Protein AF-0000000077512425 (afdb_homodimer)

Radius of gyration: 25.04 Å; Cα contacts (8 Å, |Δi|>4): 1427; chains: 2; bounding box: 55×78×79 Å

Sequence (654 aa):
MAKTAPPKEGKPLTNVTHIEFTSRAEDIKAGLIDTFLNLQRIDTNLYLARHLLKGRRSYNAVYGGQAIGQSLAAAAATVDDTFVPHSLHSYFIKTGSVEKPILYMIDRIRDGRSFCTRLVKAVQDGEAIFSCQISFHKKERDAIVHQQEMPVVPDPETLQPARITAEEYLKDNVGDSITQKVLNHAIKEIPNAFDRVRPVDPAKYLLKEDSEPKASIWIRAKENIGDDNRLHQCVAAYLTDLTMLNTAIRPHMRKGFVPSMSFSLDHCIWIHEDNFRMDDWMLYETVSTKANGSRAFIEGKLWTKDGRLAVSTAQEALVRDNQQSKQMAKTAPPKEGKPLTNVTHIEFTSRAEDIKAGLIDTFLNLQRIDTNLYLARHLLKGRRSYNAVYGGQAIGQSLAAAAATVDDTFVPHSLHSYFIKTGSVEKPILYMIDRIRDGRSFCTRLVKAVQDGEAIFSCQISFHKKERDAIVHQQEMPVVPDPETLQPARITAEEYLKDNVGDSITQKVLNHAIKEIPNAFDRVRPVDPAKYLLKEDSEPKASIWIRAKENIGDDNRLHQCVAAYLTDLTMLNTAIRPHMRKGFVPSMSFSLDHCIWIHEDNFRMDDWMLYETVSTKANGSRAFIEGKLWTKDGRLAVSTAQEALVRDNQQSKQ

InterPro domains:
  IPR003703 Acyl-CoA thioesterase [PTHR11066] (22-324)
  IPR003703 Acyl-CoA thioesterase [TIGR00189] (37-320)
  IPR025652 Acyl-CoA thioesterase 2, C-terminal domain [PF02551] (214-316)
  IPR029069 HotDog domain superfamily [SSF54637] (33-141)
  IPR029069 HotDog domain superfamily [SSF54637] (146-320)
  IPR042171 Acyl-CoA thioesterase, double hotdog domain [G3DSA:2.40.160.210] (29-324)
  IPR049449 Acyl-CoA thioesterase-like, N-terminal HotDog domain [PF13622] (61-137)

Structure (mmCIF, N/CA/C/O backbone):
data_AF-0000000077512425-model_v1
#
loop_
_entity.id
_entity.type
_entity.pdbx_description
1 polymer 'Acyl-CoA thioesterase II'
#
loop_
_atom_site.group_PDB
_atom_site.id
_atom_site.type_symbol
_atom_site.label_atom_id
_atom_site.label_alt_id
_atom_site.label_comp_id
_atom_site.label_asym_id
_atom_site.label_entity_id
_atom_site.label_seq_id
_atom_site.pdbx_PDB_ins_code
_atom_site.Cartn_x
_atom_site.Cartn_y
_atom_site.Cartn_z
_atom_site.occupancy
_atom_site.B_iso_or_equiv
_atom_site.auth_seq_id
_atom_site.auth_comp_id
_atom_site.auth_asym_id
_atom_site.auth_atom_id
_atom_site.pdbx_PDB_model_num
ATOM 1 N N . MET A 1 1 ? 24.078 23.25 -14.648 1 24.25 1 MET A N 1
ATOM 2 C CA . MET A 1 1 ? 22.938 22.641 -15.312 1 24.25 1 MET A CA 1
ATOM 3 C C . MET A 1 1 ? 21.844 23.672 -15.578 1 24.25 1 MET A C 1
ATOM 5 O O . MET A 1 1 ? 21.406 24.375 -14.656 1 24.25 1 MET A O 1
ATOM 9 N N . ALA A 1 2 ? 21.828 24.094 -16.891 1 31.62 2 ALA A N 1
ATOM 10 C CA . ALA A 1 2 ? 20.984 25.219 -17.297 1 31.62 2 ALA A CA 1
ATOM 11 C C . ALA A 1 2 ? 19.547 25.047 -16.797 1 31.62 2 ALA A C 1
ATOM 13 O O . ALA A 1 2 ? 18.969 23.953 -16.906 1 31.62 2 ALA A O 1
ATOM 14 N N . LYS A 1 3 ? 19.062 25.688 -15.898 1 31.14 3 LYS A N 1
ATOM 15 C CA . LYS A 1 3 ? 17.688 25.828 -15.422 1 31.14 3 LYS A CA 1
ATOM 16 C C . LYS A 1 3 ? 16.719 25.969 -16.594 1 31.14 3 LYS A C 1
ATOM 18 O O . LYS A 1 3 ? 16.844 26.875 -17.406 1 31.14 3 LYS A O 1
ATOM 23 N N . THR A 1 4 ? 16.312 24.875 -17.188 1 36 4 THR A N 1
ATOM 24 C CA . THR A 1 4 ? 15.367 25.047 -18.297 1 36 4 THR A CA 1
ATOM 25 C C . THR A 1 4 ? 14.258 26.016 -17.906 1 36 4 THR A C 1
ATOM 27 O O . THR A 1 4 ? 13.633 25.875 -16.859 1 36 4 THR A O 1
ATOM 30 N N . ALA A 1 5 ? 14.195 27.188 -18.344 1 39.62 5 ALA A N 1
ATOM 31 C CA . ALA A 1 5 ? 13.234 28.281 -18.188 1 39.62 5 ALA A CA 1
ATOM 32 C C . ALA A 1 5 ? 11.797 27.766 -18.297 1 39.62 5 ALA A C 1
ATOM 34 O O . ALA A 1 5 ? 11.523 26.828 -19.047 1 39.62 5 ALA A O 1
ATOM 35 N N . PRO A 1 6 ? 11.031 27.969 -17.266 1 40.12 6 PRO A N 1
ATOM 36 C CA . PRO A 1 6 ? 9.633 27.562 -17.375 1 40.12 6 PRO A CA 1
ATOM 37 C C . PRO A 1 6 ? 9.047 27.859 -18.766 1 40.12 6 PRO A C 1
ATOM 39 O O . PRO A 1 6 ? 9.523 28.75 -19.453 1 40.12 6 PRO A O 1
ATOM 42 N N . PRO A 1 7 ? 8.461 26.938 -19.453 1 42.25 7 PRO A N 1
ATOM 43 C CA . PRO A 1 7 ? 7.926 27.234 -20.781 1 42.25 7 PRO A CA 1
ATOM 44 C C . PRO A 1 7 ? 7.23 28.594 -20.844 1 42.25 7 PRO A C 1
ATOM 46 O O . PRO A 1 7 ? 6.508 28.969 -19.906 1 42.25 7 PRO A O 1
ATOM 49 N N . LYS A 1 8 ? 7.773 29.531 -21.484 1 46.94 8 LYS A N 1
ATOM 50 C CA . LYS A 1 8 ? 7.137 30.812 -21.75 1 46.94 8 LYS A CA 1
ATOM 51 C C . LYS A 1 8 ? 5.688 30.641 -22.203 1 46.94 8 LYS A C 1
ATOM 53 O O . LYS A 1 8 ? 5.402 29.828 -23.094 1 46.94 8 LYS A O 1
ATOM 58 N N . GLU A 1 9 ? 4.789 30.766 -21.234 1 51.16 9 GLU A N 1
ATOM 59 C CA . GLU A 1 9 ? 3.395 30.734 -21.656 1 51.16 9 GLU A CA 1
ATOM 60 C C . GLU A 1 9 ? 3.205 31.516 -22.969 1 51.16 9 GLU A C 1
ATOM 62 O O . GLU A 1 9 ? 3.77 32.594 -23.141 1 51.16 9 GLU A O 1
ATOM 67 N N . GLY A 1 10 ? 3.102 30.875 -23.984 1 51.44 10 GLY A N 1
ATOM 68 C CA . GLY A 1 10 ? 2.83 31.578 -25.234 1 51.44 10 GLY A CA 1
ATOM 69 C C . GLY A 1 10 ? 1.779 32.656 -25.094 1 51.44 10 GLY A C 1
ATOM 70 O O . GLY A 1 10 ? 1.139 32.781 -24.047 1 51.44 10 GLY A O 1
ATOM 71 N N . LYS A 1 11 ? 1.833 33.688 -25.938 1 56.47 11 LYS A N 1
ATOM 72 C CA . LYS A 1 11 ? 0.777 34.688 -26 1 56.47 11 LYS A CA 1
ATOM 73 C C . LYS A 1 11 ? -0.598 34.031 -26.109 1 56.47 11 LYS A C 1
ATOM 75 O O . LYS A 1 11 ? -0.838 33.219 -27.016 1 56.47 11 LYS A O 1
ATOM 80 N N . PRO A 1 12 ? -1.326 34.125 -25 1 55.12 12 PRO A N 1
ATOM 81 C CA . PRO A 1 12 ? -2.639 33.5 -25.094 1 55.12 12 PRO A CA 1
ATOM 82 C C . PRO A 1 12 ? -3.396 33.875 -26.359 1 55.12 12 PRO A C 1
ATOM 84 O O . PRO A 1 12 ? -3.287 35.031 -26.828 1 55.12 12 PRO A O 1
ATOM 87 N N . LEU A 1 13 ? -3.883 32.906 -26.953 1 55.69 13 LEU A N 1
ATOM 88 C CA . LEU A 1 13 ? -4.781 33.219 -28.062 1 55.69 13 LEU A CA 1
ATOM 89 C C . LEU A 1 13 ? -5.902 34.156 -27.594 1 55.69 13 LEU A C 1
ATOM 91 O O . LEU A 1 13 ? -6.363 34.062 -26.453 1 55.69 13 LEU A O 1
ATOM 95 N N . THR A 1 14 ? -6.207 35.156 -28.281 1 60.97 14 THR A N 1
ATOM 96 C CA . THR A 1 14 ? -7.191 36.156 -27.922 1 60.97 14 THR A CA 1
ATOM 97 C C . THR A 1 14 ? -8.539 35.531 -27.609 1 60.97 14 THR A C 1
ATOM 99 O O . THR A 1 14 ? -9.367 36.125 -26.922 1 60.97 14 THR A O 1
ATOM 102 N N . ASN A 1 15 ? -8.797 34.375 -28.062 1 55.78 15 ASN A N 1
ATOM 103 C CA . ASN A 1 15 ? -10.078 33.719 -27.844 1 55.78 15 ASN A CA 1
ATOM 104 C C . ASN A 1 15 ? -10.047 32.812 -26.609 1 55.78 15 ASN A C 1
ATOM 106 O O . ASN A 1 15 ? -10.961 32.031 -26.391 1 55.78 15 ASN A O 1
ATOM 110 N N . VAL A 1 16 ? -8.992 32.875 -25.891 1 51.97 16 VAL A N 1
ATOM 111 C CA . VAL A 1 16 ? -8.914 32.094 -24.672 1 51.97 16 VAL A CA 1
ATOM 112 C C . VAL A 1 16 ? -9.016 33 -23.453 1 51.97 16 VAL A C 1
ATOM 114 O O . VAL A 1 16 ? -8.164 33.875 -23.266 1 51.97 16 VAL A O 1
ATOM 117 N N . THR A 1 17 ? -10.109 32.938 -22.734 1 58.22 17 THR A N 1
ATOM 118 C CA . THR A 1 17 ? -10.273 33.656 -21.484 1 58.22 17 THR A CA 1
ATOM 119 C C . THR A 1 17 ? -9.68 32.875 -20.312 1 58.22 17 THR A C 1
ATOM 121 O O . THR A 1 17 ? -9.984 31.703 -20.125 1 58.22 17 THR A O 1
ATOM 124 N N . HIS A 1 18 ? -8.711 33.5 -19.734 1 56.97 18 HIS A N 1
ATOM 125 C CA . HIS A 1 18 ? -8.102 32.844 -18.562 1 56.97 18 HIS A CA 1
ATOM 126 C C . HIS A 1 18 ? -8.938 33.094 -17.312 1 56.97 18 HIS A C 1
ATOM 128 O O . HIS A 1 18 ? -9.32 34.219 -17.016 1 56.97 18 HIS A O 1
ATOM 134 N N . ILE A 1 19 ? -9.484 32 -16.828 1 56.84 19 ILE A N 1
ATOM 135 C CA . ILE A 1 19 ? -10.188 32.094 -15.555 1 56.84 19 ILE A CA 1
ATOM 136 C C . ILE A 1 19 ? -9.195 31.984 -14.406 1 56.84 19 ILE A C 1
ATOM 138 O O . ILE A 1 19 ? -8.414 31.047 -14.336 1 56.84 19 ILE A O 1
ATOM 142 N N . GLU A 1 20 ? -9.016 33.125 -13.742 1 55 20 GLU A N 1
ATOM 143 C CA . GLU A 1 20 ? -8.133 33.094 -12.578 1 55 20 GLU A CA 1
ATOM 144 C C . GLU A 1 20 ? -8.727 32.281 -11.445 1 55 20 GLU A C 1
ATOM 146 O O . GLU A 1 20 ? -9.836 32.531 -10.984 1 55 20 GLU A O 1
ATOM 151 N N . PHE A 1 21 ? -8.117 31.156 -11.305 1 57.41 21 PHE A N 1
ATOM 152 C CA . PHE A 1 21 ? -8.5 30.375 -10.133 1 57.41 21 PHE A CA 1
ATOM 153 C C . PHE A 1 21 ? -7.664 30.766 -8.922 1 57.41 21 PHE A C 1
ATOM 155 O O . PHE A 1 21 ? -6.441 30.625 -8.93 1 57.41 21 PHE A O 1
ATOM 162 N N . THR A 1 22 ? -8.219 31.609 -8.023 1 59.34 22 THR A N 1
ATOM 163 C CA . THR A 1 22 ? -7.48 32.031 -6.84 1 59.34 22 THR A CA 1
ATOM 164 C C . THR A 1 22 ? -7.68 31.016 -5.703 1 59.34 22 THR A C 1
ATOM 166 O O . THR A 1 22 ? -8.758 30.438 -5.566 1 59.34 22 THR A O 1
ATOM 169 N N . SER A 1 23 ? -6.617 30.781 -5.066 1 64.62 23 SER A N 1
ATOM 170 C CA . SER A 1 23 ? -6.691 30.031 -3.826 1 64.62 23 SER A CA 1
ATOM 171 C C . SER A 1 23 ? -7.402 30.812 -2.732 1 64.62 23 SER A C 1
ATOM 173 O O . SER A 1 23 ? -7.344 32.031 -2.709 1 64.62 23 SER A O 1
ATOM 175 N N . ARG A 1 24 ? -8.203 30.172 -2.025 1 59.94 24 ARG A N 1
ATOM 176 C CA . ARG A 1 24 ? -8.883 30.797 -0.902 1 59.94 24 ARG A CA 1
ATOM 177 C C . ARG A 1 24 ? -8.305 30.328 0.427 1 59.94 24 ARG A C 1
ATOM 179 O O . ARG A 1 24 ? -9.047 30.094 1.386 1 59.94 24 ARG A O 1
ATOM 186 N N . ALA A 1 25 ? -7.055 30.094 0.434 1 59.03 25 ALA A N 1
ATOM 187 C CA . ALA A 1 25 ? -6.371 29.594 1.631 1 59.03 25 ALA A CA 1
ATOM 188 C C . ALA A 1 25 ? -6.598 30.547 2.811 1 59.03 25 ALA A C 1
ATOM 190 O O . ALA A 1 25 ? -6.609 30.109 3.965 1 59.03 25 ALA A O 1
ATOM 191 N N . GLU A 1 26 ? -6.797 31.859 2.625 1 57.12 26 GLU A N 1
ATOM 192 C CA . GLU A 1 26 ? -6.918 32.844 3.678 1 57.12 26 GLU A CA 1
ATOM 193 C C . GLU A 1 26 ? -8.352 32.938 4.203 1 57.12 26 GLU A C 1
ATOM 195 O O . GLU A 1 26 ? -8.594 33.469 5.285 1 57.12 26 GLU A O 1
ATOM 200 N N . ASP A 1 27 ? -9.227 32.406 3.465 1 53.03 27 ASP A N 1
ATOM 201 C CA . ASP A 1 27 ? -10.633 32.5 3.842 1 53.03 27 ASP A CA 1
ATOM 202 C C . ASP A 1 27 ? -11.023 31.328 4.738 1 53.03 27 ASP A C 1
ATOM 204 O O . ASP A 1 27 ? -12.141 30.812 4.637 1 53.03 27 ASP A O 1
ATOM 208 N N . ILE A 1 28 ? -10.141 30.828 5.516 1 50.84 28 ILE A N 1
ATOM 209 C CA . ILE A 1 28 ? -10.312 29.562 6.227 1 50.84 28 ILE A CA 1
ATOM 210 C C . ILE A 1 28 ? -11.227 29.766 7.43 1 50.84 28 ILE A C 1
ATOM 212 O O . ILE A 1 28 ? -10.789 30.25 8.477 1 50.84 28 ILE A O 1
ATOM 216 N N . LYS A 1 29 ? -12.375 30.328 7.23 1 48.75 29 LYS A N 1
ATOM 217 C CA . LYS A 1 29 ? -13.242 30.391 8.398 1 48.75 29 LYS A CA 1
ATOM 218 C C . LYS A 1 29 ? -13.773 29 8.766 1 48.75 29 LYS A C 1
ATOM 220 O O . LYS A 1 29 ? -14.086 28.734 9.93 1 48.75 29 LYS A O 1
ATOM 225 N N . ALA A 1 30 ? -14 28.141 7.711 1 52.84 30 ALA A N 1
ATOM 226 C CA . ALA A 1 30 ? -14.867 27 7.973 1 52.84 30 ALA A CA 1
ATOM 227 C C . ALA A 1 30 ? -14.047 25.734 8.227 1 52.84 30 ALA A C 1
ATOM 229 O O . ALA A 1 30 ? -12.852 25.688 7.93 1 52.84 30 ALA A O 1
ATOM 230 N N . GLY A 1 31 ? -14.648 24.734 8.945 1 64.25 31 GLY A N 1
ATOM 231 C CA . GLY A 1 31 ? -14.25 23.453 9.5 1 64.25 31 GLY A CA 1
ATOM 232 C C . GLY A 1 31 ? -13.641 22.516 8.461 1 64.25 31 GLY A C 1
ATOM 233 O O . GLY A 1 31 ? -13.531 22.875 7.289 1 64.25 31 GLY A O 1
ATOM 234 N N . LEU A 1 32 ? -12.953 21.5 8.742 1 68.25 32 LEU A N 1
ATOM 235 C CA . LEU A 1 32 ? -12.289 20.469 7.965 1 68.25 32 LEU A CA 1
ATOM 236 C C . LEU A 1 32 ? -13.125 20.062 6.75 1 68.25 32 LEU A C 1
ATOM 238 O O . LEU A 1 32 ? -12.625 20.062 5.625 1 68.25 32 LEU A O 1
ATOM 242 N N . ILE A 1 33 ? -14.391 19.953 6.898 1 69.44 33 ILE A N 1
ATOM 243 C CA . ILE A 1 33 ? -15.25 19.406 5.855 1 69.44 33 ILE A CA 1
ATOM 244 C C . ILE A 1 33 ? -15.641 20.516 4.867 1 69.44 33 ILE A C 1
ATOM 246 O O . ILE A 1 33 ? -15.508 20.328 3.654 1 69.44 33 ILE A O 1
ATOM 250 N N . ASP A 1 34 ? -15.977 21.625 5.395 1 68 34 ASP A N 1
ATOM 251 C CA . ASP A 1 34 ? -16.578 22.672 4.559 1 68 34 ASP A CA 1
ATO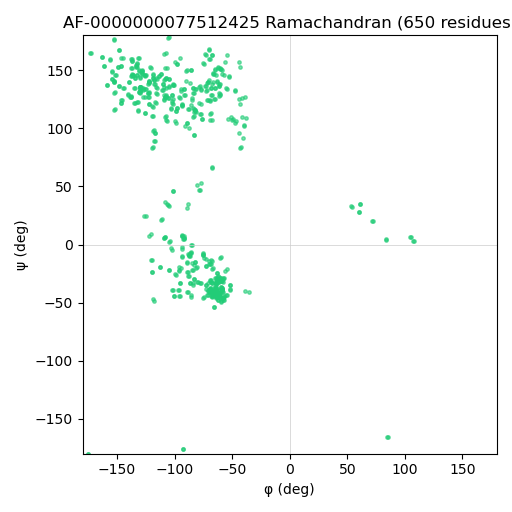M 252 C C . ASP A 1 34 ? -15.5 23.469 3.824 1 68 34 ASP A C 1
ATOM 254 O O . ASP A 1 34 ? -15.773 24.109 2.811 1 68 34 ASP A O 1
ATOM 258 N N . THR A 1 35 ? -14.359 23.234 4.344 1 65.31 35 THR A N 1
ATOM 259 C CA . THR A 1 35 ? -13.32 24.078 3.756 1 65.31 35 THR A CA 1
ATOM 260 C C . THR A 1 35 ? -12.242 23.234 3.086 1 65.31 35 THR A C 1
ATOM 262 O O . THR A 1 35 ? -12.055 23.297 1.869 1 65.31 35 THR A O 1
ATOM 265 N N . PHE A 1 36 ? -11.836 22.25 3.811 1 69.81 36 PHE A N 1
ATOM 266 C CA . PHE A 1 36 ? -10.617 21.641 3.312 1 69.81 36 PHE A CA 1
ATOM 267 C C . PHE A 1 36 ? -10.938 20.406 2.457 1 69.81 36 PHE A C 1
ATOM 269 O O . PHE A 1 36 ? -10.133 20.016 1.604 1 69.81 36 PHE A O 1
ATOM 276 N N . LEU A 1 37 ? -12.117 19.891 2.635 1 75.56 37 LEU A N 1
ATOM 277 C CA . LEU A 1 37 ? -12.469 18.734 1.817 1 75.56 37 LEU A CA 1
ATOM 278 C C . LEU A 1 37 ? -13.516 19.109 0.774 1 75.56 37 LEU A C 1
ATOM 280 O O . LEU A 1 37 ? -13.938 18.25 -0.019 1 75.56 37 LEU A O 1
ATOM 284 N N . ASN A 1 38 ? -13.773 20.422 0.774 1 80.25 38 ASN A N 1
ATOM 285 C CA . ASN A 1 38 ? -14.75 20.891 -0.199 1 80.25 38 ASN A CA 1
ATOM 286 C C . ASN A 1 38 ? -14.141 21 -1.596 1 80.25 38 ASN A C 1
ATOM 288 O O . ASN A 1 38 ? -13.016 21.453 -1.753 1 80.25 38 ASN A O 1
ATOM 292 N N . LEU A 1 39 ? -14.945 20.516 -2.607 1 88.75 39 LEU A N 1
ATOM 293 C CA . LEU A 1 39 ? -14.539 20.547 -4.008 1 88.75 39 LEU A CA 1
ATOM 294 C C . LEU A 1 39 ? -15.602 21.219 -4.867 1 88.75 39 LEU A C 1
ATOM 296 O O . LEU A 1 39 ? -16.797 21.156 -4.547 1 88.75 39 LEU A O 1
ATOM 300 N N . GLN A 1 40 ? -15.125 21.906 -5.871 1 88.06 40 GLN A N 1
ATOM 301 C CA . GLN A 1 40 ? -16.031 22.438 -6.895 1 88.06 40 GLN A CA 1
ATOM 302 C C . GLN A 1 40 ? -15.984 21.578 -8.156 1 88.06 40 GLN A C 1
ATOM 304 O O . GLN A 1 40 ? -14.922 21.406 -8.758 1 88.06 40 GLN A O 1
ATOM 309 N N . ARG A 1 41 ? -17.141 21.109 -8.539 1 88.19 41 ARG A N 1
ATOM 310 C CA . ARG A 1 41 ? -17.219 20.328 -9.766 1 88.19 41 ARG A CA 1
ATOM 311 C C . ARG A 1 41 ? -17.172 21.234 -11 1 88.19 41 ARG A C 1
ATOM 313 O O . ARG A 1 41 ? -18.016 22.109 -11.156 1 88.19 41 ARG A O 1
ATOM 320 N N . ILE A 1 42 ? -16.234 21.062 -11.844 1 87.75 42 ILE A N 1
ATOM 321 C CA . ILE A 1 42 ? -16.094 21.828 -13.07 1 87.75 42 ILE A CA 1
ATOM 322 C C . ILE A 1 42 ? -16.719 21.062 -14.234 1 87.75 42 ILE A C 1
ATOM 324 O O . ILE A 1 42 ? -17.344 21.656 -15.109 1 87.75 42 ILE A O 1
ATOM 328 N N . ASP A 1 43 ? -16.516 19.703 -14.234 1 88.44 43 ASP A N 1
ATOM 329 C CA . ASP A 1 43 ? -17.062 18.75 -15.219 1 88.44 43 ASP A CA 1
ATOM 330 C C . ASP A 1 43 ? -17.234 17.375 -14.602 1 88.44 43 ASP A C 1
ATOM 332 O O . ASP A 1 43 ? -16.891 17.156 -13.438 1 88.44 43 ASP A O 1
ATOM 336 N N . THR A 1 44 ? -17.75 16.484 -15.297 1 87 44 THR A N 1
ATOM 337 C CA . THR A 1 44 ? -18.125 15.148 -14.812 1 87 44 THR A CA 1
ATOM 338 C C . THR A 1 44 ? -16.953 14.492 -14.094 1 87 44 THR A C 1
ATOM 340 O O . THR A 1 44 ? -17.141 13.805 -13.086 1 87 44 THR A O 1
ATOM 343 N N . ASN A 1 45 ? -15.742 14.641 -14.578 1 92 45 ASN A N 1
ATOM 344 C CA . ASN A 1 45 ? -14.562 13.977 -14.039 1 92 45 ASN A CA 1
ATOM 345 C C . ASN A 1 45 ? -13.469 14.984 -13.68 1 92 45 ASN A C 1
ATOM 347 O O . ASN A 1 45 ? -12.281 14.656 -13.719 1 92 45 ASN A O 1
ATOM 351 N N . LEU A 1 46 ? -13.898 16.266 -13.414 1 93.62 46 LEU A N 1
ATOM 352 C CA . LEU A 1 46 ? -12.953 17.344 -13.117 1 93.62 46 LEU A CA 1
ATOM 353 C C . LEU A 1 46 ? -13.43 18.172 -11.922 1 93.62 46 LEU A C 1
ATOM 355 O O . LEU A 1 46 ? -14.508 18.766 -11.961 1 93.62 46 LEU A O 1
ATOM 359 N N . TYR A 1 47 ? -12.57 18.219 -10.906 1 92.56 47 TYR A N 1
ATOM 360 C CA . TYR A 1 47 ? -12.906 18.906 -9.664 1 92.56 47 TYR A CA 1
ATOM 361 C C . TYR A 1 47 ? -11.812 19.891 -9.266 1 92.56 47 TYR A C 1
ATOM 363 O O . TYR A 1 47 ? -10.633 19.641 -9.5 1 92.56 47 TYR A O 1
ATOM 371 N N . LEU A 1 48 ? -12.242 20.984 -8.617 1 91.69 48 LEU A N 1
ATOM 372 C CA . LEU A 1 48 ? -11.328 22.062 -8.25 1 91.69 48 LEU A CA 1
ATOM 373 C C . LEU A 1 48 ? -11.359 22.297 -6.742 1 91.69 48 LEU A C 1
ATOM 375 O O . LEU A 1 48 ? -12.43 22.344 -6.137 1 91.69 48 LEU A O 1
ATOM 379 N N . ALA A 1 49 ? -10.203 22.359 -6.164 1 90.94 49 ALA A N 1
ATOM 380 C CA . ALA A 1 49 ? -10.062 22.734 -4.758 1 90.94 49 ALA A CA 1
ATOM 381 C C . ALA A 1 49 ? -9.391 24.094 -4.613 1 90.94 49 ALA A C 1
ATOM 383 O O . ALA A 1 49 ? -8.281 24.312 -5.113 1 90.94 49 ALA A O 1
ATOM 384 N N . ARG A 1 50 ? -10 24.922 -3.768 1 84.62 50 ARG A N 1
ATOM 385 C CA . ARG A 1 50 ? -9.492 26.281 -3.654 1 84.62 50 ARG A CA 1
ATOM 386 C C . ARG A 1 50 ? -9.031 26.578 -2.232 1 84.62 50 ARG A C 1
ATOM 388 O O . ARG A 1 50 ? -8.289 27.531 -2.002 1 84.62 50 ARG A O 1
ATOM 395 N N . HIS A 1 51 ? -9.57 25.844 -1.334 1 79.12 51 HIS A N 1
ATOM 396 C CA . HIS A 1 51 ? -9.18 26.031 0.059 1 79.12 51 HIS A CA 1
ATOM 397 C C . HIS A 1 51 ? -8.148 25 0.483 1 79.12 51 HIS A C 1
ATOM 399 O O . HIS A 1 51 ? -8.484 23.828 0.694 1 79.12 51 HIS A O 1
ATOM 405 N N . LEU A 1 52 ? -6.957 25.484 0.564 1 83 52 LEU A N 1
ATOM 406 C CA . LEU A 1 52 ? -5.844 24.578 0.828 1 83 52 LEU A CA 1
ATOM 407 C C . LEU A 1 52 ? -5.176 24.922 2.158 1 83 52 LEU A C 1
ATOM 409 O O . LEU A 1 52 ? -5.023 26.094 2.504 1 83 52 LEU A O 1
ATOM 413 N N . LEU A 1 53 ? -4.871 23.891 2.855 1 80.19 53 LEU A N 1
ATOM 414 C CA . LEU A 1 53 ? -4.23 24 4.16 1 80.19 53 LEU A CA 1
ATOM 415 C C . LEU A 1 53 ? -2.736 23.719 4.059 1 80.19 53 LEU A C 1
ATOM 417 O O . LEU A 1 53 ? -2.322 22.781 3.359 1 80.19 53 LEU A O 1
ATOM 421 N N . LYS A 1 54 ? -2.047 24.578 4.789 1 78.94 54 LYS A N 1
ATOM 422 C CA . LYS A 1 54 ? -0.615 24.312 4.898 1 78.94 54 LYS A CA 1
ATOM 423 C C . LYS A 1 54 ? -0.341 23.109 5.809 1 78.94 54 LYS A C 1
ATOM 425 O O . LYS A 1 54 ? -0.966 22.984 6.859 1 78.94 54 LYS A O 1
ATOM 430 N N . GLY A 1 55 ? 0.546 22.266 5.367 1 75.94 55 GLY A N 1
ATOM 431 C CA . GLY A 1 55 ? 0.995 21.203 6.254 1 75.94 55 GLY A CA 1
ATOM 432 C C . GLY A 1 55 ? 1.864 21.703 7.391 1 75.94 55 GLY A C 1
ATOM 433 O O . GLY A 1 55 ? 1.837 21.156 8.492 1 75.94 55 GLY A O 1
ATOM 434 N N . ARG A 1 56 ? 2.66 22.594 7.078 1 77.25 56 ARG A N 1
ATOM 435 C CA . ARG A 1 56 ? 3.492 23.312 8.031 1 77.25 56 ARG A CA 1
ATOM 436 C C . ARG A 1 56 ? 3.293 24.828 7.898 1 77.25 56 ARG A C 1
ATOM 438 O O . ARG A 1 56 ? 3.172 25.344 6.785 1 77.25 56 ARG A O 1
ATOM 445 N N . ARG A 1 57 ? 3.383 25.453 8.977 1 76.94 57 ARG A N 1
ATOM 446 C CA . ARG A 1 57 ? 3.092 26.891 8.969 1 76.94 57 ARG A CA 1
ATOM 447 C C . ARG A 1 57 ? 4.148 27.656 8.188 1 76.94 57 ARG A C 1
ATOM 449 O O . ARG A 1 57 ? 3.83 28.609 7.484 1 76.94 57 ARG A O 1
ATOM 456 N N . SER A 1 58 ? 5.352 27.156 8.258 1 76.25 58 SER A N 1
ATOM 457 C CA . SER A 1 58 ? 6.465 27.906 7.691 1 76.25 58 SER A CA 1
ATOM 458 C C . SER A 1 58 ? 6.633 27.609 6.207 1 76.25 58 SER A C 1
ATOM 460 O O . SER A 1 58 ? 7.449 28.25 5.531 1 76.25 58 SER A O 1
ATOM 462 N N . TYR A 1 59 ? 5.914 26.672 5.672 1 79.62 59 TYR A N 1
ATOM 463 C CA . TYR A 1 59 ? 6.105 26.219 4.301 1 79.62 59 TYR A CA 1
ATOM 464 C C . TYR A 1 59 ? 4.801 26.281 3.516 1 79.62 59 TYR A C 1
ATOM 466 O O . TYR A 1 59 ? 3.768 25.797 3.982 1 79.62 59 TYR A O 1
ATOM 474 N N . ASN A 1 60 ? 4.832 26.922 2.404 1 84.62 60 ASN A N 1
ATOM 475 C CA . ASN A 1 60 ? 3.637 27.078 1.578 1 84.62 60 ASN A CA 1
ATOM 476 C C . ASN A 1 60 ? 3.35 25.797 0.782 1 84.62 60 ASN A C 1
ATOM 478 O O . ASN A 1 60 ? 3.131 25.859 -0.43 1 84.62 60 ASN A O 1
ATOM 482 N N . ALA A 1 61 ? 3.393 24.75 1.41 1 88.81 61 ALA A N 1
ATOM 483 C CA . ALA A 1 61 ? 3.098 23.453 0.802 1 88.81 61 ALA A CA 1
ATOM 484 C C . ALA A 1 61 ? 1.769 22.906 1.31 1 88.81 61 ALA A C 1
ATOM 486 O O . ALA A 1 61 ? 1.449 23.031 2.494 1 88.81 61 ALA A O 1
ATOM 487 N N . VAL A 1 62 ? 1.037 22.422 0.366 1 90 62 VAL A N 1
ATOM 488 C CA . VAL A 1 62 ? -0.238 21.797 0.721 1 90 62 VAL A CA 1
ATOM 489 C C . VAL A 1 62 ? 0.005 20.594 1.622 1 90 62 VAL A C 1
ATOM 491 O O . VAL A 1 62 ? 0.917 19.797 1.376 1 90 62 VAL A O 1
ATOM 494 N N . TYR A 1 63 ? -0.786 20.469 2.646 1 90.31 63 TYR A N 1
ATOM 495 C CA . TYR A 1 63 ? -0.757 19.266 3.469 1 90.31 63 TYR A CA 1
ATOM 496 C C . TYR A 1 63 ? -1.116 18.031 2.648 1 90.31 63 TYR A C 1
ATOM 498 O O . TYR A 1 63 ? -2.178 17.984 2.02 1 90.31 63 TYR A O 1
ATOM 506 N N . GLY A 1 64 ? -0.298 17 2.682 1 92.12 64 GLY A N 1
ATOM 507 C CA . GLY A 1 64 ? -0.498 15.797 1.879 1 92.12 64 GLY A CA 1
ATOM 508 C C . GLY A 1 64 ? -1.835 15.125 2.131 1 92.12 64 GLY A C 1
ATOM 509 O O . GLY A 1 64 ? -2.488 14.664 1.194 1 92.12 64 GLY A O 1
ATOM 510 N N . GLY A 1 65 ? -2.211 15.086 3.404 1 93.38 65 GLY A N 1
ATOM 511 C CA . GLY A 1 65 ? -3.48 14.469 3.758 1 93.38 65 GLY A CA 1
ATOM 512 C C . GLY A 1 65 ? -4.668 15.109 3.066 1 93.38 65 GLY A C 1
ATOM 513 O O . GLY A 1 65 ? -5.676 14.445 2.809 1 93.38 65 GLY A O 1
ATOM 514 N N . GLN A 1 66 ? -4.559 16.344 2.838 1 92.19 66 GLN A N 1
ATOM 515 C CA . GLN A 1 66 ? -5.648 17.016 2.139 1 92.19 66 GLN A CA 1
ATOM 516 C C . GLN A 1 66 ? -5.781 16.516 0.707 1 92.19 66 GLN A C 1
ATOM 518 O O . GLN A 1 66 ? -6.891 16.297 0.217 1 92.19 66 GLN A O 1
ATOM 523 N N . ALA A 1 67 ? -4.645 16.344 0.005 1 94.62 67 ALA A N 1
ATOM 524 C CA . ALA A 1 67 ? -4.684 15.797 -1.345 1 94.62 67 ALA A CA 1
ATOM 525 C C . ALA A 1 67 ? -5.316 14.406 -1.347 1 94.62 67 ALA A C 1
ATOM 527 O O . ALA A 1 67 ? -6.086 14.062 -2.25 1 94.62 67 ALA A O 1
ATOM 528 N N . ILE A 1 68 ? -5.02 13.625 -0.329 1 96.69 68 ILE A N 1
ATOM 529 C CA . ILE A 1 68 ? -5.562 12.273 -0.217 1 96.69 68 ILE A CA 1
ATOM 530 C C . ILE A 1 68 ? -7.078 12.344 -0.029 1 96.69 68 ILE A C 1
ATOM 532 O O . ILE A 1 68 ? -7.832 11.727 -0.787 1 96.69 68 ILE A O 1
ATOM 536 N N . GLY A 1 69 ? -7.484 13.094 0.962 1 95 69 GLY A N 1
ATOM 537 C CA . GLY A 1 69 ? -8.898 13.203 1.27 1 95 69 GLY A CA 1
ATOM 538 C C . GLY A 1 69 ? -9.719 13.781 0.129 1 95 69 GLY A C 1
ATOM 539 O O . GLY A 1 69 ? -10.812 13.289 -0.169 1 95 69 GLY A O 1
ATOM 540 N N . GLN A 1 70 ? -9.211 14.789 -0.517 1 94.5 70 GLN A N 1
ATOM 541 C CA . GLN A 1 70 ? -9.914 15.43 -1.625 1 94.5 70 GLN A CA 1
ATOM 542 C C . GLN A 1 70 ? -9.977 14.508 -2.842 1 94.5 70 GLN A C 1
ATOM 544 O O . GLN A 1 70 ? -10.977 14.484 -3.559 1 94.5 70 GLN A O 1
ATOM 549 N N . SER A 1 71 ? -8.914 13.766 -3.09 1 96.69 71 SER A N 1
ATOM 550 C CA . SER A 1 71 ? -8.93 12.797 -4.18 1 96.69 71 SER A CA 1
ATOM 551 C C . SER A 1 71 ? -10.008 11.742 -3.965 1 96.69 71 SER A C 1
ATOM 553 O O . SER A 1 71 ? -10.719 11.375 -4.898 1 96.69 71 SER A O 1
ATOM 555 N N . LEU A 1 72 ? -10.031 11.273 -2.756 1 96.5 72 LEU A N 1
ATOM 556 C CA . LEU A 1 72 ? -11.047 10.281 -2.432 1 96.5 72 LEU A CA 1
ATOM 557 C C . LEU A 1 72 ? -12.445 10.859 -2.619 1 96.5 72 LEU A C 1
ATOM 559 O O . LEU A 1 72 ? -13.32 10.203 -3.189 1 96.5 72 LEU A O 1
ATOM 563 N N . ALA A 1 73 ? -12.633 12.07 -2.188 1 93.94 73 ALA A N 1
ATOM 564 C CA . ALA A 1 73 ? -13.93 12.734 -2.332 1 93.94 73 ALA A CA 1
ATOM 565 C C . ALA A 1 73 ? -14.297 12.898 -3.803 1 93.94 73 ALA A C 1
ATOM 567 O O . ALA A 1 73 ? -15.43 12.594 -4.203 1 93.94 73 ALA A O 1
ATOM 568 N N . ALA A 1 74 ? -13.375 13.367 -4.57 1 94.12 74 ALA A N 1
ATOM 569 C CA . ALA A 1 74 ? -13.609 13.57 -6 1 94.12 74 ALA A CA 1
ATOM 570 C C . ALA A 1 74 ? -13.969 12.25 -6.684 1 94.12 74 ALA A C 1
ATOM 572 O O . ALA A 1 74 ? -14.938 12.18 -7.445 1 94.12 74 ALA A O 1
ATOM 573 N N . ALA A 1 75 ? -13.188 11.227 -6.441 1 96.25 75 ALA A N 1
ATOM 574 C CA . ALA A 1 75 ? -13.43 9.922 -7.051 1 96.25 75 ALA A CA 1
ATOM 575 C C . ALA A 1 75 ? -14.781 9.359 -6.621 1 96.25 75 ALA A C 1
ATOM 577 O O . ALA A 1 75 ? -15.523 8.812 -7.445 1 96.25 75 ALA A O 1
ATOM 578 N N . ALA A 1 76 ? -15.062 9.477 -5.32 1 93.62 76 ALA A N 1
ATOM 579 C CA . ALA A 1 76 ? -16.312 8.945 -4.781 1 93.62 76 ALA A CA 1
ATOM 580 C C . ALA A 1 76 ? -17.516 9.602 -5.445 1 93.62 76 ALA A C 1
ATOM 582 O O . ALA A 1 76 ? -18.562 8.961 -5.637 1 93.62 76 ALA A O 1
ATOM 583 N N . ALA A 1 77 ? -17.375 10.812 -5.828 1 92 77 ALA A N 1
ATOM 584 C CA . ALA A 1 77 ? -18.469 11.547 -6.473 1 92 77 ALA A CA 1
ATOM 585 C C . ALA A 1 77 ? -18.766 10.977 -7.852 1 92 77 ALA A C 1
ATOM 587 O O . ALA A 1 77 ? -19.812 11.273 -8.438 1 92 77 ALA A O 1
ATOM 588 N N . THR A 1 78 ? -17.922 10.156 -8.398 1 94.12 78 THR A N 1
ATOM 589 C CA . THR A 1 78 ? -18.094 9.633 -9.742 1 94.12 78 THR A CA 1
ATOM 590 C C . THR A 1 78 ? -18.562 8.18 -9.703 1 94.12 78 THR A C 1
ATOM 592 O O . THR A 1 78 ? -18.625 7.516 -10.734 1 94.12 78 THR A O 1
ATOM 595 N N . VAL A 1 79 ? -18.781 7.652 -8.586 1 94.31 79 VAL A N 1
ATOM 596 C CA . VAL A 1 79 ? -19.188 6.258 -8.414 1 94.31 79 VAL A CA 1
ATOM 597 C C . VAL A 1 79 ? -20.562 6.195 -7.75 1 94.31 79 VAL A C 1
ATOM 599 O O . VAL A 1 79 ? -20.891 7.031 -6.898 1 94.31 79 VAL A O 1
ATOM 602 N N . ASP A 1 80 ? -21.312 5.176 -8.133 1 92.38 80 ASP A N 1
ATOM 603 C CA . ASP A 1 80 ? -22.625 4.965 -7.512 1 92.38 80 ASP A CA 1
ATOM 604 C C . ASP A 1 80 ? -22.484 4.766 -6.004 1 92.38 80 ASP A C 1
ATOM 606 O O . ASP A 1 80 ? -21.516 4.156 -5.539 1 92.38 80 ASP A O 1
ATOM 610 N N . ASP A 1 81 ? -23.484 5.141 -5.27 1 88.44 81 ASP A N 1
ATOM 611 C CA . ASP A 1 81 ? -23.438 5.16 -3.811 1 88.44 81 ASP A CA 1
ATOM 612 C C . ASP A 1 81 ? -23.406 3.74 -3.244 1 88.44 81 ASP A C 1
ATOM 614 O O . ASP A 1 81 ? -23.078 3.541 -2.074 1 88.44 81 ASP A O 1
ATOM 618 N N . THR A 1 82 ? -23.75 2.816 -4.051 1 91.38 82 THR A N 1
ATOM 619 C CA . THR A 1 82 ? -23.734 1.434 -3.586 1 91.38 82 THR A CA 1
ATOM 620 C C . THR A 1 82 ? -22.297 0.929 -3.451 1 91.38 82 THR A C 1
ATOM 622 O O . THR A 1 82 ? -22.047 -0.092 -2.807 1 91.38 82 THR A O 1
ATOM 625 N N . PHE A 1 83 ? -21.391 1.659 -4.141 1 94.69 83 PHE A N 1
ATOM 626 C CA . PHE A 1 83 ? -19.969 1.317 -4.051 1 94.69 83 PHE A CA 1
ATOM 627 C C . PHE A 1 83 ? -19.281 2.145 -2.975 1 94.69 83 PHE A C 1
ATOM 629 O O . PHE A 1 83 ? -19.484 3.359 -2.893 1 94.69 83 PHE A O 1
ATOM 636 N N . VAL A 1 84 ? -18.5 1.499 -2.15 1 94.38 84 VAL A N 1
ATOM 637 C CA . VAL A 1 84 ? -17.734 2.174 -1.1 1 94.38 84 VAL A CA 1
ATOM 638 C C . VAL A 1 84 ? -16.25 1.967 -1.324 1 94.38 84 VAL A C 1
ATOM 640 O O . VAL A 1 84 ? -15.82 0.887 -1.739 1 94.38 84 VAL A O 1
ATOM 643 N N . PRO A 1 85 ? -15.477 3.041 -1.044 1 96.62 85 PRO A N 1
ATOM 644 C CA . PRO A 1 85 ? -14.031 2.836 -1.196 1 96.62 85 PRO A CA 1
ATOM 645 C C . PRO A 1 85 ? -13.477 1.812 -0.208 1 96.62 85 PRO A C 1
ATOM 647 O O . PRO A 1 85 ? -13.836 1.832 0.973 1 96.62 85 PRO A O 1
ATOM 650 N N . HIS A 1 86 ? -12.641 0.913 -0.721 1 97.81 86 HIS A N 1
ATOM 651 C CA . HIS A 1 86 ? -12.039 -0.07 0.173 1 97.81 86 HIS A CA 1
ATOM 652 C C . HIS A 1 86 ? -10.516 0.036 0.163 1 97.81 86 HIS A C 1
ATOM 654 O O . HIS A 1 86 ? -9.844 -0.508 1.045 1 97.81 86 HIS A O 1
ATOM 660 N N . SER A 1 87 ? -9.992 0.757 -0.81 1 98.31 87 SER A N 1
ATOM 661 C CA . SER A 1 87 ? -8.555 0.969 -0.803 1 98.31 87 SER A CA 1
ATOM 662 C C . SER A 1 87 ? -8.164 2.162 -1.672 1 98.31 87 SER A C 1
ATOM 664 O O . SER A 1 87 ? -8.906 2.545 -2.576 1 98.31 87 SER A O 1
ATOM 666 N N . LEU A 1 88 ? -7.066 2.783 -1.361 1 98.06 88 LEU A N 1
ATOM 667 C CA . LEU A 1 88 ? -6.477 3.936 -2.035 1 98.06 88 LEU A CA 1
ATOM 668 C C . LEU A 1 88 ? -4.953 3.873 -1.989 1 98.06 88 LEU A C 1
ATOM 670 O O . LEU A 1 88 ? -4.367 3.732 -0.914 1 98.06 88 LEU A O 1
ATOM 674 N N . HIS A 1 89 ? -4.285 3.93 -3.174 1 98.56 89 HIS A N 1
ATOM 675 C CA . HIS A 1 89 ? -2.832 3.893 -3.293 1 98.56 89 HIS A CA 1
ATOM 676 C C . HIS A 1 89 ? -2.309 5.133 -4.008 1 98.56 89 HIS A C 1
ATOM 678 O O . HIS A 1 89 ? -2.623 5.359 -5.18 1 98.56 89 HIS A O 1
ATOM 684 N N . SER A 1 90 ? -1.436 5.883 -3.291 1 98.19 90 SER A N 1
ATOM 685 C CA . SER A 1 90 ? -1.128 7.203 -3.838 1 98.19 90 SER A CA 1
ATOM 686 C C . SER A 1 90 ? 0.364 7.508 -3.74 1 98.19 90 SER A C 1
ATOM 688 O O . SER A 1 90 ? 1.092 6.836 -3.006 1 98.19 90 SER A O 1
ATOM 690 N N . TYR A 1 91 ? 0.815 8.422 -4.578 1 98.38 91 TYR A N 1
ATOM 691 C CA . TYR A 1 91 ? 2.16 8.984 -4.527 1 98.38 91 TYR A CA 1
ATOM 692 C C . TYR A 1 91 ? 2.113 10.508 -4.457 1 98.38 91 TYR A C 1
ATOM 694 O O . TYR A 1 91 ? 1.336 11.141 -5.168 1 98.38 91 TYR A O 1
ATOM 702 N N . PHE A 1 92 ? 2.912 11.008 -3.557 1 97.56 92 PHE A N 1
ATOM 703 C CA . PHE A 1 92 ? 3.242 12.43 -3.574 1 97.56 92 PHE A CA 1
ATOM 704 C C . PHE A 1 92 ? 4.359 12.711 -4.57 1 97.56 92 PHE A C 1
ATOM 706 O O . PHE A 1 92 ? 5.512 12.344 -4.34 1 97.56 92 PHE A O 1
ATOM 713 N N . ILE A 1 93 ? 4.07 13.445 -5.582 1 96.5 93 ILE A N 1
ATOM 714 C CA . ILE A 1 93 ? 4.965 13.547 -6.73 1 96.5 93 ILE A CA 1
ATOM 715 C C . ILE A 1 93 ? 5.777 14.836 -6.645 1 96.5 93 ILE A C 1
ATOM 717 O O . ILE A 1 93 ? 6.98 14.844 -6.914 1 96.5 93 ILE A O 1
ATOM 721 N N . LYS A 1 94 ? 5.113 15.883 -6.32 1 94 94 LYS A N 1
ATOM 722 C CA . LYS A 1 94 ? 5.695 17.219 -6.207 1 94 94 LYS A CA 1
ATOM 723 C C . LYS A 1 94 ? 4.969 18.047 -5.148 1 94 94 LYS A C 1
ATOM 725 O O . LYS A 1 94 ? 3.801 17.797 -4.848 1 94 94 LYS A O 1
ATOM 730 N N . THR A 1 95 ? 5.711 18.984 -4.59 1 92.44 95 THR A N 1
ATOM 731 C CA . THR A 1 95 ? 5.105 19.859 -3.584 1 92.44 95 THR A CA 1
ATOM 732 C C . THR A 1 95 ? 4.02 20.719 -4.203 1 92.44 95 THR A C 1
ATOM 734 O O . THR A 1 95 ? 4.262 21.422 -5.191 1 92.44 95 THR A O 1
ATOM 737 N N . GLY A 1 96 ? 2.883 20.641 -3.646 1 92.75 96 GLY A N 1
ATOM 738 C CA . GLY A 1 96 ? 1.815 21.547 -4.039 1 92.75 96 GLY A CA 1
ATOM 739 C C . GLY A 1 96 ? 1.852 22.875 -3.299 1 92.75 96 GLY A C 1
ATOM 740 O O . GLY A 1 96 ? 2.223 22.922 -2.125 1 92.75 96 GLY A O 1
ATOM 741 N N . SER A 1 97 ? 1.362 23.922 -3.99 1 92.5 97 SER A N 1
ATOM 742 C CA . SER A 1 97 ? 1.316 25.266 -3.396 1 92.5 97 SER A CA 1
ATOM 743 C C . SER A 1 97 ? -0.085 25.594 -2.896 1 92.5 97 SER A C 1
ATOM 745 O O . SER A 1 97 ? -1.075 25.312 -3.572 1 92.5 97 SER A O 1
ATOM 747 N N . VAL A 1 98 ? -0.114 26.188 -1.701 1 89.62 98 VAL A N 1
ATOM 748 C CA . VAL A 1 98 ? -1.406 26.578 -1.154 1 89.62 98 VAL A CA 1
ATOM 749 C C . VAL A 1 98 ? -1.904 27.828 -1.87 1 89.62 98 VAL A C 1
ATOM 751 O O . VAL A 1 98 ? -3.068 28.219 -1.729 1 89.62 98 VAL A O 1
ATOM 754 N N . GLU A 1 99 ? -1.104 28.438 -2.674 1 87.56 99 GLU A N 1
ATOM 755 C CA . GLU A 1 99 ? -1.424 29.703 -3.316 1 87.56 99 GLU A CA 1
ATOM 756 C C . GLU A 1 99 ? -2.186 29.484 -4.621 1 87.56 99 GLU A C 1
ATOM 758 O O . GLU A 1 99 ? -2.686 30.438 -5.223 1 87.56 99 GLU A O 1
ATOM 763 N N . LYS A 1 100 ? -2.246 28.297 -5.035 1 88.56 100 LYS A N 1
ATOM 764 C CA . LYS A 1 100 ? -2.938 27.953 -6.273 1 88.56 100 LYS A CA 1
ATOM 765 C C . LYS A 1 100 ? -3.939 26.812 -6.039 1 88.56 100 LYS A C 1
ATOM 767 O O . LYS A 1 100 ? -3.715 25.938 -5.199 1 88.56 100 LYS A O 1
ATOM 772 N N . PRO A 1 101 ? -4.961 26.891 -6.82 1 90.5 101 PRO A N 1
ATOM 773 C CA . PRO A 1 101 ? -5.906 25.781 -6.684 1 90.5 101 PRO A CA 1
ATOM 774 C C . PRO A 1 101 ? -5.348 24.469 -7.211 1 90.5 101 PRO A C 1
ATOM 776 O O . PRO A 1 101 ? -4.371 24.469 -7.965 1 90.5 101 PRO A O 1
ATOM 779 N N . ILE A 1 102 ? -5.941 23.391 -6.758 1 93.44 102 ILE A N 1
ATOM 780 C CA . ILE A 1 102 ? -5.594 22.062 -7.258 1 93.44 102 ILE A CA 1
ATOM 781 C C . ILE A 1 102 ? -6.723 21.516 -8.133 1 93.44 102 ILE A C 1
ATOM 783 O O . ILE A 1 102 ? -7.895 21.562 -7.746 1 93.44 102 ILE A O 1
ATOM 787 N N . LEU A 1 103 ? -6.371 21.125 -9.305 1 95.25 103 LEU A N 1
ATOM 788 C CA . LEU A 1 103 ? -7.316 20.453 -10.188 1 95.25 103 LEU A CA 1
ATOM 789 C C . LEU A 1 103 ? -7.207 18.938 -10.031 1 95.25 103 LEU A C 1
ATOM 791 O O . LEU A 1 103 ? -6.133 18.359 -10.227 1 95.25 103 LEU A O 1
ATOM 795 N N . TYR A 1 104 ? -8.289 18.297 -9.656 1 95.38 104 TYR A N 1
ATOM 796 C CA . TYR A 1 104 ? -8.367 16.844 -9.57 1 95.38 104 TYR A CA 1
ATOM 797 C C . TYR A 1 104 ? -9.016 16.266 -10.82 1 95.38 104 TYR A C 1
ATOM 799 O O . TYR A 1 104 ? -10.203 16.484 -11.07 1 95.38 104 TYR A O 1
ATOM 807 N N . MET A 1 105 ? -8.266 15.484 -11.531 1 96.94 105 MET A N 1
ATOM 808 C CA . MET A 1 105 ? -8.719 14.859 -12.766 1 96.94 105 MET A CA 1
ATOM 809 C C . MET A 1 105 ? -8.961 13.367 -12.562 1 96.94 105 MET A C 1
ATOM 811 O O . MET A 1 105 ? -8.047 12.641 -12.156 1 96.94 105 MET A O 1
ATOM 815 N N . ILE A 1 106 ? -10.141 12.898 -12.922 1 96.12 106 ILE A N 1
ATOM 816 C CA . ILE A 1 106 ? -10.508 11.508 -12.672 1 96.12 106 ILE A CA 1
ATOM 817 C C . ILE A 1 106 ? -10.547 10.734 -13.984 1 96.12 106 ILE A C 1
ATOM 819 O O . ILE A 1 106 ? -11.227 11.141 -14.93 1 96.12 106 ILE A O 1
ATOM 823 N N . ASP A 1 107 ? -9.812 9.672 -14.062 1 95.56 107 ASP A N 1
ATOM 824 C CA . ASP A 1 107 ? -9.922 8.672 -15.117 1 95.56 107 ASP A CA 1
ATOM 825 C C . ASP A 1 107 ? -10.695 7.445 -14.641 1 95.56 107 ASP A C 1
ATOM 827 O O . ASP A 1 107 ? -10.305 6.801 -13.664 1 95.56 107 ASP A O 1
ATOM 831 N N . ARG A 1 108 ? -11.781 7.176 -15.344 1 95.44 108 ARG A N 1
ATOM 832 C CA . ARG A 1 108 ? -12.586 6.008 -15 1 95.44 108 ARG A CA 1
ATOM 833 C C . ARG A 1 108 ? -12.008 4.742 -15.625 1 95.44 108 ARG A C 1
ATOM 835 O O . ARG A 1 108 ? -12.383 4.363 -16.734 1 95.44 108 ARG A O 1
ATOM 842 N N . ILE A 1 109 ? -11.258 4.078 -14.938 1 94.88 109 ILE A N 1
ATOM 843 C CA . ILE A 1 109 ? -10.531 2.92 -15.445 1 94.88 109 ILE A CA 1
ATOM 844 C C . ILE A 1 109 ? -11.492 1.764 -15.688 1 94.88 109 ILE A C 1
ATOM 846 O O . ILE A 1 109 ? -11.391 1.059 -16.688 1 94.88 109 ILE A O 1
ATOM 850 N N . ARG A 1 110 ? -12.406 1.562 -14.734 1 95 110 ARG A N 1
ATOM 851 C CA . ARG A 1 110 ? -13.352 0.461 -14.867 1 95 110 ARG A CA 1
ATOM 852 C C . ARG A 1 110 ? -14.594 0.694 -14.008 1 95 110 ARG A C 1
ATOM 854 O O . ARG A 1 110 ? -14.484 1.156 -12.867 1 95 110 ARG A O 1
ATOM 861 N N . ASP A 1 111 ? -15.703 0.404 -14.57 1 95.12 111 ASP A N 1
ATOM 862 C CA . ASP A 1 111 ? -16.969 0.28 -13.852 1 95.12 111 ASP A CA 1
ATOM 863 C C . ASP A 1 111 ? -17.531 -1.137 -13.969 1 95.12 111 ASP A C 1
ATOM 865 O O . ASP A 1 111 ? -18.297 -1.437 -14.883 1 95.12 111 ASP A O 1
ATOM 869 N N . GLY A 1 112 ? -17.109 -1.938 -13.023 1 93.06 112 GLY A N 1
ATOM 870 C CA . GLY A 1 112 ? -17.562 -3.32 -13.047 1 93.06 112 GLY A CA 1
ATOM 871 C C . GLY A 1 112 ? -18.812 -3.557 -12.227 1 93.06 112 GLY A C 1
ATOM 872 O O . GLY A 1 112 ? -19.406 -2.607 -11.719 1 93.06 112 GLY A O 1
ATOM 873 N N . ARG A 1 113 ? -19.156 -4.828 -12.188 1 92.19 113 ARG A N 1
ATOM 874 C CA . ARG A 1 113 ? -20.344 -5.219 -11.445 1 92.19 113 ARG A CA 1
ATOM 875 C C . ARG A 1 113 ? -20.141 -5.062 -9.945 1 92.19 113 ARG A C 1
ATOM 877 O O . ARG A 1 113 ? -21.016 -4.555 -9.242 1 92.19 113 ARG A O 1
ATOM 884 N N . SER A 1 114 ? -18.891 -5.465 -9.523 1 95.12 114 SER A N 1
ATOM 885 C CA . SER A 1 114 ? -18.641 -5.5 -8.086 1 95.12 114 SER A CA 1
ATOM 886 C C . SER A 1 114 ? -17.625 -4.441 -7.672 1 95.12 114 SER A C 1
ATOM 888 O O . SER A 1 114 ? -17.547 -4.074 -6.5 1 95.12 114 SER A O 1
ATOM 890 N N . PHE A 1 115 ? -16.891 -4.004 -8.688 1 96.56 115 PHE A N 1
ATOM 891 C CA . PHE A 1 115 ? -15.805 -3.074 -8.367 1 96.56 115 PHE A CA 1
ATOM 892 C C . PHE A 1 115 ? -15.758 -1.928 -9.367 1 96.56 115 PHE A C 1
ATOM 894 O O . PHE A 1 115 ? -16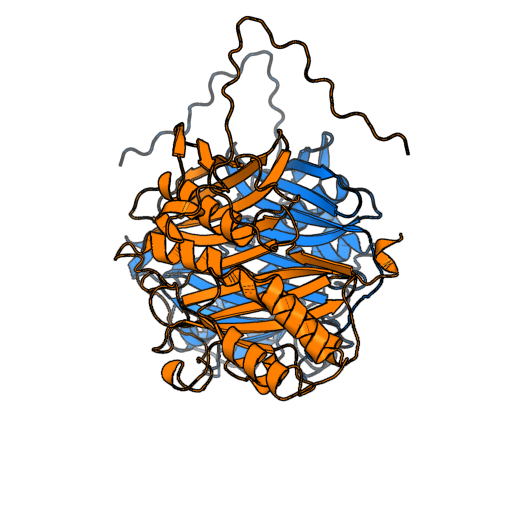.062 -2.117 -10.555 1 96.56 115 PHE A O 1
ATOM 901 N N . CYS A 1 116 ? -15.406 -0.781 -8.906 1 97.12 116 CYS A N 1
ATOM 902 C CA . CYS A 1 116 ? -15.047 0.372 -9.727 1 97.12 116 CYS A CA 1
ATOM 903 C C . CYS A 1 116 ? -13.633 0.855 -9.398 1 97.12 116 CYS A C 1
ATOM 905 O O . CYS A 1 116 ? -13.227 0.85 -8.242 1 97.12 116 CYS A O 1
ATOM 907 N N . THR A 1 117 ? -12.93 1.205 -10.422 1 97.31 117 THR A N 1
ATOM 908 C CA . THR A 1 117 ? -11.57 1.703 -10.234 1 97.31 117 THR A CA 1
ATOM 909 C C . THR A 1 117 ? -11.414 3.094 -10.844 1 97.31 117 THR A C 1
ATOM 911 O O . THR A 1 117 ? -11.836 3.332 -11.977 1 97.31 117 THR A O 1
ATOM 914 N N . ARG A 1 118 ? -10.867 3.99 -10.062 1 97.88 118 ARG A N 1
ATOM 915 C CA . ARG A 1 118 ? -10.602 5.352 -10.508 1 97.88 118 ARG A CA 1
ATOM 916 C C . ARG A 1 118 ? -9.117 5.699 -10.359 1 97.88 118 ARG A C 1
ATOM 918 O O . ARG A 1 118 ? -8.477 5.285 -9.391 1 97.88 118 ARG A O 1
ATOM 925 N N . LEU A 1 119 ? -8.633 6.348 -11.336 1 97.75 119 LEU A N 1
ATOM 926 C CA . LEU A 1 119 ? -7.34 7.012 -11.242 1 97.75 119 LEU A CA 1
ATOM 927 C C . LEU A 1 119 ? -7.512 8.523 -11.109 1 97.75 119 LEU A C 1
ATOM 929 O O . LEU A 1 119 ? -8.234 9.141 -11.891 1 97.75 119 LEU A O 1
ATOM 933 N N . VAL A 1 120 ? -6.902 9.117 -10.078 1 97.38 120 VAL A N 1
ATOM 934 C CA . VAL A 1 120 ? -6.996 10.555 -9.836 1 97.38 120 VAL A CA 1
ATOM 935 C C . VAL A 1 120 ? -5.617 11.195 -9.977 1 97.38 120 VAL A C 1
ATOM 937 O O . VAL A 1 120 ? -4.645 10.727 -9.383 1 97.38 120 VAL A O 1
ATOM 940 N N . LYS A 1 121 ? -5.535 12.203 -10.703 1 97.19 121 LYS A N 1
ATOM 941 C CA . LYS A 1 121 ? -4.348 13.047 -10.789 1 97.19 121 LYS A CA 1
ATOM 942 C C . LYS A 1 121 ? -4.645 14.461 -10.289 1 97.19 121 LYS A C 1
ATOM 944 O O . LYS A 1 121 ? -5.602 15.102 -10.734 1 97.19 121 LYS A O 1
ATOM 949 N N . ALA A 1 122 ? -3.939 14.883 -9.312 1 96.94 122 ALA A N 1
ATOM 950 C CA . ALA A 1 122 ? -4 16.281 -8.859 1 96.94 122 ALA A CA 1
ATOM 951 C C . ALA A 1 122 ? -2.951 17.125 -9.57 1 96.94 122 ALA A C 1
ATOM 953 O O . ALA A 1 122 ? -1.766 16.781 -9.57 1 96.94 122 ALA A O 1
ATOM 954 N N . VAL A 1 123 ? -3.41 18.234 -10.125 1 96.12 123 VAL A N 1
ATOM 955 C CA . VAL A 1 123 ? -2.539 19 -11.008 1 96.12 123 VAL A CA 1
ATOM 956 C C . VAL A 1 123 ? -2.492 20.453 -10.562 1 96.12 123 VAL A C 1
ATOM 958 O O . VAL A 1 123 ? -3.52 21.031 -10.195 1 96.12 123 VAL A O 1
ATOM 961 N N . GLN A 1 124 ? -1.377 20.984 -10.477 1 93.44 124 GLN A N 1
ATOM 962 C CA . GLN A 1 124 ? -1.104 22.406 -10.344 1 93.44 124 GLN A CA 1
ATOM 963 C C . GLN A 1 124 ? -0.104 22.875 -11.398 1 93.44 124 GLN A C 1
ATOM 965 O O . GLN A 1 124 ? 0.858 22.172 -11.711 1 93.44 124 GLN A O 1
ATOM 970 N N . ASP A 1 125 ? -0.33 24 -12.062 1 89.94 125 ASP A N 1
ATOM 971 C CA . ASP A 1 125 ? 0.549 24.609 -13.062 1 89.94 125 ASP A CA 1
ATOM 972 C C . ASP A 1 125 ? 0.895 23.594 -14.156 1 89.94 125 ASP A C 1
ATOM 974 O O . ASP A 1 125 ? 2.053 23.484 -14.57 1 89.94 125 ASP A O 1
ATOM 978 N N . GLY A 1 126 ? -0.032 22.766 -14.414 1 89.88 126 GLY A N 1
ATOM 979 C CA . GLY A 1 126 ? 0.124 21.844 -15.523 1 89.88 126 GLY A CA 1
ATOM 980 C C . GLY A 1 126 ? 0.92 20.609 -15.164 1 89.88 126 GLY A C 1
ATOM 981 O O . GLY A 1 126 ? 1.182 19.766 -16.016 1 89.88 126 GLY A O 1
ATOM 982 N N . GLU A 1 127 ? 1.277 20.5 -13.883 1 92.94 127 GLU A N 1
ATOM 983 C CA . GLU A 1 127 ? 2.076 19.359 -13.445 1 92.94 127 GLU A CA 1
ATOM 984 C C . GLU A 1 127 ? 1.332 18.531 -12.398 1 92.94 127 GLU A C 1
ATOM 986 O O . GLU A 1 127 ? 0.639 19.078 -11.539 1 92.94 127 GLU A O 1
ATOM 991 N N . ALA A 1 128 ? 1.554 17.266 -12.539 1 95.31 128 ALA A N 1
ATOM 992 C CA . ALA A 1 128 ? 0.989 16.391 -11.516 1 95.31 128 ALA A CA 1
ATOM 993 C C . ALA A 1 128 ? 1.737 16.547 -10.188 1 95.31 128 ALA A C 1
ATOM 995 O O . ALA A 1 128 ? 2.961 16.391 -10.141 1 95.31 128 ALA A O 1
ATOM 996 N N . ILE A 1 129 ? 1.03 16.844 -9.172 1 96.62 129 ILE A N 1
ATOM 997 C CA . ILE A 1 129 ? 1.664 16.969 -7.867 1 96.62 129 ILE A CA 1
ATOM 998 C C . ILE A 1 129 ? 1.331 15.75 -7.012 1 96.62 129 ILE A C 1
ATOM 1000 O O . ILE A 1 129 ? 1.9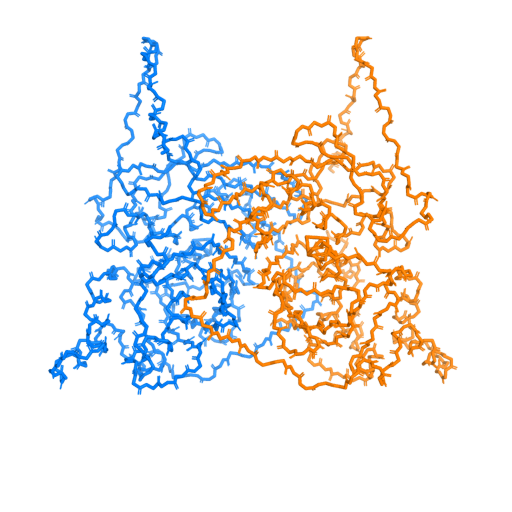97 15.484 -6.012 1 96.62 129 ILE A O 1
ATOM 1004 N N . PHE A 1 130 ? 0.299 15.086 -7.332 1 97.12 130 PHE A N 1
ATOM 1005 C CA . PHE A 1 130 ? -0.223 13.945 -6.594 1 97.12 130 PHE A CA 1
ATOM 1006 C C . PHE A 1 130 ? -0.98 13 -7.52 1 97.12 130 PHE A C 1
ATOM 1008 O O . PHE A 1 130 ? -1.643 13.438 -8.461 1 97.12 130 PHE A O 1
ATOM 1015 N N . SER A 1 131 ? -0.827 11.664 -7.316 1 97.56 131 SER A N 1
ATOM 1016 C CA . SER A 1 131 ? -1.574 10.656 -8.062 1 97.56 131 SER A CA 1
ATOM 1017 C C . SER A 1 131 ? -2.088 9.555 -7.148 1 97.56 131 SER A C 1
ATOM 1019 O O . SER A 1 131 ? -1.405 9.156 -6.199 1 97.56 131 SER A O 1
ATOM 1021 N N . CYS A 1 132 ? -3.25 9.047 -7.492 1 97 132 CYS A N 1
ATOM 1022 C CA . CYS A 1 132 ? -3.785 7.98 -6.652 1 97 132 CYS A CA 1
ATOM 1023 C C . CYS A 1 132 ? -4.727 7.082 -7.449 1 97 132 CYS A C 1
ATOM 1025 O O . CYS A 1 132 ? -5.406 7.543 -8.367 1 97 132 CYS A O 1
ATOM 1027 N N . GLN A 1 133 ? -4.66 5.844 -7.152 1 98.19 133 GLN A N 1
ATOM 1028 C CA . GLN A 1 133 ? -5.637 4.859 -7.605 1 98.19 133 GLN A CA 1
ATOM 1029 C C . GLN A 1 133 ? -6.578 4.457 -6.473 1 98.19 133 GLN A C 1
ATOM 1031 O O . GLN A 1 133 ? -6.141 4.277 -5.332 1 98.19 133 GLN A O 1
ATOM 1036 N N . ILE A 1 134 ? -7.812 4.406 -6.828 1 98.44 134 ILE A N 1
ATOM 1037 C CA . ILE A 1 134 ? -8.812 4.094 -5.812 1 98.44 134 ILE A CA 1
ATOM 1038 C C . ILE A 1 134 ? -9.727 2.977 -6.312 1 98.44 134 ILE A C 1
ATOM 1040 O O . ILE A 1 134 ? -10.156 2.99 -7.465 1 98.44 134 ILE A O 1
ATOM 1044 N N . SER A 1 135 ? -9.984 2.049 -5.473 1 98.62 135 SER A N 1
ATOM 1045 C CA . SER A 1 135 ? -10.914 0.968 -5.781 1 98.62 135 SER A CA 1
ATOM 1046 C C . SER A 1 135 ? -12.133 1.01 -4.859 1 98.62 135 SER A C 1
ATOM 1048 O O . SER A 1 135 ? -12 1.271 -3.662 1 98.62 135 SER A O 1
ATOM 1050 N N . PHE A 1 136 ? -13.297 0.845 -5.43 1 97.75 136 PHE A N 1
ATOM 1051 C CA . PHE A 1 136 ? -14.578 0.811 -4.738 1 97.75 136 PHE A CA 1
ATOM 1052 C C . PHE A 1 136 ? -15.211 -0.573 -4.836 1 97.75 136 PHE A C 1
ATOM 1054 O O . PHE A 1 136 ? -15.055 -1.262 -5.848 1 97.75 136 PHE A O 1
ATOM 1061 N N . HIS A 1 137 ? -15.883 -0.966 -3.809 1 97.56 137 HIS A N 1
ATOM 1062 C CA . HIS A 1 137 ? -16.484 -2.289 -3.732 1 97.56 137 HIS A CA 1
ATOM 1063 C C . HIS A 1 137 ? -17.953 -2.203 -3.299 1 97.56 137 HIS A C 1
ATOM 1065 O O . HIS A 1 137 ? -18.281 -1.49 -2.348 1 97.56 137 HIS A O 1
ATOM 1071 N N . LYS A 1 138 ? -18.75 -2.889 -4.047 1 95.25 138 LYS A N 1
ATOM 1072 C CA . LYS A 1 138 ? -20.125 -3.033 -3.588 1 95.25 138 LYS A CA 1
ATOM 1073 C C . LYS A 1 138 ? -20.188 -3.787 -2.262 1 95.25 138 LYS A C 1
ATOM 1075 O O . LYS A 1 138 ? -19.469 -4.77 -2.066 1 95.25 138 LYS A O 1
ATOM 1080 N N . LYS A 1 139 ? -21.047 -3.338 -1.427 1 91.5 139 LYS A N 1
ATOM 1081 C CA . LYS A 1 139 ? -21.141 -3.992 -0.126 1 91.5 139 LYS A CA 1
ATOM 1082 C C . LYS A 1 139 ? -21.531 -5.461 -0.279 1 91.5 139 LYS A C 1
ATOM 1084 O O . LYS A 1 139 ? -22.438 -5.793 -1.053 1 91.5 139 LYS A O 1
ATOM 1089 N N . GLU A 1 140 ? -20.797 -6.285 0.354 1 92.81 140 GLU A N 1
ATOM 1090 C CA . GLU A 1 140 ? -21.047 -7.723 0.355 1 92.81 140 GLU A CA 1
ATOM 1091 C C . GLU A 1 140 ? -20.984 -8.297 1.769 1 92.81 140 GLU A C 1
ATOM 1093 O O . GLU A 1 140 ? -20.344 -7.719 2.648 1 92.81 140 GLU A O 1
ATOM 1098 N N . ARG A 1 141 ? -21.641 -9.344 1.896 1 91.94 141 ARG A N 1
ATOM 1099 C CA . ARG A 1 141 ? -21.625 -10.016 3.191 1 91.94 141 ARG A CA 1
ATOM 1100 C C . ARG A 1 141 ? -20.25 -10.641 3.455 1 91.94 141 ARG A C 1
ATOM 1102 O O . ARG A 1 141 ? -19.438 -10.789 2.535 1 91.94 141 ARG A O 1
ATOM 1109 N N . ASP A 1 142 ? -20.047 -11.055 4.691 1 93.81 142 ASP A N 1
ATOM 1110 C CA . ASP A 1 142 ? -18.797 -11.703 5.086 1 93.81 142 ASP A CA 1
ATOM 1111 C C . ASP A 1 142 ? -18.766 -13.148 4.598 1 93.81 142 ASP A C 1
ATOM 1113 O O . ASP A 1 142 ? -19.75 -13.883 4.723 1 93.81 142 ASP A O 1
ATOM 1117 N N . ALA A 1 143 ? -17.656 -13.469 4.035 1 94.31 143 ALA A N 1
ATOM 1118 C CA . ALA A 1 143 ? -17.391 -14.883 3.795 1 94.31 143 ALA A CA 1
ATOM 1119 C C . ALA A 1 143 ? -16.531 -15.477 4.91 1 94.31 143 ALA A C 1
ATOM 1121 O O . ALA A 1 143 ? -16.828 -16.562 5.418 1 94.31 143 ALA A O 1
ATOM 1122 N N . ILE A 1 144 ? -15.539 -14.789 5.285 1 94.88 144 ILE A N 1
ATOM 1123 C CA . ILE A 1 144 ? -14.695 -15.086 6.434 1 94.88 144 ILE A CA 1
ATOM 1124 C C . ILE A 1 144 ? -14.492 -13.828 7.27 1 94.88 144 ILE A C 1
ATOM 1126 O O . ILE A 1 144 ? -14.562 -12.711 6.75 1 94.88 144 ILE A O 1
ATOM 1130 N N . VAL A 1 145 ? -14.25 -14.07 8.617 1 96.19 145 VAL A N 1
ATOM 1131 C CA . VAL A 1 145 ? -14.078 -12.922 9.508 1 96.19 145 VAL A CA 1
ATOM 1132 C C . VAL A 1 145 ? -12.93 -13.188 10.477 1 96.19 145 VAL A C 1
ATOM 1134 O O . VAL A 1 145 ? -12.859 -14.266 11.078 1 96.19 145 VAL A O 1
ATOM 1137 N N . HIS A 1 146 ? -12.008 -12.289 10.547 1 97.06 146 HIS A N 1
ATOM 1138 C CA . HIS A 1 146 ? -11.016 -12.234 11.609 1 97.06 146 HIS A CA 1
ATOM 1139 C C . HIS A 1 146 ? -10.336 -10.867 11.656 1 97.06 146 HIS A C 1
ATOM 1141 O O . HIS A 1 146 ? -10.453 -10.078 10.719 1 97.06 146 HIS A O 1
ATOM 1147 N N . GLN A 1 147 ? -9.703 -10.523 12.75 1 97.25 147 GLN A N 1
ATOM 1148 C CA . GLN A 1 147 ? -8.859 -9.336 12.859 1 97.25 147 GLN A CA 1
ATOM 1149 C C . GLN A 1 147 ? -7.828 -9.5 13.969 1 97.25 147 GLN A C 1
ATOM 1151 O O . GLN A 1 147 ? -8.008 -10.312 14.883 1 97.25 147 GLN A O 1
ATOM 1156 N N . GLN A 1 148 ? -6.797 -8.734 13.891 1 96.69 148 GLN A N 1
ATOM 1157 C CA . GLN A 1 148 ? -5.883 -8.57 15.008 1 96.69 148 GLN A CA 1
ATOM 1158 C C . GLN A 1 148 ? -6.559 -7.844 16.172 1 96.69 148 GLN A C 1
ATOM 1160 O O . GLN A 1 148 ? -7.598 -7.203 15.984 1 96.69 148 GLN A O 1
ATOM 1165 N N . GLU A 1 149 ? -5.918 -7.984 17.297 1 96.94 149 GLU A N 1
ATOM 1166 C CA . GLU A 1 149 ? -6.488 -7.363 18.484 1 96.94 149 GLU A CA 1
ATOM 1167 C C . GLU A 1 149 ? -5.934 -5.957 18.688 1 96.94 149 GLU A C 1
ATOM 1169 O O . GLU A 1 149 ? -4.746 -5.715 18.484 1 96.94 149 GLU A O 1
ATOM 1174 N N . MET A 1 150 ? -6.855 -5.062 18.969 1 98 150 MET A N 1
ATOM 1175 C CA . MET A 1 150 ? -6.453 -3.703 19.297 1 98 150 MET A CA 1
ATOM 1176 C C . MET A 1 150 ? -5.582 -3.691 20.562 1 98 150 MET A C 1
ATOM 1178 O O . MET A 1 150 ? -5.871 -4.395 21.531 1 98 150 MET A O 1
ATOM 1182 N N . PRO A 1 151 ? -4.535 -2.924 20.609 1 97.31 151 PRO A N 1
ATOM 1183 C CA . PRO A 1 151 ? -3.729 -2.846 21.828 1 97.31 151 PRO A CA 1
ATOM 1184 C C . PRO A 1 151 ? -4.5 -2.25 23 1 97.31 151 PRO A C 1
ATOM 1186 O O . PRO A 1 151 ? -5.395 -1.427 22.797 1 97.31 151 PRO A O 1
ATOM 1189 N N . VAL A 1 152 ? -4.09 -2.709 24.141 1 97.38 152 VAL A N 1
ATOM 1190 C CA . VAL A 1 152 ? -4.672 -2.148 25.359 1 97.38 152 VAL A CA 1
ATOM 1191 C C . VAL A 1 152 ? -3.957 -0.847 25.719 1 97.38 152 VAL A C 1
ATOM 1193 O O . VAL A 1 152 ? -2.758 -0.847 26 1 97.38 152 VAL A O 1
ATOM 1196 N N . VAL A 1 153 ? -4.703 0.205 25.672 1 97.56 153 VAL A N 1
ATOM 1197 C CA . VAL A 1 153 ? -4.148 1.525 25.953 1 97.56 153 VAL A CA 1
ATOM 1198 C C . VAL A 1 153 ? -5.109 2.32 26.828 1 97.56 153 VAL A C 1
ATOM 1200 O O . VAL A 1 153 ? -6.293 1.995 26.922 1 97.56 153 VAL A O 1
ATOM 1203 N N . PRO A 1 154 ? -4.609 3.373 27.531 1 97 154 PRO A N 1
ATOM 1204 C CA . PRO A 1 154 ? -5.527 4.211 28.297 1 97 154 PRO A CA 1
ATOM 1205 C C . PRO A 1 154 ? -6.586 4.883 27.438 1 97 154 PRO A C 1
ATOM 1207 O O . PRO A 1 154 ? -6.332 5.195 26.266 1 97 154 PRO A O 1
ATOM 1210 N N . ASP A 1 155 ? -7.715 5.129 28.031 1 96.88 155 ASP A N 1
ATOM 1211 C CA . ASP A 1 155 ? -8.797 5.836 27.359 1 96.88 155 ASP A CA 1
ATOM 1212 C C . ASP A 1 155 ? -8.383 7.27 27.016 1 96.88 155 ASP A C 1
ATOM 1214 O O . ASP A 1 155 ? -7.668 7.914 27.781 1 96.88 155 ASP A O 1
ATOM 1218 N N . PRO A 1 156 ? -8.914 7.699 25.891 1 96.12 156 PRO A N 1
ATOM 1219 C CA . PRO A 1 156 ? -8.531 9.055 25.484 1 96.12 156 PRO A CA 1
ATOM 1220 C C . PRO A 1 156 ? -8.938 10.109 26.516 1 96.12 156 PRO A C 1
ATOM 1222 O O . PRO A 1 156 ? -8.25 11.125 26.672 1 96.12 156 PRO A O 1
ATOM 1225 N N . GLU A 1 157 ? -9.961 9.867 27.234 1 94.88 157 GLU A N 1
ATOM 1226 C CA . GLU A 1 157 ? -10.461 10.82 28.219 1 94.88 157 GLU A CA 1
ATOM 1227 C C . GLU A 1 157 ? -9.477 10.984 29.375 1 94.88 157 GLU A C 1
ATOM 1229 O O . GLU A 1 157 ? -9.508 11.992 30.078 1 94.88 157 GLU A O 1
ATOM 1234 N N . THR A 1 158 ? -8.633 10.062 29.562 1 96.06 158 THR A N 1
ATOM 1235 C CA . THR A 1 158 ? -7.68 10.109 30.672 1 96.06 158 THR A CA 1
ATOM 1236 C C . THR A 1 158 ? -6.359 10.727 30.219 1 96.06 158 THR A C 1
ATOM 1238 O O . THR A 1 158 ? -5.438 10.891 31.016 1 96.06 158 THR A O 1
ATOM 1241 N N . LEU A 1 159 ? -6.234 11.07 28.969 1 95.5 159 LEU A N 1
ATOM 1242 C CA . LEU A 1 159 ? -4.992 11.57 28.406 1 95.5 159 LEU A CA 1
ATOM 1243 C C . LEU A 1 159 ? -5.094 13.062 28.109 1 95.5 159 LEU A C 1
ATOM 1245 O O . LEU A 1 159 ? -6.188 13.578 27.859 1 95.5 159 LEU A O 1
ATOM 1249 N N . GLN A 1 160 ? -3.961 13.719 28.156 1 92.44 160 GLN A N 1
ATOM 1250 C CA . GLN A 1 160 ? -3.9 15.141 27.844 1 92.44 160 GLN A CA 1
ATOM 1251 C C . GLN A 1 160 ? -3.639 15.359 26.344 1 92.44 160 GLN A C 1
ATOM 1253 O O . GLN A 1 160 ? -2.963 14.555 25.703 1 92.44 160 GLN A O 1
ATOM 1258 N N . PRO A 1 161 ? -4.168 16.484 25.797 1 91.44 161 PRO A N 1
ATOM 1259 C CA . PRO A 1 161 ? -3.822 16.844 24.422 1 91.44 161 PRO A CA 1
ATOM 1260 C C . PRO A 1 161 ? -2.318 16.984 24.219 1 91.44 161 PRO A C 1
ATOM 1262 O O . PRO A 1 161 ? -1.61 17.469 25.109 1 91.44 161 PRO A O 1
ATOM 1265 N N . ALA A 1 162 ? -1.919 16.609 23.047 1 89.81 162 ALA A N 1
ATOM 1266 C CA . ALA A 1 162 ? -0.5 16.656 22.703 1 89.81 162 ALA A CA 1
ATOM 1267 C C . ALA A 1 162 ? 0.07 18.062 22.922 1 89.81 162 ALA A C 1
ATOM 1269 O O . ALA A 1 162 ? 1.159 18.219 23.469 1 89.81 162 ALA A O 1
ATOM 1270 N N . ARG A 1 163 ? -0.633 19.031 22.531 1 87.5 163 ARG A N 1
ATOM 1271 C CA . ARG A 1 163 ? -0.167 20.406 22.641 1 87.5 163 ARG A CA 1
ATOM 1272 C C . ARG A 1 163 ? 0.02 20.797 24.109 1 87.5 163 ARG A C 1
ATOM 1274 O O . ARG A 1 163 ? 1.036 21.391 24.469 1 87.5 163 ARG A O 1
ATOM 1281 N N . ILE A 1 164 ? -0.91 20.469 24.906 1 88.38 164 ILE A N 1
ATOM 1282 C CA . ILE A 1 164 ? -0.849 20.812 26.328 1 88.38 164 ILE A CA 1
ATOM 1283 C C . ILE A 1 164 ? 0.312 20.062 26.969 1 88.38 164 ILE A C 1
ATOM 1285 O O . ILE A 1 164 ? 1.046 20.625 27.781 1 88.38 164 ILE A O 1
ATOM 1289 N N . THR A 1 165 ? 0.448 18.828 26.594 1 88.62 165 THR A N 1
ATOM 1290 C CA . THR A 1 165 ? 1.549 18.016 27.109 1 88.62 165 THR A CA 1
ATOM 1291 C C . THR A 1 165 ? 2.891 18.672 26.797 1 88.62 165 THR A C 1
ATOM 1293 O O . THR A 1 165 ? 3.766 18.75 27.656 1 88.62 165 THR A O 1
ATOM 1296 N N . ALA A 1 166 ? 3.039 19.141 25.625 1 88.19 166 ALA A N 1
ATOM 1297 C CA . ALA A 1 166 ? 4.273 19.781 25.188 1 88.19 166 ALA A CA 1
ATOM 1298 C C . ALA A 1 166 ? 4.473 21.109 25.906 1 88.19 166 ALA A C 1
ATOM 1300 O O . ALA A 1 166 ? 5.57 21.406 26.375 1 88.19 166 ALA A O 1
ATOM 1301 N N . GLU A 1 167 ? 3.455 21.875 26.016 1 88.5 167 GLU A N 1
ATOM 1302 C CA . GLU A 1 167 ? 3.529 23.203 26.641 1 88.5 167 GLU A CA 1
ATOM 1303 C C . GLU A 1 167 ? 3.893 23.078 28.125 1 88.5 167 GLU A C 1
ATOM 1305 O O . GLU A 1 167 ? 4.703 23.859 28.625 1 88.5 167 GLU A O 1
ATOM 1310 N N . GLU A 1 168 ? 3.305 22.156 28.766 1 89.38 168 GLU A N 1
ATOM 1311 C CA . GLU A 1 168 ? 3.602 21.938 30.188 1 89.38 168 GLU A CA 1
ATOM 1312 C C . GLU A 1 168 ? 5.051 21.5 30.375 1 89.38 168 GLU A C 1
ATOM 1314 O O . GLU A 1 168 ? 5.719 21.969 31.312 1 89.38 168 GLU A O 1
ATOM 1319 N N . TYR A 1 169 ? 5.461 20.625 29.516 1 88.12 169 TYR A N 1
ATOM 1320 C CA . TYR A 1 169 ? 6.852 20.188 29.594 1 88.12 169 TYR A CA 1
ATOM 1321 C C . TYR A 1 169 ? 7.805 21.359 29.406 1 88.12 169 TYR A C 1
ATOM 1323 O O . TYR A 1 169 ? 8.805 21.484 30.109 1 88.12 169 TYR A O 1
ATOM 1331 N N . LEU A 1 170 ? 7.508 22.172 28.453 1 88.12 170 LEU A N 1
ATOM 1332 C CA . LEU A 1 170 ? 8.375 23.297 28.109 1 88.12 170 LEU A CA 1
ATOM 1333 C C . LEU A 1 170 ? 8.383 24.344 29.219 1 88.12 170 LEU A C 1
ATOM 1335 O O . LEU A 1 170 ? 9.383 25.031 29.422 1 88.12 170 LEU A O 1
ATOM 1339 N N . LYS A 1 171 ? 7.324 24.453 29.906 1 86.94 171 LYS A N 1
ATOM 1340 C CA . LYS A 1 171 ? 7.246 25.375 31.031 1 86.94 171 LYS A CA 1
ATOM 1341 C C . LYS A 1 171 ? 8.117 24.906 32.188 1 86.94 171 LYS A C 1
ATOM 1343 O O . LYS A 1 171 ? 8.766 25.719 32.844 1 86.94 171 LYS A O 1
ATOM 1348 N N . ASP A 1 172 ? 8.086 23.625 32.344 1 84.5 172 ASP A N 1
ATOM 1349 C CA . ASP A 1 172 ? 8.758 23.047 33.5 1 84.5 172 ASP A CA 1
ATOM 1350 C C . ASP A 1 172 ? 10.242 22.812 33.219 1 84.5 172 ASP A C 1
ATOM 1352 O O . ASP A 1 172 ? 11.023 22.547 34.125 1 84.5 172 ASP A O 1
ATOM 1356 N N . ASN A 1 173 ? 10.531 22.734 32 1 77.5 173 ASN A N 1
ATOM 1357 C CA . ASN A 1 173 ? 11.906 22.453 31.625 1 77.5 173 ASN A CA 1
ATOM 1358 C C . ASN A 1 173 ? 12.523 23.594 30.828 1 77.5 173 ASN A C 1
ATOM 1360 O O . ASN A 1 173 ? 12.016 23.969 29.766 1 77.5 173 ASN A O 1
ATOM 1364 N N . VAL A 1 174 ? 13.242 24.359 31.578 1 66.81 174 VAL A N 1
ATOM 1365 C CA . VAL A 1 174 ? 13.953 25.469 30.938 1 66.81 174 VAL A CA 1
ATOM 1366 C C . VAL A 1 174 ? 15.328 25.016 30.469 1 66.81 174 VAL A C 1
ATOM 1368 O O . VAL A 1 174 ? 16.047 24.328 31.203 1 66.81 174 VAL A O 1
ATOM 1371 N N . GLY A 1 175 ? 15.539 24.797 29.125 1 67.56 175 GLY A N 1
ATOM 1372 C CA . GLY A 1 175 ? 16.859 24.469 28.594 1 67.56 175 GLY A CA 1
ATOM 1373 C C . GLY A 1 175 ? 16.875 24.375 27.078 1 67.56 175 GLY A C 1
ATOM 1374 O O . GLY A 1 175 ? 15.984 24.906 26.406 1 67.56 175 GLY A O 1
ATOM 1375 N N . ASP A 1 176 ? 18.047 24.078 26.547 1 65.25 176 ASP A N 1
ATOM 1376 C CA . ASP A 1 176 ? 18.312 24.062 25.109 1 65.25 176 ASP A CA 1
ATOM 1377 C C . ASP A 1 176 ? 18.484 22.625 24.609 1 65.25 176 ASP A C 1
ATOM 1379 O O . ASP A 1 176 ? 19.297 22.375 23.719 1 65.25 176 ASP A O 1
ATOM 1383 N N . SER A 1 177 ? 17.641 21.828 25.281 1 77.12 177 SER A N 1
ATOM 1384 C CA . SER A 1 177 ? 17.781 20.438 24.891 1 77.12 177 SER A CA 1
ATOM 1385 C C . SER A 1 177 ? 17.156 20.172 23.516 1 77.12 177 SER A C 1
ATOM 1387 O O . SER A 1 177 ? 16.375 21 23.031 1 77.12 177 SER A O 1
ATOM 1389 N N . ILE A 1 178 ? 17.562 19.234 22.875 1 77 178 ILE A N 1
ATOM 1390 C CA . ILE A 1 178 ? 17.016 18.797 21.594 1 77 178 ILE A CA 1
ATOM 1391 C C . ILE A 1 178 ? 15.5 18.609 21.703 1 77 178 ILE A C 1
ATOM 1393 O O . ILE A 1 178 ? 14.75 19 20.812 1 77 178 ILE A O 1
ATOM 1397 N N . THR A 1 179 ? 15.125 18.172 22.859 1 80 179 THR A N 1
ATOM 1398 C CA . THR A 1 179 ? 13.703 17.938 23.109 1 80 179 THR A CA 1
ATOM 1399 C C . THR A 1 179 ? 12.922 19.25 23.078 1 80 179 THR A C 1
ATOM 1401 O O . THR A 1 179 ? 11.875 19.344 22.438 1 80 179 THR A O 1
ATOM 1404 N N . GLN A 1 180 ? 13.453 20.203 23.672 1 83.56 180 GLN A N 1
ATOM 1405 C CA . GLN A 1 180 ? 12.781 21.5 23.703 1 83.56 180 GLN A CA 1
ATOM 1406 C C . GLN A 1 180 ? 12.688 22.109 22.312 1 83.56 180 GLN A C 1
ATOM 1408 O O . GLN A 1 180 ? 11.6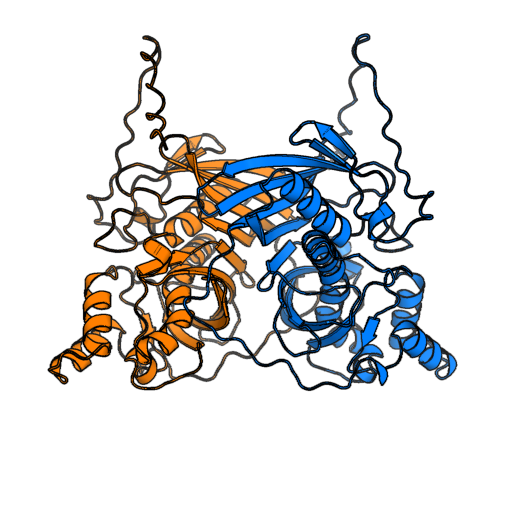56 22.672 21.938 1 83.56 180 GLN A O 1
ATOM 1413 N N . LYS A 1 181 ? 13.75 21.953 21.641 1 79.69 181 LYS A N 1
ATOM 1414 C CA . LYS A 1 181 ? 13.766 22.5 20.281 1 79.69 181 LYS A CA 1
ATOM 1415 C C . LYS A 1 181 ? 12.734 21.797 19.391 1 79.69 181 LYS A C 1
ATOM 1417 O O . LYS A 1 181 ? 12 22.453 18.656 1 79.69 181 LYS A O 1
ATOM 1422 N N . VAL A 1 182 ? 12.672 20.562 19.562 1 79.31 182 VAL A N 1
ATOM 1423 C CA . VAL A 1 182 ? 11.766 19.75 18.75 1 79.31 182 VAL A CA 1
ATOM 1424 C C . VAL A 1 182 ? 10.32 20.094 19.109 1 79.31 182 VAL A C 1
ATOM 1426 O O . VAL A 1 182 ? 9.484 20.297 18.219 1 79.31 182 VAL A O 1
ATOM 1429 N N . LEU A 1 183 ? 10.047 20.188 20.344 1 83.19 183 LEU A N 1
ATOM 1430 C CA . LEU A 1 183 ? 8.695 20.453 20.812 1 83.19 183 LEU A CA 1
ATOM 1431 C C . LEU A 1 183 ? 8.273 21.875 20.453 1 83.19 183 LEU A C 1
ATOM 1433 O O . LEU A 1 183 ? 7.125 22.109 20.047 1 83.19 183 LEU A O 1
ATOM 1437 N N . ASN A 1 184 ? 9.227 22.812 20.594 1 81.94 184 ASN A N 1
ATOM 1438 C CA . ASN A 1 184 ? 8.945 24.188 20.188 1 81.94 184 ASN A CA 1
ATOM 1439 C C . ASN A 1 184 ? 8.617 24.281 18.703 1 81.94 184 ASN A C 1
ATOM 1441 O O . ASN A 1 184 ? 7.68 24.969 18.297 1 81.94 184 ASN A O 1
ATOM 1445 N N . HIS A 1 185 ? 9.352 23.547 18 1 76.81 185 HIS A N 1
ATOM 1446 C CA . HIS A 1 185 ? 9.133 23.516 16.562 1 76.81 185 HIS A CA 1
ATOM 1447 C C . HIS A 1 185 ? 7.781 22.906 16.219 1 76.81 185 HIS A C 1
ATOM 1449 O O . HIS A 1 185 ? 7.055 23.422 15.367 1 76.81 185 HIS A O 1
ATOM 1455 N N . ALA A 1 186 ? 7.465 21.906 16.875 1 77.19 186 ALA A N 1
ATOM 1456 C CA . ALA A 1 186 ? 6.203 21.203 16.641 1 77.19 186 ALA A CA 1
ATOM 1457 C C . ALA A 1 186 ? 5.012 22.109 16.953 1 77.19 186 ALA A C 1
ATOM 1459 O O . ALA A 1 186 ? 4.07 22.203 16.156 1 77.19 186 ALA A O 1
ATOM 1460 N N . ILE A 1 187 ? 5.066 22.797 18.062 1 78.12 187 ILE A N 1
ATOM 1461 C CA . ILE A 1 187 ? 3.984 23.672 18.5 1 78.12 187 ILE A CA 1
ATOM 1462 C C . ILE A 1 187 ? 3.811 24.812 17.5 1 78.12 187 ILE A C 1
ATOM 1464 O O . ILE A 1 187 ? 2.686 25.219 17.188 1 78.12 187 ILE A O 1
ATOM 1468 N N . LYS A 1 188 ? 4.871 25.156 16.984 1 75.56 188 LYS A N 1
ATOM 1469 C CA . LYS A 1 188 ? 4.852 26.281 16.062 1 75.56 188 LYS A CA 1
ATOM 1470 C C . LYS A 1 188 ? 4.367 25.859 14.68 1 75.56 188 LYS A C 1
ATOM 1472 O O . LYS A 1 188 ? 3.66 26.594 14 1 75.56 188 LYS A O 1
ATOM 1477 N N . GLU A 1 189 ? 4.676 24.641 14.344 1 74.75 189 GLU A N 1
ATOM 1478 C CA . GLU A 1 189 ? 4.527 24.25 12.945 1 74.75 189 GLU A CA 1
ATOM 1479 C C . GLU A 1 189 ? 3.229 23.484 12.719 1 74.75 189 GLU A C 1
ATOM 1481 O O . GLU A 1 189 ? 2.664 23.531 11.625 1 74.75 189 GLU A O 1
ATOM 1486 N N . ILE A 1 190 ? 2.744 22.859 13.742 1 71.25 190 ILE A N 1
ATOM 1487 C CA . ILE A 1 190 ? 1.593 21.984 13.539 1 71.25 190 ILE A CA 1
ATOM 1488 C C . ILE A 1 190 ? 0.306 22.812 13.602 1 71.25 190 ILE A C 1
ATOM 1490 O O . ILE A 1 190 ? 0.028 23.469 14.609 1 71.25 190 ILE A O 1
ATOM 1494 N N . PRO A 1 191 ? -0.493 22.672 12.539 1 70.44 191 PRO A N 1
ATOM 1495 C CA . PRO A 1 191 ? -1.74 23.438 12.477 1 70.44 191 PRO A CA 1
ATOM 1496 C C . PRO A 1 191 ? -2.709 23.078 13.602 1 70.44 191 PRO A C 1
ATOM 1498 O O . PRO A 1 191 ? -2.748 21.922 14.039 1 70.44 191 PRO A O 1
ATOM 1501 N N . ASN A 1 192 ? -3.525 24.062 13.961 1 66.5 192 ASN A N 1
ATOM 1502 C CA . ASN A 1 192 ? -4.496 23.891 15.031 1 66.5 192 ASN A CA 1
ATOM 1503 C C . ASN A 1 192 ? -5.527 22.812 14.695 1 66.5 192 ASN A C 1
ATOM 1505 O O . ASN A 1 192 ? -6.102 22.203 15.594 1 66.5 192 ASN A O 1
ATOM 1509 N N . ALA A 1 193 ? -5.668 22.641 13.453 1 63.97 193 ALA A N 1
ATOM 1510 C CA . ALA A 1 193 ? -6.621 21.641 12.992 1 63.97 193 ALA A CA 1
ATOM 1511 C C . ALA A 1 193 ? -6.258 20.25 13.516 1 63.97 193 ALA A C 1
ATOM 1513 O O . ALA A 1 193 ? -7.105 19.359 13.555 1 63.97 193 ALA A O 1
ATOM 1514 N N . PHE A 1 194 ? -5.133 20.125 14.062 1 64.62 194 PHE A N 1
ATOM 1515 C CA . PHE A 1 194 ? -4.656 18.828 14.523 1 64.62 194 PHE A CA 1
ATOM 1516 C C . PHE A 1 194 ? -4.586 18.797 16.047 1 64.62 194 PHE A C 1
ATOM 1518 O O . PHE A 1 194 ? -3.893 17.953 16.625 1 64.62 194 PHE A O 1
ATOM 1525 N N . ASP A 1 195 ? -5.293 19.641 16.656 1 70.69 195 ASP A N 1
ATOM 1526 C CA . ASP A 1 195 ? -5.164 19.859 18.094 1 70.69 195 ASP A CA 1
ATOM 1527 C C . ASP A 1 195 ? -5.82 18.719 18.875 1 70.69 195 ASP A C 1
ATOM 1529 O O . ASP A 1 195 ? -5.594 18.578 20.078 1 70.69 195 ASP A O 1
ATOM 1533 N N . ARG A 1 196 ? -6.488 17.906 18.219 1 78.56 196 ARG A N 1
ATOM 1534 C CA . ARG A 1 196 ? -7.207 16.875 18.969 1 78.56 196 ARG A CA 1
ATOM 1535 C C . ARG A 1 196 ? -6.457 15.547 18.922 1 78.56 196 ARG A C 1
ATOM 1537 O O . ARG A 1 196 ? -7.059 14.5 18.688 1 78.56 196 ARG A O 1
ATOM 1544 N N . VAL A 1 197 ? -5.266 15.617 19.141 1 90.06 197 VAL A N 1
ATOM 1545 C CA . VAL A 1 197 ? -4.434 14.422 19.219 1 90.06 197 VAL A CA 1
ATOM 1546 C C . VAL A 1 197 ? -4.004 14.18 20.656 1 90.06 197 VAL A C 1
ATOM 1548 O O . VAL A 1 197 ? -3.582 15.102 21.344 1 90.06 197 VAL A O 1
ATOM 1551 N N . ARG A 1 198 ? -4.215 13 21.141 1 94.81 198 ARG A N 1
ATOM 1552 C CA . ARG A 1 198 ? -3.789 12.602 22.469 1 94.81 198 ARG A CA 1
ATOM 1553 C C . ARG A 1 198 ? -2.803 11.445 22.406 1 94.81 198 ARG A C 1
ATOM 1555 O O . ARG A 1 198 ? -3.186 10.312 22.109 1 94.81 198 ARG A O 1
ATOM 1562 N N . PRO A 1 199 ? -1.553 11.688 22.734 1 94.25 199 PRO A N 1
ATOM 1563 C CA . PRO A 1 199 ? -0.593 10.586 22.734 1 94.25 199 PRO A CA 1
ATOM 1564 C C . PRO A 1 199 ? -0.866 9.57 23.844 1 94.25 199 PRO A C 1
ATOM 1566 O O . PRO A 1 199 ? -1.064 9.953 25 1 94.25 199 PRO A O 1
ATOM 1569 N N . VAL A 1 200 ? -0.806 8.336 23.484 1 95.62 200 VAL A N 1
ATOM 1570 C CA . VAL A 1 200 ? -1.035 7.258 24.438 1 95.62 200 VAL A CA 1
ATOM 1571 C C . VAL A 1 200 ? 0.122 7.191 25.438 1 95.62 200 VAL A C 1
ATOM 1573 O O . VAL A 1 200 ? -0.079 6.879 26.609 1 95.62 200 VAL A O 1
ATOM 1576 N N . ASP A 1 201 ? 1.317 7.441 24.922 1 92.5 201 ASP A N 1
ATOM 1577 C CA . ASP A 1 201 ? 2.529 7.473 25.734 1 92.5 201 ASP A CA 1
ATOM 1578 C C . ASP A 1 201 ? 3.168 8.859 25.719 1 92.5 201 ASP A C 1
ATOM 1580 O O . ASP A 1 201 ? 4.082 9.117 24.922 1 92.5 201 ASP A O 1
ATOM 1584 N N . PRO A 1 202 ? 2.861 9.641 26.719 1 89.19 202 PRO A N 1
ATOM 1585 C CA . PRO A 1 202 ? 3.391 11 26.734 1 89.19 202 PRO A CA 1
ATOM 1586 C C . PRO A 1 202 ? 4.914 11.047 26.859 1 89.19 202 PRO A C 1
ATOM 1588 O O . PRO A 1 202 ? 5.555 11.938 26.312 1 89.19 202 PRO A O 1
ATOM 1591 N N . ALA A 1 203 ? 5.457 10.125 27.531 1 86.62 203 ALA A N 1
ATOM 1592 C CA . ALA A 1 203 ? 6.91 10.109 27.688 1 86.62 203 ALA A CA 1
ATOM 1593 C C . ALA A 1 203 ? 7.598 9.922 26.344 1 86.62 203 ALA A C 1
ATOM 1595 O O . ALA A 1 203 ? 8.633 10.531 26.078 1 86.62 203 ALA A O 1
ATOM 1596 N N . LYS A 1 204 ? 7.023 9.133 25.547 1 84.75 204 LYS A N 1
ATOM 1597 C CA . LYS A 1 204 ? 7.551 8.922 24.203 1 84.75 204 LYS A CA 1
ATOM 1598 C C . LYS A 1 204 ? 7.367 10.172 23.328 1 84.75 204 LYS A C 1
ATOM 1600 O O . LYS A 1 204 ? 8.273 10.562 22.594 1 84.75 204 LYS A O 1
ATOM 1605 N N . TYR A 1 205 ? 6.242 10.734 23.547 1 85.62 205 TYR A N 1
ATOM 1606 C CA . TYR A 1 205 ? 5.93 11.953 22.812 1 85.62 205 TYR A CA 1
ATOM 1607 C C . TYR A 1 205 ? 6.906 13.07 23.156 1 85.62 205 TYR A C 1
ATOM 1609 O O . TYR A 1 205 ? 7.297 13.852 22.297 1 85.62 205 TYR A O 1
ATOM 1617 N N . LEU A 1 206 ? 7.375 13.031 24.391 1 85.81 206 LEU A N 1
ATOM 1618 C CA . LEU A 1 206 ? 8.266 14.07 24.891 1 85.81 206 LEU A CA 1
ATOM 1619 C C . LEU A 1 206 ? 9.727 13.672 24.703 1 85.81 206 LEU A C 1
ATOM 1621 O O . LEU A 1 206 ? 10.625 14.344 25.219 1 85.81 206 LEU A O 1
ATOM 1625 N N . LEU A 1 207 ? 9.969 12.586 24.016 1 85 207 LEU A N 1
ATOM 1626 C CA . LEU A 1 207 ? 11.312 12.094 23.703 1 85 207 LEU A CA 1
ATOM 1627 C C . LEU A 1 207 ? 12.094 11.781 24.969 1 85 207 LEU A C 1
ATOM 1629 O O . LEU A 1 207 ? 13.297 12.039 25.031 1 85 207 LEU A O 1
ATOM 1633 N N . LYS A 1 208 ? 11.461 11.312 25.969 1 81 208 LYS A N 1
ATOM 1634 C CA . LYS A 1 208 ? 12.125 11.039 27.25 1 81 208 LYS A CA 1
ATOM 1635 C C . LYS A 1 208 ? 12.688 9.625 27.281 1 81 208 LYS A C 1
ATOM 1637 O O . LYS A 1 208 ? 13.523 9.305 28.141 1 81 208 LYS A O 1
ATOM 1642 N N . GLU A 1 209 ? 12.234 8.828 26.375 1 74.12 209 GLU A N 1
ATOM 1643 C CA . GLU A 1 209 ? 12.688 7.441 26.344 1 74.12 209 GLU A CA 1
ATOM 1644 C C . GLU A 1 209 ? 13.047 7.008 24.922 1 74.12 209 GLU A C 1
ATOM 1646 O O . GLU A 1 209 ? 12.453 7.492 23.953 1 74.12 209 GLU A O 1
ATOM 1651 N N . ASP A 1 210 ? 14.258 6.316 24.922 1 68.44 210 ASP A N 1
ATOM 1652 C CA . ASP A 1 210 ? 14.562 5.641 23.656 1 68.44 210 ASP A CA 1
ATOM 1653 C C . ASP A 1 210 ? 13.609 4.469 23.422 1 68.44 210 ASP A C 1
ATOM 1655 O O . ASP A 1 210 ? 13.5 3.572 24.266 1 68.44 210 ASP A O 1
ATOM 1659 N N . SER A 1 211 ? 12.867 4.68 22.484 1 80.12 211 SER A N 1
ATOM 1660 C CA . SER A 1 211 ? 11.867 3.635 22.297 1 80.12 211 SER A CA 1
ATOM 1661 C C . SER A 1 211 ? 11.812 3.162 20.844 1 80.12 211 SER A C 1
ATOM 1663 O O . SER A 1 211 ? 12.391 3.795 19.969 1 80.12 211 SER A O 1
ATOM 1665 N N . GLU A 1 212 ? 11.258 2.014 20.672 1 90 212 GLU A N 1
ATOM 1666 C CA . GLU A 1 212 ? 10.977 1.464 19.359 1 90 212 GLU A CA 1
ATOM 1667 C C . GLU A 1 212 ? 10.188 2.451 18.5 1 90 212 GLU A C 1
ATOM 1669 O O . GLU A 1 212 ? 9.461 3.295 19.031 1 90 212 GLU A O 1
ATOM 1674 N N . PRO A 1 213 ? 10.477 2.449 17.25 1 94.31 213 PRO A N 1
ATOM 1675 C CA . PRO A 1 213 ? 9.734 3.352 16.375 1 94.31 213 PRO A CA 1
ATOM 1676 C C . PRO A 1 213 ? 8.266 2.967 16.234 1 94.31 213 PRO A C 1
ATOM 1678 O O . PRO A 1 213 ? 7.82 2.564 15.156 1 94.31 213 PRO A O 1
ATOM 1681 N N . LYS A 1 214 ? 7.613 3.096 17.328 1 94.88 214 LYS A N 1
ATOM 1682 C CA . LYS A 1 214 ? 6.184 2.826 17.453 1 94.88 214 LYS A CA 1
ATOM 1683 C C . LYS A 1 214 ? 5.473 3.957 18.203 1 94.88 214 LYS A C 1
ATOM 1685 O O . LYS A 1 214 ? 6.051 4.586 19.094 1 94.88 214 LYS A O 1
ATOM 1690 N N . ALA A 1 215 ? 4.234 4.223 17.797 1 93.5 215 ALA A N 1
ATOM 1691 C CA . ALA A 1 215 ? 3.447 5.266 18.438 1 93.5 215 ALA A CA 1
ATOM 1692 C C . ALA A 1 215 ? 1.953 4.961 18.359 1 93.5 215 ALA A C 1
ATOM 1694 O O . ALA A 1 215 ? 1.501 4.301 17.422 1 93.5 215 ALA A O 1
ATOM 1695 N N . SER A 1 216 ? 1.257 5.34 19.375 1 96.19 216 SER A N 1
ATOM 1696 C CA . SER A 1 216 ? -0.202 5.305 19.391 1 96.19 216 SER A CA 1
ATOM 1697 C C . SER A 1 216 ? -0.781 6.641 19.844 1 96.19 216 SER A C 1
ATOM 1699 O O . SER A 1 216 ? -0.316 7.219 20.828 1 96.19 216 SER A O 1
ATOM 1701 N N . ILE A 1 217 ? -1.731 7.086 19.078 1 95.88 217 ILE A N 1
ATOM 1702 C CA . ILE A 1 217 ? -2.408 8.328 19.438 1 95.88 217 ILE A CA 1
ATOM 1703 C C . ILE A 1 217 ? -3.918 8.156 19.297 1 95.88 217 ILE A C 1
ATOM 1705 O O . ILE A 1 217 ? -4.383 7.422 18.422 1 95.88 217 ILE A O 1
ATOM 1709 N N . TRP A 1 218 ? -4.625 8.75 20.172 1 97 218 TRP A N 1
ATOM 1710 C CA . TRP A 1 218 ? -6.047 8.961 19.938 1 97 218 TRP A CA 1
ATOM 1711 C C . TRP A 1 218 ? -6.281 10.219 19.094 1 97 218 TRP A C 1
ATOM 1713 O O . TRP A 1 218 ? -5.676 11.258 19.359 1 97 218 TRP A O 1
ATOM 1723 N N . ILE A 1 219 ? -7.141 10.07 18.125 1 94.75 219 ILE A N 1
ATOM 1724 C CA . ILE A 1 219 ? -7.387 11.203 17.234 1 94.75 219 ILE A CA 1
ATOM 1725 C C . ILE A 1 219 ? -8.883 11.328 16.953 1 94.75 219 ILE A C 1
ATOM 1727 O O . ILE A 1 219 ? -9.602 10.328 16.922 1 94.75 219 ILE A O 1
ATOM 1731 N N . ARG A 1 220 ? -9.352 12.461 16.828 1 92 220 ARG A N 1
ATOM 1732 C CA . ARG A 1 220 ? -10.727 12.734 16.406 1 92 220 ARG A CA 1
ATOM 1733 C C . ARG A 1 220 ? -10.836 14.109 15.75 1 92 220 ARG A C 1
ATOM 1735 O O . ARG A 1 220 ? -10.07 15.016 16.078 1 92 220 ARG A O 1
ATOM 1742 N N . ALA A 1 221 ? -11.727 14.234 14.828 1 86.62 221 ALA A N 1
ATOM 1743 C CA . ALA A 1 221 ? -12 15.539 14.227 1 86.62 221 ALA A CA 1
ATOM 1744 C C . ALA A 1 221 ? -12.625 16.5 15.234 1 86.62 221 ALA A C 1
ATOM 1746 O O . ALA A 1 221 ? -13.367 16.062 16.125 1 86.62 221 ALA A O 1
ATOM 1747 N N . LYS A 1 222 ? -12.336 17.719 15.109 1 82.12 222 LYS A N 1
ATOM 1748 C CA . LYS A 1 222 ? -12.867 18.734 16.016 1 82.12 222 LYS A CA 1
ATOM 1749 C C . LYS A 1 222 ? -14.352 18.984 15.742 1 82.12 222 LYS A C 1
ATOM 1751 O O . LYS A 1 222 ? -15.141 19.125 16.672 1 82.12 222 LYS A O 1
ATOM 1756 N N . GLU A 1 223 ? -14.688 18.891 14.516 1 82.5 223 GLU A N 1
ATOM 1757 C CA . GLU A 1 223 ? -16.047 19.234 14.117 1 82.5 223 GLU A CA 1
ATOM 1758 C C . GLU A 1 223 ? -16.922 17.984 13.984 1 82.5 223 GLU A C 1
ATOM 1760 O O . GLU A 1 223 ? -16.391 16.875 13.844 1 82.5 223 GLU A O 1
ATOM 1765 N N . ASN A 1 224 ? -18.219 18.25 14.148 1 86.06 224 ASN A N 1
ATOM 1766 C CA . ASN A 1 224 ? -19.172 17.203 13.781 1 86.06 224 ASN A CA 1
ATOM 1767 C C . ASN A 1 224 ? -19.219 16.984 12.273 1 86.06 224 ASN A C 1
ATOM 1769 O O . ASN A 1 224 ? -19.422 17.922 11.508 1 86.06 224 ASN A O 1
ATOM 1773 N N . ILE A 1 225 ? -18.984 15.766 11.859 1 86.06 225 ILE A N 1
ATOM 1774 C CA . ILE A 1 225 ? -18.828 15.453 10.438 1 86.06 225 ILE A CA 1
ATOM 1775 C C . ILE A 1 225 ? -20.172 15.023 9.859 1 86.06 225 ILE A C 1
ATOM 1777 O O . ILE A 1 225 ? -20.359 15.031 8.641 1 86.06 225 ILE A O 1
ATOM 1781 N N . GLY A 1 226 ? -21.156 14.781 10.672 1 86.94 226 GLY A N 1
ATOM 1782 C CA . GLY A 1 226 ? -22.438 14.289 10.211 1 86.94 226 GLY A CA 1
ATOM 1783 C C . GLY A 1 226 ? -22.484 12.781 10.055 1 86.94 226 GLY A C 1
ATOM 1784 O O . GLY A 1 226 ? -21.578 12.078 10.523 1 86.94 226 GLY A O 1
ATOM 1785 N N . ASP A 1 227 ? -23.516 12.227 9.352 1 88.25 227 ASP A N 1
ATOM 1786 C CA . ASP A 1 227 ? -23.75 10.789 9.367 1 88.25 227 ASP A CA 1
ATOM 1787 C C . ASP A 1 227 ? -23.375 10.156 8.031 1 88.25 227 ASP A C 1
ATOM 1789 O O . ASP A 1 227 ? -23.578 8.953 7.828 1 88.25 227 ASP A O 1
ATOM 1793 N N . ASP A 1 228 ? -22.797 10.969 7.18 1 86.69 228 ASP A N 1
ATOM 1794 C CA . ASP A 1 228 ? -22.359 10.414 5.906 1 86.69 228 ASP A CA 1
ATOM 1795 C C . ASP A 1 228 ? -21.047 9.633 6.066 1 86.69 228 ASP A C 1
ATOM 1797 O O . ASP A 1 228 ? -19.984 10.227 6.277 1 86.69 228 ASP A O 1
ATOM 1801 N N . ASN A 1 229 ? -21.141 8.32 5.879 1 89.44 229 ASN A N 1
ATOM 1802 C CA . ASN A 1 229 ? -19.984 7.445 6.07 1 89.44 229 ASN A CA 1
ATOM 1803 C C . ASN A 1 229 ? -18.859 7.789 5.098 1 89.44 229 ASN A C 1
ATOM 1805 O O . ASN A 1 229 ? -17.688 7.645 5.43 1 89.44 229 ASN A O 1
ATOM 1809 N N . ARG A 1 230 ? -19.219 8.219 3.967 1 86.75 230 ARG A N 1
ATOM 1810 C CA . ARG A 1 230 ? -18.219 8.547 2.963 1 86.75 230 ARG A CA 1
ATOM 1811 C C . ARG A 1 230 ? -17.359 9.727 3.41 1 86.75 230 ARG A C 1
ATOM 1813 O O . ARG A 1 230 ? -16.156 9.766 3.143 1 86.75 230 ARG A O 1
ATOM 1820 N N . LEU A 1 231 ? -17.953 10.641 4.066 1 89.12 231 LEU A N 1
ATOM 1821 C CA . LEU A 1 231 ? -17.219 11.789 4.574 1 89.12 231 LEU A CA 1
ATOM 1822 C C . LEU A 1 231 ? -16.25 11.375 5.68 1 89.12 231 LEU A C 1
ATOM 1824 O O . LEU A 1 231 ? -15.141 11.891 5.77 1 89.12 231 LEU A O 1
ATOM 1828 N N . HIS A 1 232 ? -16.703 10.516 6.547 1 92.38 232 HIS A N 1
ATOM 1829 C CA . HIS A 1 232 ? -15.82 9.984 7.582 1 92.38 232 HIS A CA 1
ATOM 1830 C C . HIS A 1 232 ? -14.617 9.266 6.969 1 92.38 232 HIS A C 1
ATOM 1832 O O . HIS A 1 232 ? -13.5 9.375 7.473 1 92.38 232 HIS A O 1
ATOM 1838 N N . GLN A 1 233 ? -14.867 8.547 5.883 1 94.25 233 GLN A N 1
ATOM 1839 C CA . GLN A 1 233 ? -13.773 7.887 5.188 1 94.25 233 GLN A CA 1
ATOM 1840 C C . GLN A 1 233 ? -12.797 8.906 4.605 1 94.25 233 GLN A C 1
ATOM 1842 O O . GLN A 1 233 ? -11.578 8.711 4.672 1 94.25 233 GLN A O 1
ATOM 1847 N N . CYS A 1 234 ? -13.273 10.016 4.082 1 93 234 CYS A N 1
ATOM 1848 C CA . CYS A 1 234 ? -12.422 11.07 3.557 1 93 234 CYS A CA 1
ATOM 1849 C C . CYS A 1 234 ? -11.609 11.719 4.672 1 93 234 CYS A C 1
ATOM 1851 O O . CYS A 1 234 ? -10.422 12 4.496 1 93 234 CYS A O 1
ATOM 1853 N N . VAL A 1 235 ? -12.25 11.93 5.77 1 91.38 235 VAL A N 1
ATOM 1854 C CA . VAL A 1 235 ? -11.57 12.539 6.91 1 91.38 235 VAL A CA 1
ATOM 1855 C C . VAL A 1 235 ? -10.508 11.586 7.453 1 91.38 235 VAL A C 1
ATOM 1857 O O . VAL A 1 235 ? -9.414 12.016 7.832 1 91.38 235 VAL A O 1
ATOM 1860 N N . ALA A 1 236 ? -10.852 10.305 7.5 1 94.62 236 ALA A N 1
ATOM 1861 C CA . ALA A 1 236 ? -9.852 9.32 7.906 1 94.62 236 ALA A CA 1
ATOM 1862 C C . ALA A 1 236 ? -8.633 9.367 6.992 1 94.62 236 ALA A C 1
ATOM 1864 O O . ALA A 1 236 ? -7.492 9.367 7.469 1 94.62 236 ALA A O 1
ATOM 1865 N N . ALA A 1 237 ? -8.922 9.414 5.703 1 95.06 237 ALA A N 1
ATOM 1866 C CA . ALA A 1 237 ? -7.836 9.508 4.73 1 95.06 237 ALA A CA 1
ATOM 1867 C C . ALA A 1 237 ? -6.988 10.758 4.969 1 95.06 237 ALA A C 1
ATOM 1869 O O . ALA A 1 237 ? -5.762 10.711 4.871 1 95.06 237 ALA A O 1
ATOM 1870 N N . TYR A 1 238 ? -7.594 11.867 5.344 1 91.31 238 TY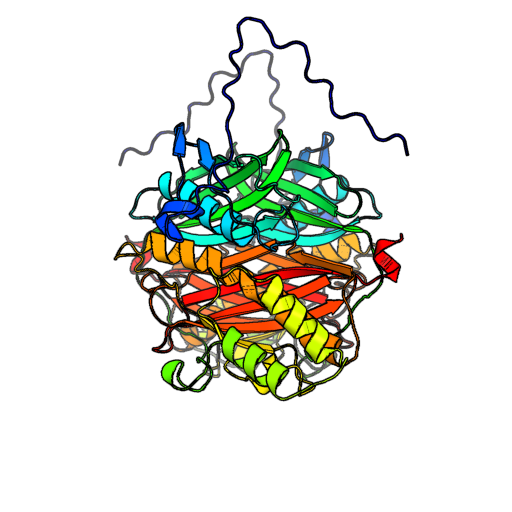R A N 1
ATOM 1871 C CA . TYR A 1 238 ? -6.957 13.141 5.652 1 91.31 238 TYR A CA 1
ATOM 1872 C C . TYR A 1 238 ? -6.082 13.023 6.895 1 91.31 238 TYR A C 1
ATOM 1874 O O . TYR A 1 238 ? -4.926 13.461 6.887 1 91.31 238 TYR A O 1
ATOM 1882 N N . LEU A 1 239 ? -6.562 12.375 7.887 1 91.38 239 LEU A N 1
ATOM 1883 C CA . LEU A 1 239 ? -5.941 12.43 9.211 1 91.38 239 LEU A CA 1
ATOM 1884 C C . LEU A 1 239 ? -4.859 11.359 9.344 1 91.38 239 LEU A C 1
ATOM 1886 O O . LEU A 1 239 ? -3.93 11.516 10.141 1 91.38 239 LEU A O 1
ATOM 1890 N N . THR A 1 240 ? -4.914 10.273 8.555 1 94.25 240 THR A N 1
ATOM 1891 C CA . THR A 1 240 ? -3.969 9.172 8.734 1 94.25 240 THR A CA 1
ATOM 1892 C C . THR A 1 240 ? -2.588 9.562 8.211 1 94.25 240 THR A C 1
ATOM 1894 O O . THR A 1 240 ? -1.597 8.891 8.516 1 94.25 240 THR A O 1
ATOM 1897 N N . ASP A 1 241 ? -2.479 10.648 7.496 1 92.56 241 ASP A N 1
ATOM 1898 C CA . ASP A 1 241 ? -1.192 11.141 7.012 1 92.56 241 ASP A CA 1
ATOM 1899 C C . ASP A 1 241 ? -0.453 11.914 8.102 1 92.56 241 ASP A C 1
ATOM 1901 O O . ASP A 1 241 ? 0.743 12.18 7.977 1 92.56 241 ASP A O 1
ATOM 1905 N N . LEU A 1 242 ? -0.912 12.453 9.164 1 82 242 LEU A N 1
ATOM 1906 C CA . LEU A 1 242 ? -0.393 13.391 10.156 1 82 242 LEU A CA 1
ATOM 1907 C C . LEU A 1 242 ? 0.797 12.789 10.898 1 82 242 LEU A C 1
ATOM 1909 O O . LEU A 1 242 ? 1.801 13.477 11.125 1 82 242 LEU A O 1
ATOM 1913 N N . THR A 1 243 ? 0.862 11.586 11.359 1 80.44 243 THR A N 1
ATOM 1914 C CA . THR A 1 243 ? 1.816 11.211 12.398 1 80.44 243 THR A CA 1
ATOM 1915 C C . THR A 1 243 ? 2.725 10.086 11.922 1 80.44 243 THR A C 1
ATOM 1917 O O . THR A 1 243 ? 3.627 9.656 12.648 1 80.44 243 THR A O 1
ATOM 1920 N N . MET A 1 244 ? 2.719 9.695 10.797 1 89.94 244 MET A N 1
ATOM 1921 C CA . MET A 1 244 ? 3.461 8.5 10.398 1 89.94 244 MET A CA 1
ATOM 1922 C C . MET A 1 244 ? 4.957 8.789 10.328 1 89.94 244 MET A C 1
ATOM 1924 O O . MET A 1 244 ? 5.758 8.094 10.953 1 89.94 244 MET A O 1
ATOM 1928 N N . LEU A 1 245 ? 5.301 9.891 9.734 1 89.75 245 LEU A N 1
ATOM 1929 C CA . LEU A 1 245 ? 6.707 10.25 9.594 1 89.75 245 LEU A CA 1
ATOM 1930 C C . LEU A 1 245 ? 7.367 10.422 10.953 1 89.75 245 LEU A C 1
ATOM 1932 O O . LEU A 1 245 ? 8.5 9.977 11.164 1 89.75 245 LEU A O 1
ATOM 1936 N N . ASN A 1 246 ? 6.695 10.977 11.867 1 89.25 246 ASN A N 1
ATOM 1937 C CA . ASN A 1 246 ? 7.23 11.203 13.203 1 89.25 246 ASN A CA 1
ATOM 1938 C C . ASN A 1 246 ? 7.527 9.891 13.922 1 89.25 246 ASN A C 1
ATOM 1940 O O . ASN A 1 246 ? 8.477 9.805 14.703 1 89.25 246 ASN A O 1
ATOM 1944 N N . THR A 1 247 ? 6.723 8.922 13.648 1 93 247 THR A N 1
ATOM 1945 C CA . THR A 1 247 ? 6.93 7.609 14.258 1 93 247 THR A CA 1
ATOM 1946 C C . THR A 1 247 ? 8.297 7.047 13.883 1 93 247 THR A C 1
ATOM 1948 O O . THR A 1 247 ? 8.984 6.453 14.711 1 93 247 THR A O 1
ATOM 1951 N N . ALA A 1 248 ? 8.719 7.285 12.719 1 94.94 248 ALA A N 1
ATOM 1952 C CA . ALA A 1 248 ? 9.977 6.727 12.219 1 94.94 248 ALA A CA 1
ATOM 1953 C C . ALA A 1 248 ? 11.172 7.5 12.758 1 94.94 248 ALA A C 1
ATOM 1955 O O . ALA A 1 248 ? 12.219 6.91 13.055 1 94.94 248 ALA A O 1
ATOM 1956 N N . ILE A 1 249 ? 11.023 8.789 12.961 1 92.62 249 ILE A N 1
ATOM 1957 C CA . ILE A 1 249 ? 12.195 9.633 13.188 1 92.62 249 ILE A CA 1
ATOM 1958 C C . ILE A 1 249 ? 12.406 9.828 14.688 1 92.62 249 ILE A C 1
ATOM 1960 O O . ILE A 1 249 ? 13.523 10.078 15.141 1 92.62 249 ILE A O 1
ATOM 1964 N N . ARG A 1 250 ? 11.43 9.664 15.469 1 89.69 250 ARG A N 1
ATOM 1965 C CA . ARG A 1 250 ? 11.414 10.055 16.875 1 89.69 250 ARG A CA 1
ATOM 1966 C C . ARG A 1 250 ? 12.547 9.375 17.641 1 89.69 250 ARG A C 1
ATOM 1968 O O . ARG A 1 250 ? 13.289 10.031 18.375 1 89.69 250 ARG A O 1
ATOM 1975 N N . PRO A 1 251 ? 12.703 8.062 17.453 1 90.06 251 PRO A N 1
ATOM 1976 C CA . PRO A 1 251 ? 13.789 7.426 18.219 1 90.06 251 PRO A CA 1
ATOM 1977 C C . PRO A 1 251 ? 15.164 7.98 17.859 1 90.06 251 PRO A C 1
ATOM 1979 O O . PRO A 1 251 ? 16.078 7.961 18.688 1 90.06 251 PRO A O 1
ATOM 1982 N N . HIS A 1 252 ? 15.336 8.453 16.703 1 91.69 252 HIS A N 1
ATOM 1983 C CA . HIS A 1 252 ? 16.625 8.969 16.234 1 91.69 252 HIS A CA 1
ATOM 1984 C C . HIS A 1 252 ? 16.828 10.406 16.688 1 91.69 252 HIS A C 1
ATOM 1986 O O . HIS A 1 252 ? 17.969 10.844 16.891 1 91.69 252 HIS A O 1
ATOM 1992 N N . MET A 1 253 ? 15.766 11.109 16.828 1 86.88 253 MET A N 1
ATOM 1993 C CA . MET A 1 253 ? 15.852 12.484 17.312 1 86.88 253 MET A CA 1
ATOM 1994 C C . MET A 1 253 ? 16.375 12.523 18.75 1 86.88 253 MET A C 1
ATOM 1996 O O . MET A 1 253 ? 17.125 13.422 19.109 1 86.88 253 MET A O 1
ATOM 2000 N N . ARG A 1 254 ? 15.953 11.594 19.469 1 82.81 254 ARG A N 1
ATOM 2001 C CA . ARG A 1 254 ? 16.422 11.492 20.844 1 82.81 254 ARG A CA 1
ATOM 2002 C C . ARG A 1 254 ? 17.938 11.32 20.891 1 82.81 254 ARG A C 1
ATOM 2004 O O . ARG A 1 254 ? 18.594 11.789 21.812 1 82.81 254 ARG A O 1
ATOM 2011 N N . LYS A 1 255 ? 18.406 10.727 19.828 1 85.62 255 LYS A N 1
ATOM 2012 C CA . LYS A 1 255 ? 19.844 10.469 19.766 1 85.62 255 LYS A CA 1
ATOM 2013 C C . LYS A 1 255 ? 20.562 11.602 19.062 1 85.62 255 LYS A C 1
ATOM 2015 O O . LYS A 1 255 ? 21.734 11.469 18.703 1 85.62 255 LYS A O 1
ATOM 2020 N N . GLY A 1 256 ? 19.812 12.633 18.734 1 83.25 256 GLY A N 1
ATOM 2021 C CA . GLY A 1 256 ? 20.453 13.828 18.219 1 83.25 256 GLY A CA 1
ATOM 2022 C C . GLY A 1 256 ? 20.219 14.031 16.734 1 83.25 256 GLY A C 1
ATOM 2023 O O . GLY A 1 256 ? 20.75 14.977 16.141 1 83.25 256 GLY A O 1
ATOM 2024 N N . PHE A 1 257 ? 19.438 13.156 16.156 1 89.38 257 PHE A N 1
ATOM 2025 C CA . PHE A 1 257 ? 19.203 13.281 14.727 1 89.38 257 PHE A CA 1
ATOM 2026 C C . PHE A 1 257 ? 18.281 14.461 14.438 1 89.38 257 PHE A C 1
ATOM 2028 O O . PHE A 1 257 ? 17.234 14.609 15.062 1 89.38 257 PHE A O 1
ATOM 2035 N N . VAL A 1 258 ? 18.688 15.289 13.469 1 85.31 258 VAL A N 1
ATOM 2036 C CA . VAL A 1 258 ? 17.859 16.391 12.984 1 85.31 258 VAL A CA 1
ATOM 2037 C C . VAL A 1 258 ? 17.703 16.297 11.469 1 85.31 258 VAL A C 1
ATOM 2039 O O . VAL A 1 258 ? 18.656 16.453 10.719 1 85.31 258 VAL A O 1
ATOM 2042 N N . PRO A 1 259 ? 16.516 16.047 11.125 1 89.38 259 PRO A N 1
ATOM 2043 C CA . PRO A 1 259 ? 16.328 15.938 9.68 1 89.38 259 PRO A CA 1
ATOM 2044 C C . PRO A 1 259 ? 16.438 17.297 8.969 1 89.38 259 PRO A C 1
ATOM 2046 O O . PRO A 1 259 ? 15.984 18.312 9.5 1 89.38 259 PRO A O 1
ATOM 2049 N N . SER A 1 260 ? 17.078 17.297 7.805 1 89.75 260 SER A N 1
ATOM 2050 C CA . SER A 1 260 ? 17.109 18.484 6.957 1 89.75 260 SER A CA 1
ATOM 2051 C C . SER A 1 260 ? 15.906 18.516 6.016 1 89.75 260 SER A C 1
ATOM 2053 O O . SER A 1 260 ? 15.484 19.594 5.59 1 89.75 260 SER A O 1
ATOM 2055 N N . MET A 1 261 ? 15.438 17.344 5.727 1 89.19 261 MET A N 1
ATOM 2056 C CA . MET A 1 261 ? 14.281 17.203 4.844 1 89.19 261 MET A CA 1
ATOM 2057 C C . MET A 1 261 ? 13.5 15.93 5.176 1 89.19 261 MET A C 1
ATOM 2059 O O . MET A 1 261 ? 14.094 14.875 5.395 1 89.19 261 MET A O 1
ATOM 2063 N N . SER A 1 262 ? 12.266 16.094 5.309 1 91 262 SER A N 1
ATOM 2064 C CA . SER A 1 262 ? 11.398 14.945 5.535 1 91 262 SER A CA 1
ATOM 2065 C C . SER A 1 262 ? 10.031 15.148 4.891 1 91 262 SER A C 1
ATOM 2067 O O . SER A 1 262 ? 9.344 16.125 5.18 1 91 262 SER A O 1
ATOM 2069 N N . PHE A 1 263 ? 9.656 14.203 3.963 1 91.38 263 PHE A N 1
ATOM 2070 C CA . PHE A 1 263 ? 8.344 14.273 3.334 1 91.38 263 PHE A CA 1
ATOM 2071 C C . PHE A 1 263 ? 7.805 12.875 3.049 1 91.38 263 PHE A C 1
ATOM 2073 O O . PHE A 1 263 ? 8.578 11.93 2.906 1 91.38 263 PHE A O 1
ATOM 2080 N N . SER A 1 264 ? 6.523 12.828 3.014 1 95.38 264 SER A N 1
ATOM 2081 C CA . SER A 1 264 ? 5.875 11.586 2.617 1 95.38 264 SER A CA 1
ATOM 2082 C C . SER A 1 264 ? 6.07 11.312 1.13 1 95.38 264 SER A C 1
ATOM 2084 O O . SER A 1 264 ? 6.016 12.227 0.311 1 95.38 264 SER A O 1
ATOM 2086 N N . LEU A 1 265 ? 6.305 10.078 0.749 1 97.44 265 LEU A N 1
ATOM 2087 C CA . LEU A 1 265 ? 6.488 9.688 -0.645 1 97.44 265 LEU A CA 1
ATOM 2088 C C . LEU A 1 265 ? 5.223 9.047 -1.205 1 97.44 265 LEU A C 1
ATOM 2090 O O . LEU A 1 265 ? 4.883 9.258 -2.371 1 97.44 265 LEU A O 1
ATOM 2094 N N . ASP A 1 266 ? 4.602 8.273 -0.417 1 98.38 266 ASP A N 1
ATOM 2095 C CA . ASP A 1 266 ? 3.367 7.594 -0.796 1 98.38 266 ASP A CA 1
ATOM 2096 C C . ASP A 1 266 ? 2.455 7.398 0.413 1 98.38 266 ASP A C 1
ATOM 2098 O O . ASP A 1 266 ? 2.834 7.719 1.541 1 98.38 266 ASP A O 1
ATOM 2102 N N . HIS A 1 267 ? 1.269 7.055 0.192 1 98.44 267 HIS A N 1
ATOM 2103 C CA . HIS A 1 267 ? 0.302 6.727 1.234 1 98.44 267 HIS A CA 1
ATOM 2104 C C . HIS A 1 267 ? -0.739 5.734 0.726 1 98.44 267 HIS A C 1
ATOM 2106 O O . HIS A 1 267 ? -1.468 6.023 -0.225 1 98.44 267 HIS A O 1
ATOM 2112 N N . CYS A 1 268 ? -0.753 4.566 1.315 1 98.69 268 CYS A N 1
ATOM 2113 C CA . CYS A 1 268 ? -1.726 3.529 0.984 1 98.69 268 CYS A CA 1
ATOM 2114 C C . CYS A 1 268 ? -2.713 3.324 2.127 1 98.69 268 CYS A C 1
ATOM 2116 O O . CYS A 1 268 ? -2.326 3.33 3.297 1 98.69 268 CYS A O 1
ATOM 2118 N N . ILE A 1 269 ? -3.941 3.17 1.724 1 98.5 269 ILE A N 1
ATOM 2119 C CA . ILE A 1 269 ? -5.02 3.006 2.695 1 98.5 269 ILE A CA 1
ATOM 2120 C C . ILE A 1 269 ? -5.871 1.796 2.318 1 98.5 269 ILE A C 1
ATOM 2122 O O . ILE A 1 269 ? -6.195 1.598 1.146 1 98.5 269 ILE A O 1
ATOM 2126 N N . TRP A 1 270 ? -6.184 0.989 3.264 1 98.81 270 TRP A N 1
ATOM 2127 C CA . TRP A 1 270 ? -7.199 -0.056 3.152 1 98.81 270 TRP A CA 1
ATOM 2128 C C . TRP A 1 270 ? -8.312 0.158 4.168 1 98.81 270 TRP A C 1
ATOM 2130 O O . TRP A 1 270 ? -8.07 0.13 5.379 1 98.81 270 TRP A O 1
ATOM 2140 N N . ILE A 1 271 ? -9.484 0.344 3.668 1 98.44 271 ILE A N 1
ATOM 2141 C CA . ILE A 1 271 ? -10.648 0.613 4.508 1 98.44 271 ILE A CA 1
ATOM 2142 C C . ILE A 1 271 ? -11.445 -0.673 4.711 1 98.44 271 ILE A C 1
ATOM 2144 O O . ILE A 1 271 ? -12.062 -1.185 3.77 1 98.44 271 ILE A O 1
ATOM 2148 N N . HIS A 1 272 ? -11.477 -1.09 5.934 1 97.88 272 HIS A N 1
ATOM 2149 C CA . HIS A 1 272 ? -12.055 -2.396 6.23 1 97.88 272 HIS A CA 1
ATOM 2150 C C . HIS A 1 272 ? -13.516 -2.27 6.648 1 97.88 272 HIS A C 1
ATOM 2152 O O . HIS A 1 272 ? -14.305 -3.191 6.438 1 97.88 272 HIS A O 1
ATOM 2158 N N . GLU A 1 273 ? -13.742 -1.116 7.32 1 94.25 273 GLU A N 1
ATOM 2159 C CA . GLU A 1 273 ? -15.086 -0.873 7.84 1 94.25 273 GLU A CA 1
ATOM 2160 C C . GLU A 1 273 ? -15.727 0.34 7.168 1 94.25 273 GLU A C 1
ATOM 2162 O O . GLU A 1 273 ? -15.047 1.332 6.891 1 94.25 273 GLU A O 1
ATOM 2167 N N . ASP A 1 274 ? -16.984 0.218 6.957 1 85.81 274 ASP A N 1
ATOM 2168 C CA . ASP A 1 274 ? -17.656 1.38 6.383 1 85.81 274 ASP A CA 1
ATOM 2169 C C . ASP A 1 274 ? -18.453 2.141 7.449 1 85.81 274 ASP A C 1
ATOM 2171 O O . ASP A 1 274 ? -19 3.207 7.176 1 85.81 274 ASP A O 1
ATOM 2175 N N . ASN A 1 275 ? -18.438 1.597 8.594 1 91.38 275 ASN A N 1
ATOM 2176 C CA . ASN A 1 275 ? -19.188 2.24 9.664 1 91.38 275 ASN A CA 1
ATOM 2177 C C . ASN A 1 275 ? -18.281 2.652 10.82 1 91.38 275 ASN A C 1
ATOM 2179 O O . ASN A 1 275 ? -18.203 1.952 11.828 1 91.38 275 ASN A O 1
ATOM 2183 N N . PHE A 1 276 ? -17.656 3.762 10.719 1 96.69 276 PHE A N 1
ATOM 2184 C CA . PHE A 1 276 ? -16.891 4.398 11.781 1 96.69 276 PHE A CA 1
ATOM 2185 C C . PHE A 1 276 ? -17.016 5.918 11.695 1 96.69 276 PHE A C 1
ATOM 2187 O O . PHE A 1 276 ? -17.422 6.457 10.664 1 96.69 276 PHE A O 1
ATOM 2194 N N . ARG A 1 277 ? -16.703 6.512 12.828 1 95.19 277 ARG A N 1
ATOM 2195 C CA . ARG A 1 277 ? -16.859 7.957 12.906 1 95.19 277 ARG A CA 1
ATOM 2196 C C . ARG A 1 277 ? -15.539 8.633 13.289 1 95.19 277 ARG A C 1
ATOM 2198 O O . ARG A 1 277 ? -14.961 8.328 14.328 1 95.19 277 ARG A O 1
ATOM 2205 N N . MET A 1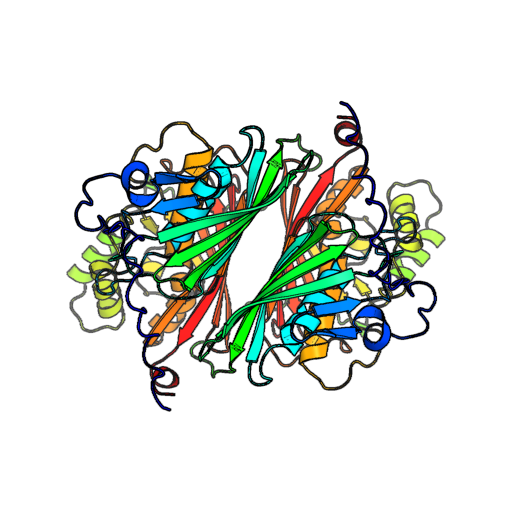 278 ? -15.156 9.617 12.461 1 93.56 278 MET A N 1
ATOM 2206 C CA . MET A 1 278 ? -13.906 10.32 12.711 1 93.56 278 MET A CA 1
ATOM 2207 C C . MET A 1 278 ? -14.125 11.492 13.656 1 93.56 278 MET A C 1
ATOM 2209 O O . MET A 1 278 ? -13.164 12.125 14.109 1 93.56 278 MET A O 1
ATOM 2213 N N . ASP A 1 279 ? -15.383 11.805 13.945 1 91.88 279 ASP A N 1
ATOM 2214 C CA . ASP A 1 279 ? -15.648 12.805 14.977 1 91.88 279 ASP A CA 1
ATOM 2215 C C . ASP A 1 279 ? -15.82 12.156 16.344 1 91.88 279 ASP A C 1
ATOM 2217 O O . ASP A 1 279 ? -16.203 12.812 17.312 1 91.88 279 ASP A O 1
ATOM 2221 N N . ASP A 1 280 ? -15.57 10.859 16.422 1 94.38 280 ASP A N 1
ATOM 2222 C CA . ASP A 1 280 ? -15.359 10.102 17.656 1 94.38 280 ASP A CA 1
ATOM 2223 C C . ASP A 1 280 ? -13.898 9.68 17.781 1 94.38 280 ASP A C 1
ATOM 2225 O O . ASP A 1 280 ? -13.133 9.734 16.812 1 94.38 280 ASP A O 1
ATOM 2229 N N . TRP A 1 281 ? -13.555 9.297 18.984 1 96.56 281 TRP A N 1
ATOM 2230 C CA . TRP A 1 281 ? -12.164 8.93 19.219 1 96.56 281 TRP A CA 1
ATOM 2231 C C . TRP A 1 281 ? -11.805 7.656 18.469 1 96.56 281 TRP A C 1
ATOM 2233 O O . TRP A 1 281 ? -12.516 6.652 18.547 1 96.56 281 TRP A O 1
ATOM 2243 N N . MET A 1 282 ? -10.742 7.758 17.75 1 97.31 282 MET A N 1
ATOM 2244 C CA . MET A 1 282 ? -10.125 6.621 17.078 1 97.31 282 MET A CA 1
ATOM 2245 C C . MET A 1 282 ? -8.672 6.453 17.516 1 97.31 282 MET A C 1
ATOM 2247 O O . MET A 1 282 ? -7.953 7.438 17.688 1 97.31 282 MET A O 1
ATOM 2251 N N . LEU A 1 283 ? -8.234 5.25 17.688 1 98.25 283 LEU A N 1
ATOM 2252 C CA . LEU A 1 283 ? -6.852 4.969 18.031 1 98.25 283 LEU A CA 1
ATOM 2253 C C . LEU A 1 283 ? -6.02 4.695 16.781 1 98.25 283 LEU A C 1
ATOM 2255 O O . LEU A 1 283 ? -6.328 3.783 16.016 1 98.25 283 LEU A O 1
ATOM 2259 N N . TYR A 1 284 ? -5.043 5.488 16.609 1 97.5 284 TYR A N 1
ATOM 2260 C CA . TYR A 1 284 ? -4.137 5.305 15.477 1 97.5 284 TYR A CA 1
ATOM 2261 C C . TYR A 1 284 ? -2.783 4.781 15.938 1 97.5 284 TYR A C 1
ATOM 2263 O O . TYR A 1 284 ? -1.994 5.523 16.531 1 97.5 284 TYR A O 1
ATOM 2271 N N . GLU A 1 285 ? -2.555 3.525 15.648 1 97.62 285 GLU A N 1
ATOM 2272 C CA . GLU A 1 285 ? -1.305 2.832 15.953 1 97.62 285 GLU A CA 1
ATOM 2273 C C . GLU A 1 285 ? -0.373 2.826 14.742 1 97.62 285 GLU A C 1
ATOM 2275 O O . GLU A 1 285 ? -0.763 2.402 13.648 1 97.62 285 GLU A O 1
ATOM 2280 N N . THR A 1 286 ? 0.874 3.295 14.938 1 96.94 286 THR A N 1
ATOM 2281 C CA . THR A 1 286 ? 1.83 3.305 13.836 1 96.94 286 THR A CA 1
ATOM 2282 C C . THR A 1 286 ? 3.152 2.672 14.258 1 96.94 286 THR A C 1
ATOM 2284 O O . THR A 1 286 ? 3.564 2.801 15.414 1 96.94 286 THR A O 1
ATOM 2287 N N . VAL A 1 287 ? 3.766 1.959 13.328 1 97.31 287 VAL A N 1
ATOM 2288 C CA . VAL A 1 287 ? 5.059 1.316 13.555 1 97.31 287 VAL A CA 1
ATOM 2289 C C . VAL A 1 287 ? 5.949 1.507 12.328 1 97.31 287 VAL A C 1
ATOM 2291 O O . VAL A 1 287 ? 5.52 1.268 11.195 1 97.31 287 VAL A O 1
ATOM 2294 N N . SER A 1 288 ? 7.125 2.014 12.562 1 97.88 288 SER A N 1
ATOM 2295 C CA . SER A 1 288 ? 8.102 2.033 11.484 1 97.88 288 SER A CA 1
ATOM 2296 C C . SER A 1 288 ? 8.906 0.735 11.438 1 97.88 288 SER A C 1
ATOM 2298 O O . SER A 1 288 ? 9.727 0.479 12.32 1 97.88 288 SER A O 1
ATOM 2300 N N . THR A 1 289 ? 8.766 0.029 10.375 1 97.19 289 THR A N 1
ATOM 2301 C CA . THR A 1 289 ? 9.312 -1.318 10.242 1 97.19 289 THR A CA 1
ATOM 2302 C C . THR A 1 289 ? 10.758 -1.271 9.758 1 97.19 289 THR A C 1
ATOM 2304 O O . THR A 1 289 ? 11.562 -2.137 10.109 1 97.19 289 THR A O 1
ATOM 2307 N N . LYS A 1 290 ? 11.008 -0.273 8.938 1 98.06 290 LYS A N 1
ATOM 2308 C CA . LYS A 1 290 ? 12.32 -0.193 8.289 1 98.06 290 LYS A CA 1
ATOM 2309 C C . LYS A 1 290 ? 12.672 1.25 7.949 1 98.06 290 LYS A C 1
ATOM 2311 O O . LYS A 1 290 ? 11.805 2.037 7.57 1 98.06 290 LYS A O 1
ATOM 2316 N N . ALA A 1 291 ? 13.969 1.567 8.172 1 97.75 291 ALA A N 1
ATOM 2317 C CA . ALA A 1 291 ? 14.508 2.812 7.633 1 97.75 291 ALA A CA 1
ATOM 2318 C C . ALA A 1 291 ? 15.93 2.611 7.109 1 97.75 291 ALA A C 1
ATOM 2320 O O . ALA A 1 291 ? 16.75 1.982 7.773 1 97.75 291 ALA A O 1
ATOM 2321 N N . ASN A 1 292 ? 16.188 2.994 6.004 1 97.12 292 ASN A N 1
ATOM 2322 C CA . ASN A 1 292 ? 17.5 3.023 5.359 1 97.12 292 ASN A CA 1
ATOM 2323 C C . ASN A 1 292 ? 17.438 3.727 4.008 1 97.12 292 ASN A C 1
ATOM 2325 O O . ASN A 1 292 ? 16.359 4.039 3.508 1 97.12 292 ASN A O 1
ATOM 2329 N N . GLY A 1 293 ? 18.562 4.078 3.494 1 94.75 293 GLY A N 1
ATOM 2330 C CA . GLY A 1 293 ? 18.609 4.676 2.168 1 94.75 293 GLY A CA 1
ATOM 2331 C C . GLY A 1 293 ? 17.828 5.973 2.068 1 94.75 293 GLY A C 1
ATOM 2332 O O . GLY A 1 293 ? 17.172 6.234 1.057 1 94.75 293 GLY A O 1
ATOM 2333 N N . SER A 1 294 ? 17.703 6.688 3.162 1 96.06 294 SER A N 1
ATOM 2334 C CA . SER A 1 294 ? 17.016 7.973 3.246 1 96.06 294 SER A CA 1
ATOM 2335 C C . SER A 1 294 ? 15.5 7.793 3.137 1 96.06 294 SER A C 1
ATOM 2337 O O . SER A 1 294 ? 14.789 8.711 2.705 1 96.06 294 SER A O 1
ATOM 2339 N N . ARG A 1 295 ? 15.102 6.594 3.416 1 97.75 295 ARG A N 1
ATOM 2340 C CA . ARG A 1 295 ? 13.672 6.332 3.432 1 97.75 295 ARG A CA 1
ATOM 2341 C C . ARG A 1 295 ? 13.258 5.598 4.703 1 97.75 295 ARG A C 1
ATOM 2343 O O . ARG A 1 295 ? 14.062 4.879 5.297 1 97.75 295 ARG A O 1
ATOM 2350 N N . ALA A 1 296 ? 12.07 5.852 5.113 1 98.12 296 ALA A N 1
ATOM 2351 C CA . ALA A 1 296 ? 11.477 5.156 6.254 1 98.12 296 ALA A CA 1
ATOM 2352 C C . ALA A 1 296 ? 10.094 4.613 5.902 1 98.12 296 ALA A C 1
ATOM 2354 O O . ALA A 1 296 ? 9.297 5.297 5.258 1 98.12 296 ALA A O 1
ATOM 2355 N N . PHE A 1 297 ? 9.961 3.373 6.227 1 98.75 297 PHE A N 1
ATOM 2356 C CA . PHE A 1 297 ? 8.695 2.701 5.969 1 98.75 297 PHE A CA 1
ATOM 2357 C C . PHE A 1 297 ? 7.879 2.574 7.25 1 98.75 297 PHE A C 1
ATOM 2359 O O . PHE A 1 297 ? 8.391 2.133 8.281 1 98.75 297 PHE A O 1
ATOM 2366 N N . ILE A 1 298 ? 6.578 3.016 7.199 1 98.56 298 ILE A N 1
ATOM 2367 C CA . ILE A 1 298 ? 5.711 3.049 8.367 1 98.56 298 ILE A CA 1
ATOM 2368 C C . ILE A 1 298 ? 4.383 2.373 8.047 1 98.56 298 ILE A C 1
ATOM 2370 O O . ILE A 1 298 ? 3.818 2.578 6.973 1 98.56 298 ILE A O 1
ATOM 2374 N N . GLU A 1 299 ? 3.916 1.562 8.914 1 98.31 299 GLU A N 1
ATOM 2375 C CA . GLU A 1 299 ? 2.598 0.938 8.844 1 98.31 299 GLU A CA 1
ATOM 2376 C C . GLU A 1 299 ? 1.679 1.464 9.945 1 98.31 299 GLU A C 1
ATOM 2378 O O . GLU A 1 299 ? 2.143 1.823 11.031 1 98.31 299 GLU A O 1
ATOM 2383 N N . GLY A 1 300 ? 0.366 1.557 9.633 1 98.12 300 GLY A N 1
ATOM 2384 C CA . GLY A 1 300 ? -0.582 2.096 10.602 1 98.12 300 GLY A CA 1
ATOM 2385 C C . GLY A 1 300 ? -1.873 1.304 10.672 1 98.12 300 GLY A C 1
ATOM 2386 O O . GLY A 1 300 ? -2.252 0.632 9.711 1 98.12 300 GLY A O 1
ATOM 2387 N N . LYS A 1 301 ? -2.484 1.336 11.797 1 98.62 301 LYS A N 1
ATOM 2388 C CA . LYS A 1 301 ? -3.797 0.757 12.062 1 98.62 301 LYS A CA 1
ATOM 2389 C C . LYS A 1 301 ? -4.691 1.744 12.805 1 98.62 301 LYS A C 1
ATOM 2391 O O . LYS A 1 301 ? -4.312 2.27 13.852 1 98.62 301 LYS A O 1
ATOM 2396 N N . LEU A 1 302 ? -5.805 2.027 12.227 1 98.44 302 LEU A N 1
ATOM 2397 C CA . LEU A 1 302 ? -6.797 2.902 12.844 1 98.44 302 LEU A CA 1
ATOM 2398 C C . LEU A 1 302 ? -7.949 2.092 13.43 1 98.44 302 LEU A C 1
ATOM 2400 O O . LEU A 1 302 ? -8.688 1.434 12.695 1 98.44 302 LEU A O 1
ATOM 2404 N N . TRP A 1 303 ? -8.102 2.188 14.719 1 98.62 303 TRP A N 1
ATOM 2405 C CA . TRP A 1 303 ? -9.078 1.394 15.469 1 98.62 303 TRP A CA 1
ATOM 2406 C C . TRP A 1 303 ? -10.227 2.266 15.969 1 98.62 303 TRP A C 1
ATOM 2408 O O . TRP A 1 303 ? -10 3.389 16.422 1 98.62 303 TRP A O 1
ATOM 2418 N N . THR A 1 304 ? -11.367 1.707 15.922 1 98.19 304 THR A N 1
ATOM 2419 C CA . THR A 1 304 ? -12.461 2.32 16.672 1 98.19 304 THR A CA 1
ATOM 2420 C C . THR A 1 304 ? -12.281 2.09 18.172 1 98.19 304 THR A C 1
ATOM 2422 O O . THR A 1 304 ? -11.531 1.206 18.578 1 98.19 304 THR A O 1
ATOM 2425 N N . LYS A 1 305 ? -12.977 2.85 18.906 1 96.44 305 LYS A N 1
ATOM 2426 C CA . LYS A 1 305 ? -12.852 2.754 20.359 1 96.44 305 LYS A CA 1
ATOM 2427 C C . LYS A 1 305 ? -13.289 1.382 20.859 1 96.44 305 LYS A C 1
ATOM 2429 O O . LYS A 1 305 ? -12.758 0.877 21.844 1 96.44 305 LYS A O 1
ATOM 2434 N N . ASP A 1 306 ? -14.195 0.822 20.141 1 96 306 ASP A N 1
ATOM 2435 C CA . ASP A 1 306 ? -14.719 -0.477 20.547 1 96 306 ASP A CA 1
ATOM 2436 C C . ASP A 1 306 ? -13.844 -1.613 20.031 1 96 306 ASP A C 1
ATOM 2438 O O . ASP A 1 306 ? -14.18 -2.789 20.188 1 96 306 ASP A O 1
ATOM 2442 N N . GLY A 1 307 ? -12.789 -1.343 19.328 1 97.31 307 GLY A N 1
ATOM 2443 C CA . GLY A 1 307 ? -11.773 -2.346 19.062 1 97.31 307 GLY A CA 1
ATOM 2444 C C . GLY A 1 307 ? -11.828 -2.885 17.641 1 97.31 307 GLY A C 1
ATOM 2445 O O . GLY A 1 307 ? -11.109 -3.834 17.312 1 97.31 307 GLY A O 1
ATOM 2446 N N . ARG A 1 308 ? -12.594 -2.383 16.797 1 97.69 308 ARG A N 1
ATOM 2447 C CA . ARG A 1 308 ? -12.625 -2.809 15.398 1 97.69 308 ARG A CA 1
ATOM 2448 C C . ARG A 1 308 ? -11.523 -2.127 14.594 1 97.69 308 ARG A C 1
ATOM 2450 O O . ARG A 1 308 ? -11.312 -0.918 14.719 1 97.69 308 ARG A O 1
ATOM 2457 N N . LEU A 1 309 ? -10.844 -2.904 13.82 1 98.62 309 LEU A N 1
ATOM 2458 C CA . LEU A 1 309 ? -9.883 -2.324 12.898 1 98.62 309 LEU A CA 1
ATOM 2459 C C . LEU A 1 309 ? -10.586 -1.702 11.695 1 98.62 309 LEU A C 1
ATOM 2461 O O . LEU A 1 309 ? -11.094 -2.418 10.828 1 98.62 309 LEU A O 1
ATOM 2465 N N . ALA A 1 310 ? -10.586 -0.388 11.664 1 98.44 310 ALA A N 1
ATOM 2466 C CA . ALA A 1 310 ? -11.344 0.312 10.633 1 98.44 310 ALA A CA 1
ATOM 2467 C C . ALA A 1 310 ? -10.492 0.528 9.375 1 98.44 310 ALA A C 1
ATOM 2469 O O . ALA A 1 310 ? -10.984 0.38 8.258 1 98.44 310 ALA A O 1
ATOM 2470 N N . VAL A 1 311 ? -9.234 0.886 9.57 1 98.5 311 VAL A N 1
ATOM 2471 C CA . VAL A 1 311 ? -8.375 1.289 8.453 1 98.5 311 VAL A CA 1
ATOM 2472 C C . VAL A 1 311 ? -6.949 0.811 8.703 1 98.5 311 VAL A C 1
ATOM 2474 O O . VAL A 1 311 ? -6.445 0.893 9.828 1 98.5 311 VAL A O 1
ATOM 2477 N N . SER A 1 312 ? -6.324 0.233 7.68 1 98.75 312 SER A N 1
ATOM 2478 C CA . SER A 1 312 ? -4.887 -0.005 7.66 1 98.75 312 SER A CA 1
ATOM 2479 C C . SER A 1 312 ? -4.184 0.943 6.695 1 98.75 312 SER A C 1
ATOM 2481 O O . SER A 1 312 ? -4.734 1.297 5.648 1 98.75 312 SER A O 1
ATOM 2483 N N . THR A 1 313 ? -2.982 1.378 7.09 1 98.5 313 THR A N 1
ATOM 2484 C CA . THR A 1 313 ? -2.238 2.293 6.23 1 98.5 313 THR A CA 1
ATOM 2485 C C . THR A 1 313 ? -0.784 1.852 6.102 1 98.5 313 THR A C 1
ATOM 2487 O O . THR A 1 313 ? -0.289 1.08 6.926 1 98.5 313 THR A O 1
ATOM 2490 N N . ALA A 1 314 ? -0.15 2.203 5.039 1 98.62 314 ALA A N 1
ATOM 2491 C CA . ALA A 1 314 ? 1.289 2.084 4.82 1 98.62 314 ALA A CA 1
ATOM 2492 C C . ALA A 1 314 ? 1.838 3.311 4.098 1 98.62 314 ALA A C 1
ATOM 2494 O O . ALA A 1 314 ? 1.179 3.867 3.217 1 98.62 314 ALA A O 1
ATOM 2495 N N . GLN A 1 315 ? 3.016 3.725 4.543 1 98.31 315 GLN A N 1
ATOM 2496 C CA . GLN A 1 315 ? 3.617 4.93 3.982 1 98.31 315 GLN A CA 1
ATOM 2497 C C . GLN A 1 315 ? 5.141 4.836 3.988 1 98.31 315 GLN A C 1
ATOM 2499 O O . GLN A 1 315 ? 5.734 4.336 4.945 1 98.31 315 GLN A O 1
ATOM 2504 N N . GLU A 1 316 ? 5.703 5.234 2.922 1 98.31 316 GLU A N 1
ATOM 2505 C CA . GLU A 1 316 ? 7.141 5.504 2.914 1 98.31 316 GLU A CA 1
ATOM 2506 C C . GLU A 1 316 ? 7.418 7.004 2.912 1 98.31 316 GLU A C 1
ATOM 2508 O O . GLU A 1 316 ? 6.66 7.781 2.322 1 98.31 316 GLU A O 1
ATOM 2513 N N . ALA A 1 317 ? 8.461 7.422 3.623 1 97.19 317 ALA A N 1
ATOM 2514 C CA . ALA A 1 317 ? 8.852 8.828 3.707 1 97.19 317 ALA A CA 1
ATOM 2515 C C . ALA A 1 317 ? 10.328 9 3.383 1 97.19 317 ALA A C 1
ATOM 2517 O O . ALA A 1 317 ? 11.133 8.094 3.609 1 97.19 317 ALA A O 1
ATOM 2518 N N . LEU A 1 318 ? 10.648 10.117 2.857 1 96.69 318 LEU A N 1
ATOM 2519 C CA . LEU A 1 318 ? 12.031 10.547 2.684 1 96.69 318 LEU A CA 1
ATOM 2520 C C . LEU A 1 318 ? 12.57 11.18 3.959 1 96.69 318 LEU A C 1
ATOM 2522 O O . LEU A 1 318 ? 11.891 12.008 4.578 1 96.69 318 LEU A O 1
ATOM 2526 N N . VAL A 1 319 ? 13.664 10.766 4.363 1 96.19 319 VAL A N 1
ATOM 2527 C CA . VAL A 1 319 ? 14.344 11.352 5.516 1 96.19 319 VAL A CA 1
ATOM 2528 C C . VAL A 1 319 ? 15.805 11.633 5.16 1 96.19 319 VAL A C 1
ATOM 2530 O O . VAL A 1 319 ? 16.594 10.703 4.941 1 96.19 319 VAL A O 1
ATOM 2533 N N . ARG A 1 320 ? 16.156 12.891 5.164 1 94.94 320 ARG A N 1
ATOM 2534 C CA . ARG A 1 320 ? 17.531 13.289 4.867 1 94.94 320 ARG A CA 1
ATOM 2535 C C . ARG A 1 320 ? 18.141 14.062 6.031 1 94.94 320 ARG A C 1
ATOM 2537 O O . ARG A 1 320 ? 17.422 14.672 6.828 1 94.94 320 ARG A O 1
ATOM 2544 N N . ASP A 1 321 ? 19.391 13.938 6.074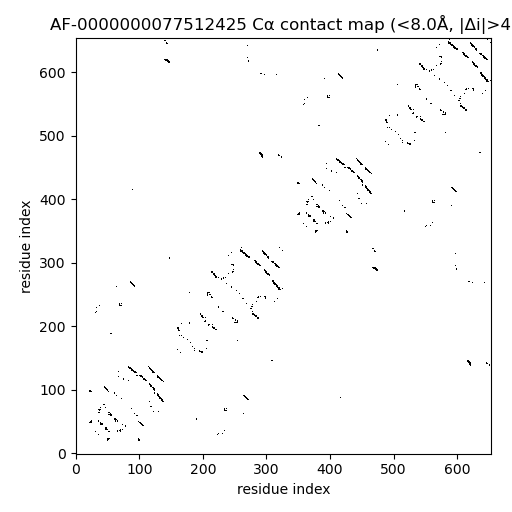 1 92.19 321 ASP A N 1
ATOM 2545 C CA . ASP A 1 321 ? 20.125 14.797 6.996 1 92.19 321 ASP A CA 1
ATOM 2546 C C . ASP A 1 321 ? 20.859 15.898 6.246 1 92.19 321 ASP A C 1
ATOM 2548 O O . ASP A 1 321 ? 20.703 16.047 5.031 1 92.19 321 ASP A O 1
ATOM 2552 N N . ASN A 1 322 ? 21.516 16.75 6.965 1 84.56 322 ASN A N 1
ATOM 2553 C CA . ASN A 1 322 ? 22.156 17.922 6.395 1 84.56 322 ASN A CA 1
ATOM 2554 C C . ASN A 1 322 ? 23.266 17.547 5.422 1 84.56 322 ASN A C 1
ATOM 2556 O O . ASN A 1 322 ? 23.562 18.281 4.484 1 84.56 322 ASN A O 1
ATOM 2560 N N . GLN A 1 323 ? 23.891 16.484 5.566 1 76.88 323 GLN A N 1
ATOM 2561 C CA . GLN A 1 323 ? 24.953 16.078 4.66 1 76.88 323 GLN A CA 1
ATOM 2562 C C . GLN A 1 323 ? 24.406 15.719 3.283 1 76.88 323 GLN A C 1
ATOM 2564 O O . GLN A 1 323 ? 25.047 15.977 2.262 1 76.88 323 GLN A O 1
ATOM 2569 N N . GLN A 1 324 ? 23.234 15.219 3.197 1 72.75 324 GLN A N 1
ATOM 2570 C CA . GLN A 1 324 ? 22.609 14.781 1.953 1 72.75 324 GLN A CA 1
ATOM 2571 C C . GLN A 1 324 ? 21.953 15.945 1.225 1 72.75 324 GLN A C 1
ATOM 2573 O O . GLN A 1 324 ? 21.828 15.93 -0.002 1 72.75 324 GLN A O 1
ATOM 2578 N N . SER A 1 325 ? 21.422 16.859 1.883 1 66 325 SER A N 1
ATOM 2579 C CA . SER A 1 325 ? 20.703 17.984 1.281 1 66 325 SER A CA 1
ATOM 2580 C C . SER A 1 325 ? 21.656 18.906 0.528 1 66 325 SER A C 1
ATOM 2582 O O . SER A 1 325 ? 21.219 19.703 -0.31 1 66 325 SER A O 1
ATOM 2584 N N . LYS A 1 326 ? 22.984 18.828 0.768 1 55 326 LYS A N 1
ATOM 2585 C CA . LYS A 1 326 ? 24.016 19.578 0.062 1 55 326 LYS A CA 1
ATOM 2586 C C . LYS A 1 326 ? 24.453 18.859 -1.209 1 55 326 LYS A C 1
ATOM 2588 O O . LYS A 1 326 ? 25.172 19.422 -2.037 1 55 326 LYS A O 1
ATOM 2593 N N . GLN A 1 327 ? 24.047 17.641 -1.521 1 50.06 327 GLN A N 1
ATOM 2594 C CA . GLN A 1 327 ? 24.484 16.906 -2.707 1 50.06 327 GLN A CA 1
ATOM 2595 C C . GLN A 1 327 ? 23.391 16.922 -3.777 1 50.06 327 GLN A C 1
ATOM 2597 O O . GLN A 1 327 ? 22.203 16.891 -3.459 1 50.06 327 GLN A O 1
ATOM 2602 N N . MET B 1 1 ? -30.703 -8.336 -17.984 1 24.05 1 MET B N 1
ATOM 2603 C CA . MET B 1 1 ? -29.812 -7.234 -18.344 1 24.05 1 MET B CA 1
ATOM 2604 C C . MET B 1 1 ? -29.031 -7.555 -19.609 1 24.05 1 MET B C 1
ATOM 2606 O O . MET B 1 1 ? -28.391 -8.602 -19.703 1 24.05 1 MET B O 1
ATOM 2610 N N . ALA B 1 2 ? -29.531 -6.887 -20.734 1 30.84 2 ALA B N 1
ATOM 2611 C CA . ALA B 1 2 ? -29.062 -7.203 -22.078 1 30.84 2 ALA B CA 1
ATOM 2612 C C . ALA B 1 2 ? -27.547 -7.191 -22.156 1 30.84 2 ALA B C 1
ATOM 2614 O O . ALA B 1 2 ? -26.891 -6.281 -21.625 1 30.84 2 ALA B O 1
ATOM 2615 N N . LYS B 1 3 ? -26.906 -8.211 -22.297 1 32.44 3 LYS B N 1
ATOM 2616 C CA . LYS B 1 3 ? -25.5 -8.414 -22.594 1 32.44 3 LYS B CA 1
ATOM 2617 C C . LYS B 1 3 ? -25.016 -7.453 -23.672 1 32.44 3 LYS B C 1
ATOM 2619 O O . LYS B 1 3 ? -25.531 -7.461 -24.797 1 32.44 3 LYS B O 1
ATOM 2624 N N . THR B 1 4 ? -24.641 -6.238 -23.359 1 35.09 4 THR B N 1
ATOM 2625 C CA . THR B 1 4 ? -24.156 -5.371 -24.422 1 35.09 4 THR B CA 1
ATOM 2626 C C . THR B 1 4 ? -23.125 -6.102 -25.297 1 35.09 4 THR B C 1
ATOM 2628 O O . THR B 1 4 ? -22.172 -6.684 -24.781 1 35.09 4 THR B O 1
ATOM 2631 N N . ALA B 1 5 ? -23.391 -6.527 -26.438 1 41.03 5 ALA B N 1
ATOM 2632 C CA . ALA B 1 5 ? -22.594 -7.199 -27.453 1 41.03 5 ALA B CA 1
ATOM 2633 C C . ALA B 1 5 ? -21.234 -6.539 -27.594 1 41.03 5 ALA B C 1
ATOM 2635 O O . ALA B 1 5 ? -21.094 -5.332 -27.391 1 41.03 5 ALA B O 1
ATOM 2636 N N . PRO B 1 6 ? -20.188 -7.344 -27.453 1 40.72 6 PRO B N 1
ATOM 2637 C CA . PRO B 1 6 ? -18.891 -6.715 -27.641 1 40.72 6 PRO B CA 1
ATOM 2638 C C . PRO B 1 6 ? -18.859 -5.738 -28.812 1 40.72 6 PRO B C 1
ATOM 2640 O O . PRO B 1 6 ? -19.656 -5.879 -29.75 1 40.72 6 PRO B O 1
ATOM 2643 N N . PRO B 1 7 ? -18.469 -4.531 -28.703 1 43.25 7 PRO B N 1
ATOM 2644 C CA . PRO B 1 7 ? -18.469 -3.596 -29.828 1 43.25 7 PRO B CA 1
ATOM 2645 C C . PRO B 1 7 ? -18.062 -4.258 -31.141 1 43.25 7 PRO B C 1
ATOM 2647 O O . PRO B 1 7 ? -17.156 -5.086 -31.172 1 43.25 7 PRO B O 1
ATOM 2650 N N . LYS B 1 8 ? -18.922 -4.453 -32.062 1 44.94 8 LYS B N 1
ATOM 2651 C CA . LYS B 1 8 ? -18.625 -4.883 -33.438 1 44.94 8 LYS B CA 1
ATOM 2652 C C . LYS B 1 8 ? -17.391 -4.172 -33.969 1 44.94 8 LYS B C 1
ATOM 2654 O O . LYS B 1 8 ? -17.297 -2.945 -33.906 1 44.94 8 LYS B O 1
ATOM 2659 N N . GLU B 1 9 ? -16.203 -4.84 -33.75 1 50.69 9 GLU B N 1
ATOM 2660 C CA . GLU B 1 9 ? -15.055 -4.254 -34.438 1 50.69 9 GLU B CA 1
ATOM 2661 C C . GLU B 1 9 ? -15.43 -3.783 -35.844 1 50.69 9 GLU B C 1
ATOM 2663 O O . GLU B 1 9 ? -16.156 -4.473 -36.562 1 50.69 9 GLU B O 1
ATOM 2668 N N . GLY B 1 10 ? -15.594 -2.609 -36 1 52.25 10 GLY B N 1
ATOM 2669 C CA . GLY B 1 10 ? -15.883 -2.111 -37.344 1 52.25 10 GLY B CA 1
ATOM 2670 C C . GLY B 1 10 ? -15.008 -2.734 -38.406 1 52.25 10 GLY B C 1
ATOM 2671 O O . GLY B 1 10 ? -14.07 -3.475 -38.125 1 52.25 10 GLY B O 1
ATOM 2672 N N . LYS B 1 11 ? -15.438 -2.738 -39.688 1 56.31 11 LYS B N 1
ATOM 2673 C CA . LYS B 1 11 ? -14.617 -3.166 -40.812 1 56.31 11 LYS B CA 1
ATOM 2674 C C . LYS B 1 11 ? -13.289 -2.428 -40.844 1 56.31 11 LYS B C 1
ATOM 2676 O O . LYS B 1 11 ? -13.25 -1.194 -40.844 1 56.31 11 LYS B O 1
ATOM 2681 N N . PRO B 1 12 ? -12.242 -3.227 -40.5 1 55.19 12 PRO B N 1
ATOM 2682 C CA . PRO B 1 12 ? -10.961 -2.516 -40.531 1 55.19 12 PRO B CA 1
ATOM 2683 C C . PRO B 1 12 ? -10.75 -1.7 -41.781 1 55.19 12 PRO B C 1
ATOM 2685 O O . PRO B 1 12 ? -11.18 -2.113 -42.875 1 55.19 12 PRO B O 1
ATOM 2688 N N . LEU B 1 13 ? -10.344 -0.569 -41.594 1 57.12 13 LEU B N 1
ATOM 2689 C CA . LEU B 1 13 ? -9.945 0.205 -42.75 1 57.12 13 LEU B CA 1
ATOM 2690 C C . LEU B 1 13 ? -8.891 -0.54 -43.562 1 57.12 13 LEU B C 1
ATOM 2692 O O . LEU B 1 13 ? -8.055 -1.248 -43 1 57.12 13 LEU B O 1
ATOM 2696 N N . THR B 1 14 ? -8.984 -0.599 -44.781 1 61.81 14 THR B N 1
ATOM 2697 C CA . THR B 1 14 ? -8.117 -1.36 -45.688 1 61.81 14 THR B CA 1
ATOM 2698 C C . THR B 1 14 ? -6.656 -0.969 -45.5 1 61.81 14 THR B C 1
ATOM 2700 O O . THR B 1 14 ? -5.75 -1.731 -45.844 1 61.81 14 THR B O 1
ATOM 2703 N N . ASN B 1 15 ? -6.383 0.156 -45 1 58.5 15 ASN B N 1
ATOM 2704 C CA . ASN B 1 15 ? -5.012 0.628 -44.812 1 58.5 15 ASN B CA 1
ATOM 2705 C C . ASN B 1 15 ? -4.477 0.262 -43.438 1 58.5 15 ASN B C 1
ATOM 2707 O O . ASN B 1 15 ? -3.42 0.749 -43 1 58.5 15 ASN B O 1
ATOM 2711 N N . VAL B 1 16 ? -5.223 -0.479 -42.688 1 53.84 16 VAL B N 1
ATOM 2712 C CA . VAL B 1 16 ? -4.754 -0.901 -41.375 1 53.84 16 VAL B CA 1
ATOM 2713 C C . VAL B 1 16 ? -4.402 -2.387 -41.406 1 53.84 16 VAL B C 1
ATOM 2715 O O . VAL B 1 16 ? -5.266 -3.23 -41.688 1 53.84 16 VAL B O 1
ATOM 2718 N N . THR B 1 17 ? -3.127 -2.719 -41.312 1 60.28 17 THR B N 1
ATOM 2719 C CA . THR B 1 17 ? -2.678 -4.102 -41.219 1 60.28 17 THR B CA 1
ATOM 2720 C C . THR B 1 17 ? -2.697 -4.566 -39.75 1 60.28 17 THR B C 1
ATOM 2722 O O . THR B 1 17 ? -2.15 -3.895 -38.875 1 60.28 17 THR B O 1
ATOM 2725 N N . HIS B 1 18 ? -3.461 -5.566 -39.531 1 58.81 18 HIS B N 1
ATOM 2726 C CA . HIS B 1 18 ? -3.531 -6.121 -38.188 1 58.81 18 HIS B CA 1
ATOM 2727 C C . HIS B 1 18 ? -2.377 -7.086 -37.938 1 58.81 18 HIS B C 1
ATOM 2729 O O . HIS B 1 18 ? -2.127 -7.992 -38.719 1 58.81 18 HIS B O 1
ATOM 2735 N N . ILE B 1 19 ? -1.545 -6.68 -37.031 1 58.72 19 ILE B N 1
ATOM 2736 C CA . ILE B 1 19 ? -0.485 -7.586 -36.594 1 58.72 19 ILE B CA 1
ATOM 2737 C C . ILE B 1 19 ? -1.016 -8.531 -35.531 1 58.72 19 ILE B C 1
ATOM 2739 O O . ILE B 1 19 ? -1.552 -8.094 -34.5 1 58.72 19 ILE B O 1
ATOM 2743 N N . GLU B 1 20 ? -1.121 -9.805 -35.938 1 56.91 20 GLU B N 1
ATOM 2744 C CA . GLU B 1 20 ? -1.565 -10.805 -34.969 1 56.91 20 GLU B CA 1
ATOM 2745 C C . GLU B 1 20 ? -0.501 -11.047 -33.875 1 56.91 20 GLU B C 1
ATOM 2747 O O . GLU B 1 20 ? 0.631 -11.414 -34.219 1 56.91 20 GLU B O 1
ATOM 2752 N N . PHE B 1 21 ? -0.828 -10.555 -32.75 1 59.69 21 PHE B N 1
ATOM 2753 C CA . PHE B 1 21 ? 0.04 -10.891 -31.641 1 59.69 21 PHE B CA 1
ATOM 2754 C C . PHE B 1 21 ? -0.434 -12.164 -30.938 1 59.69 21 PHE B C 1
ATOM 2756 O O . PHE B 1 21 ? -1.566 -12.234 -30.469 1 59.69 21 PHE B O 1
ATOM 2763 N N . THR B 1 22 ? 0.227 -13.297 -31.219 1 62.62 22 THR B N 1
ATOM 2764 C CA . THR B 1 22 ? -0.173 -14.547 -30.594 1 62.62 22 THR B CA 1
ATOM 2765 C C . THR B 1 22 ? 0.576 -14.766 -29.281 1 62.62 22 THR B C 1
ATOM 2767 O O . THR B 1 22 ? 1.735 -14.367 -29.141 1 62.62 22 THR B O 1
ATOM 2770 N N . SER B 1 23 ? -0.16 -15.258 -28.375 1 68.31 23 SER B N 1
ATOM 2771 C CA . SER B 1 23 ? 0.451 -15.688 -27.125 1 68.31 23 SER B CA 1
ATOM 2772 C C . SER B 1 23 ? 1.364 -16.891 -27.344 1 68.31 23 SER B C 1
ATOM 2774 O O . SER B 1 23 ? 1.124 -17.703 -28.234 1 68.31 23 SER B O 1
ATOM 2776 N N . ARG B 1 24 ? 2.439 -16.875 -26.703 1 62.84 24 ARG B N 1
ATOM 2777 C CA . ARG B 1 24 ? 3.357 -18.016 -26.75 1 62.84 24 ARG B CA 1
ATOM 2778 C C . ARG B 1 24 ? 3.312 -18.828 -25.469 1 62.84 24 ARG B C 1
ATOM 2780 O O . ARG B 1 24 ? 4.348 -19.297 -24.984 1 62.84 24 ARG B O 1
ATOM 2787 N N . ALA B 1 25 ? 2.199 -18.891 -24.875 1 61.38 25 ALA B N 1
ATOM 2788 C CA . ALA B 1 25 ? 2.023 -19.594 -23.609 1 61.38 25 ALA B CA 1
ATOM 2789 C C . ALA B 1 25 ? 2.434 -21.062 -23.734 1 61.38 25 ALA B C 1
ATOM 2791 O O . ALA B 1 25 ? 2.873 -21.688 -22.766 1 61.38 25 ALA B O 1
ATOM 2792 N N . GLU B 1 26 ? 2.33 -21.719 -24.906 1 59.47 26 GLU B N 1
ATOM 2793 C CA . GLU B 1 26 ? 2.613 -23.141 -25.125 1 59.47 26 GLU B CA 1
ATOM 2794 C C . GLU B 1 26 ? 4.109 -23.375 -25.328 1 59.47 26 GLU B C 1
ATOM 2796 O O . GLU B 1 26 ? 4.586 -24.5 -25.188 1 59.47 26 GLU B O 1
ATOM 2801 N N . ASP B 1 27 ? 4.797 -22.359 -25.625 1 54.84 27 ASP B N 1
ATOM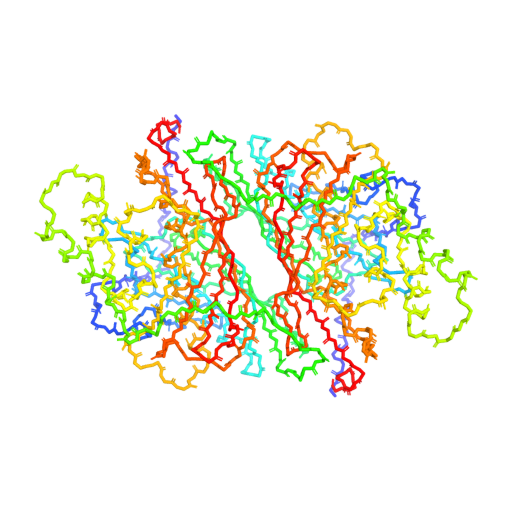 2802 C CA . ASP B 1 27 ? 6.223 -22.484 -25.891 1 54.84 27 ASP B CA 1
ATOM 2803 C C . ASP B 1 27 ? 7.039 -22.359 -24.609 1 54.84 27 ASP B C 1
ATOM 2805 O O . ASP B 1 27 ? 8.133 -21.781 -24.609 1 54.84 27 ASP B O 1
ATOM 2809 N N . ILE B 1 28 ? 6.52 -22.859 -23.484 1 52.56 28 ILE B N 1
ATOM 2810 C CA . ILE B 1 28 ? 7.047 -22.562 -22.156 1 52.56 28 ILE B CA 1
ATOM 2811 C C . ILE B 1 28 ? 8.266 -23.438 -21.875 1 52.56 28 ILE B C 1
ATOM 2813 O O . ILE B 1 28 ? 8.125 -24.594 -21.516 1 52.56 28 ILE B O 1
ATOM 2817 N N . LYS B 1 29 ? 9.211 -23.453 -22.766 1 48.94 29 LYS B N 1
ATOM 2818 C CA . LYS B 1 29 ? 10.375 -24.219 -22.344 1 48.94 29 LYS B CA 1
ATOM 2819 C C . LYS B 1 29 ? 11.164 -23.484 -21.266 1 48.94 29 LYS B C 1
ATOM 2821 O O . LYS B 1 29 ? 11.906 -24.094 -20.5 1 48.94 29 LYS B O 1
ATOM 2826 N N . ALA B 1 30 ? 11.281 -22.062 -21.391 1 53.12 30 ALA B N 1
ATOM 2827 C CA . ALA B 1 30 ? 12.375 -21.391 -20.719 1 53.12 30 ALA B CA 1
ATOM 2828 C C . ALA B 1 30 ? 11.93 -20.859 -19.359 1 53.12 30 ALA B C 1
ATOM 2830 O O . ALA B 1 30 ? 10.727 -20.766 -19.078 1 53.12 30 ALA B O 1
ATOM 2831 N N . GLY B 1 31 ? 12.922 -20.578 -18.453 1 65.56 31 GLY B N 1
ATOM 2832 C CA . GLY B 1 31 ? 13.031 -20.172 -17.062 1 65.56 31 GLY B CA 1
ATOM 2833 C C . GLY B 1 31 ? 12.281 -18.891 -16.75 1 65.56 31 GLY B C 1
ATOM 2834 O O . GLY B 1 31 ? 11.719 -18.266 -17.656 1 65.56 31 GLY B O 1
ATOM 2835 N N . LEU B 1 32 ? 11.867 -18.547 -15.586 1 69.75 32 LEU B N 1
ATOM 2836 C CA . LEU B 1 32 ? 11.164 -17.391 -15.039 1 69.75 32 LEU B CA 1
ATOM 2837 C C . LEU B 1 32 ? 11.594 -16.109 -15.75 1 69.75 32 LEU B C 1
ATOM 2839 O O . LEU B 1 32 ? 10.742 -15.336 -16.219 1 69.75 32 LEU B O 1
ATOM 2843 N N . ILE B 1 33 ? 12.828 -15.961 -16.031 1 70.88 33 ILE B N 1
ATOM 2844 C CA . ILE B 1 33 ? 13.367 -14.688 -16.516 1 70.88 33 ILE B CA 1
ATOM 2845 C C . ILE B 1 33 ? 13.203 -14.617 -18.031 1 70.88 33 ILE B C 1
ATOM 2847 O O . ILE B 1 33 ? 12.703 -13.617 -18.562 1 70.88 33 ILE B O 1
ATOM 2851 N N . ASP B 1 34 ? 13.523 -15.672 -18.688 1 69.31 34 ASP B N 1
ATOM 2852 C CA . ASP B 1 34 ? 13.617 -15.633 -20.141 1 69.31 34 ASP B CA 1
ATOM 2853 C C . ASP B 1 34 ? 12.242 -15.781 -20.781 1 69.31 34 ASP B C 1
ATOM 2855 O O . ASP B 1 34 ? 12.055 -15.414 -21.938 1 69.31 34 ASP B O 1
ATOM 2859 N N . THR B 1 35 ? 11.398 -16.203 -19.938 1 67.88 35 THR B N 1
ATOM 2860 C CA . THR B 1 35 ? 10.094 -16.469 -20.531 1 67.88 35 THR B CA 1
ATOM 2861 C C . THR B 1 35 ? 9.016 -15.594 -19.922 1 67.88 35 THR B C 1
ATOM 2863 O O . THR B 1 35 ? 8.445 -14.734 -20.594 1 67.88 35 THR B O 1
ATOM 2866 N N . PHE B 1 36 ? 9.031 -15.578 -18.641 1 71.81 36 PHE B N 1
ATOM 2867 C CA . PHE B 1 36 ? 7.844 -15 -18.031 1 71.81 36 PHE B CA 1
ATOM 2868 C C . PHE B 1 36 ? 8.055 -13.516 -17.719 1 71.81 36 PHE B C 1
ATOM 2870 O O . PHE B 1 36 ? 7.094 -12.758 -17.625 1 71.81 36 PHE B O 1
ATOM 2877 N N . LEU B 1 37 ? 9.305 -13.117 -17.641 1 75.94 37 LEU B N 1
ATOM 2878 C CA . LEU B 1 37 ? 9.555 -11.711 -17.375 1 75.94 37 LEU B CA 1
ATOM 2879 C C . LEU B 1 37 ? 10.117 -11.008 -18.594 1 75.94 37 LEU B C 1
ATOM 2881 O O . LEU B 1 37 ? 10.406 -9.805 -18.562 1 75.94 37 LEU B O 1
ATOM 2885 N N . ASN B 1 38 ? 10.133 -11.82 -19.672 1 80.25 38 ASN B N 1
ATOM 2886 C CA . ASN B 1 38 ? 10.656 -11.25 -20.906 1 80.25 38 ASN B CA 1
ATOM 2887 C C . ASN B 1 38 ? 9.617 -10.359 -21.594 1 80.25 38 ASN B C 1
ATOM 2889 O O . ASN B 1 38 ? 8.438 -10.719 -21.672 1 80.25 38 ASN B O 1
ATOM 2893 N N . LEU B 1 39 ? 10.094 -9.164 -22.062 1 88.75 39 LEU B N 1
ATOM 2894 C CA . LEU B 1 39 ? 9.25 -8.195 -22.75 1 88.75 39 LEU B CA 1
ATOM 2895 C C . LEU B 1 39 ? 9.844 -7.816 -24.109 1 88.75 39 LEU B C 1
ATOM 2897 O O . LEU B 1 39 ? 11.062 -7.836 -24.281 1 88.75 39 LEU B O 1
ATOM 2901 N N . GLN B 1 40 ? 8.969 -7.602 -25.031 1 87.81 40 GLN B N 1
ATOM 2902 C CA . GLN B 1 40 ? 9.383 -7.027 -26.312 1 87.81 40 GLN B CA 1
ATOM 2903 C C . GLN B 1 40 ? 9.055 -5.539 -26.375 1 87.81 40 GLN B C 1
ATOM 2905 O O . GLN B 1 40 ? 7.887 -5.148 -26.25 1 87.81 40 GLN B O 1
ATOM 2910 N N . ARG B 1 41 ? 10.07 -4.762 -26.656 1 87.38 41 ARG B N 1
ATOM 2911 C CA . ARG B 1 41 ? 9.852 -3.324 -26.797 1 87.38 41 ARG B CA 1
ATOM 2912 C C . ARG B 1 41 ? 9.258 -2.994 -28.156 1 87.38 41 ARG B C 1
ATOM 2914 O O . ARG B 1 41 ? 9.852 -3.309 -29.188 1 87.38 41 ARG B O 1
ATOM 2921 N N . ILE B 1 42 ? 8.141 -2.395 -28.188 1 87.25 42 ILE B N 1
ATOM 2922 C CA . ILE B 1 42 ? 7.465 -1.998 -29.422 1 87.25 42 ILE B CA 1
ATOM 2923 C C . ILE B 1 42 ? 7.773 -0.536 -29.734 1 87.25 42 ILE B C 1
ATOM 2925 O O . ILE B 1 42 ? 7.973 -0.171 -30.891 1 87.25 42 ILE B O 1
ATOM 2929 N N . ASP B 1 43 ? 7.809 0.316 -28.656 1 88 43 ASP B N 1
ATOM 2930 C CA . ASP B 1 43 ? 8.125 1.741 -28.688 1 88 43 ASP B CA 1
ATOM 2931 C C . ASP B 1 43 ? 8.719 2.209 -27.359 1 88 43 ASP B C 1
ATOM 2933 O O . ASP B 1 43 ? 8.836 1.426 -26.422 1 88 43 ASP B O 1
ATOM 2937 N N . THR B 1 44 ? 9.102 3.385 -27.266 1 86.31 44 THR B N 1
ATOM 2938 C CA . THR B 1 44 ? 9.82 3.943 -26.125 1 86.31 44 THR B CA 1
ATOM 2939 C C . THR B 1 44 ? 9.078 3.645 -24.812 1 86.31 44 THR B C 1
ATOM 2941 O O . THR B 1 44 ? 9.711 3.373 -23.797 1 86.31 44 THR B O 1
ATOM 2944 N N . ASN B 1 45 ? 7.781 3.697 -24.797 1 91.25 45 ASN B N 1
ATOM 2945 C CA . ASN B 1 45 ? 6.98 3.523 -23.594 1 91.25 45 ASN B CA 1
ATOM 2946 C C . ASN B 1 45 ? 5.922 2.438 -23.766 1 91.25 45 ASN B C 1
ATOM 2948 O O . ASN B 1 45 ? 4.867 2.482 -23.141 1 91.25 45 ASN B O 1
ATOM 2952 N N . LEU B 1 46 ? 6.207 1.483 -24.734 1 93 46 LEU B N 1
ATOM 2953 C CA . LEU B 1 46 ? 5.262 0.417 -25.047 1 93 46 LEU B CA 1
ATOM 2954 C C . LEU B 1 46 ? 5.969 -0.93 -25.141 1 93 46 LEU B C 1
ATOM 2956 O O . LEU B 1 46 ? 6.867 -1.11 -25.953 1 93 46 LEU B O 1
ATOM 2960 N N . TYR B 1 47 ? 5.496 -1.861 -24.297 1 92.38 47 TYR B N 1
ATOM 2961 C CA . TYR B 1 47 ? 6.117 -3.178 -24.203 1 92.38 47 TYR B CA 1
ATOM 2962 C C . TYR B 1 47 ? 5.078 -4.281 -24.344 1 92.38 47 TYR B C 1
ATOM 2964 O O . TYR B 1 47 ? 3.943 -4.137 -23.891 1 92.38 47 TYR B O 1
ATOM 2972 N N . LEU B 1 48 ? 5.508 -5.406 -24.953 1 91.56 48 LEU B N 1
ATOM 2973 C CA . LEU B 1 48 ? 4.613 -6.52 -25.234 1 91.56 48 LEU B CA 1
ATOM 2974 C C . LEU B 1 48 ? 5.105 -7.801 -24.578 1 91.56 48 LEU B C 1
ATOM 2976 O O . LEU B 1 48 ? 6.297 -8.117 -24.625 1 91.56 48 LEU B O 1
ATOM 2980 N N . ALA B 1 49 ? 4.227 -8.438 -23.891 1 91.12 49 ALA B N 1
ATOM 2981 C CA . ALA B 1 49 ? 4.508 -9.75 -23.312 1 91.12 49 ALA B CA 1
ATOM 2982 C C . ALA B 1 49 ? 3.715 -10.844 -24.031 1 91.12 49 ALA B C 1
ATOM 2984 O O . ALA B 1 49 ? 2.484 -10.781 -24.094 1 91.12 49 ALA B O 1
ATOM 2985 N N . ARG B 1 50 ? 4.422 -11.922 -24.375 1 84.81 50 ARG B N 1
ATOM 2986 C CA . ARG B 1 50 ? 3.768 -12.961 -25.172 1 84.81 50 ARG B CA 1
ATOM 2987 C C . ARG B 1 50 ? 3.764 -14.297 -24.422 1 84.81 50 ARG B C 1
ATOM 2989 O O . ARG B 1 50 ? 2.99 -15.195 -24.766 1 84.81 50 ARG B O 1
ATOM 2996 N N . HIS B 1 51 ? 4.684 -14.406 -23.531 1 78.75 51 HIS B N 1
ATOM 2997 C CA . HIS B 1 51 ? 4.742 -15.625 -22.734 1 78.75 51 HIS B CA 1
ATOM 2998 C C . HIS B 1 51 ? 4.098 -15.422 -21.375 1 78.75 51 HIS B C 1
ATOM 3000 O O . HIS B 1 51 ? 4.66 -14.75 -20.516 1 78.75 51 HIS B O 1
ATOM 3006 N N . LEU B 1 52 ? 2.957 -15.992 -21.281 1 83.31 52 LEU B N 1
ATOM 3007 C CA . LEU B 1 52 ? 2.16 -15.781 -20.078 1 83.31 52 LEU B CA 1
ATOM 3008 C C . LEU B 1 52 ? 1.936 -17.094 -19.344 1 83.31 52 LEU B C 1
ATOM 3010 O O . LEU B 1 52 ? 1.722 -18.141 -19.969 1 83.31 52 LEU B O 1
ATOM 3014 N N . LEU B 1 53 ? 2.055 -17 -18.062 1 79.94 53 LEU B N 1
ATOM 3015 C CA . LEU B 1 53 ? 1.88 -18.156 -17.188 1 79.94 53 LEU B CA 1
ATOM 3016 C C . LEU B 1 53 ? 0.499 -18.125 -16.531 1 79.94 53 LEU B C 1
ATOM 3018 O O . LEU B 1 53 ? 0.023 -17.078 -16.109 1 79.94 53 LEU B O 1
ATOM 3022 N N . LYS B 1 54 ? -0.031 -19.359 -16.531 1 79.19 54 LYS B N 1
ATOM 3023 C CA . LYS B 1 54 ? -1.281 -19.5 -15.797 1 79.19 54 LYS B CA 1
ATOM 3024 C C . LYS B 1 54 ? -1.038 -19.453 -14.289 1 79.19 54 LYS B C 1
ATOM 3026 O O . LYS B 1 54 ? -0.084 -20.047 -13.797 1 79.19 54 LYS B O 1
ATOM 3031 N N . GLY B 1 55 ? -1.881 -18.719 -13.609 1 76.06 55 GLY B N 1
ATOM 3032 C CA . GLY B 1 55 ? -1.828 -18.766 -12.156 1 76.06 55 GLY B CA 1
ATOM 3033 C C . GLY B 1 55 ? -2.336 -20.078 -11.586 1 76.06 55 GLY B C 1
ATOM 3034 O O . GLY B 1 55 ? -1.855 -20.547 -10.547 1 76.06 55 GLY B O 1
ATOM 3035 N N . ARG B 1 56 ? -3.32 -20.547 -12.148 1 77.56 56 ARG B N 1
ATOM 3036 C CA . ARG B 1 56 ? -3.893 -21.859 -11.867 1 77.56 56 ARG B CA 1
ATOM 3037 C C . ARG B 1 56 ? -3.988 -22.703 -13.141 1 77.56 56 ARG B C 1
ATOM 3039 O O . ARG B 1 56 ? -4.328 -22.188 -14.203 1 77.56 56 ARG B O 1
ATOM 3046 N N . ARG B 1 57 ? -3.812 -23.922 -12.969 1 77 57 ARG B N 1
ATOM 3047 C CA . ARG B 1 57 ? -3.775 -24.797 -14.133 1 77 57 ARG B CA 1
ATOM 3048 C C . ARG B 1 57 ? -5.145 -24.875 -14.805 1 77 57 ARG B C 1
ATOM 3050 O O . ARG B 1 57 ? -5.242 -24.922 -16.031 1 77 57 ARG B O 1
ATOM 3057 N N . SER B 1 58 ? -6.16 -24.797 -13.992 1 76.5 58 SER B N 1
ATOM 3058 C CA . SER B 1 58 ? -7.504 -25.031 -14.5 1 76.5 58 SER B CA 1
ATOM 3059 C C . SER B 1 58 ? -8.117 -23.766 -15.078 1 76.5 58 SER B C 1
ATOM 3061 O O . SER B 1 58 ? -9.203 -23.797 -15.648 1 76.5 58 SER B O 1
ATOM 3063 N N . TYR B 1 59 ? -7.465 -22.641 -14.938 1 79.75 59 TYR B N 1
ATOM 3064 C CA . TYR B 1 59 ? -8.039 -21.359 -15.32 1 79.75 59 TYR B CA 1
ATOM 3065 C C . TYR B 1 59 ? -7.098 -20.594 -16.25 1 79.75 59 TYR B C 1
ATOM 3067 O O . TYR B 1 59 ? -5.902 -20.469 -15.969 1 79.75 59 TYR B O 1
ATOM 3075 N N . ASN B 1 60 ? -7.594 -20.188 -17.359 1 84.81 60 ASN B N 1
ATOM 3076 C CA . ASN B 1 60 ? -6.785 -19.469 -18.328 1 84.81 60 ASN B CA 1
ATOM 3077 C C . ASN B 1 60 ? -6.578 -18.016 -17.938 1 84.81 60 ASN B C 1
ATOM 3079 O O . ASN B 1 60 ? -6.781 -17.109 -18.75 1 84.81 60 ASN B O 1
ATOM 3083 N N . ALA B 1 61 ? -6.258 -17.812 -16.781 1 89 61 ALA B N 1
ATOM 3084 C CA . ALA B 1 61 ? -5.977 -16.469 -16.25 1 89 61 ALA B CA 1
ATOM 3085 C C . ALA B 1 61 ? -4.484 -16.297 -16 1 89 61 ALA B C 1
ATOM 3087 O O . ALA B 1 61 ? -3.809 -17.203 -15.531 1 89 61 ALA B O 1
ATOM 3088 N N . VAL B 1 62 ? -4.027 -15.164 -16.438 1 90.31 62 VAL B N 1
ATOM 3089 C CA . VAL B 1 62 ? -2.625 -14.828 -16.203 1 90.31 62 VAL B CA 1
ATOM 3090 C C . VAL B 1 62 ? -2.355 -14.758 -14.703 1 90.31 62 VAL B C 1
ATOM 3092 O O . VAL B 1 62 ? -3.156 -14.211 -13.945 1 90.31 62 VAL B O 1
ATOM 3095 N N . TYR B 1 63 ? -1.267 -15.32 -14.289 1 90.5 63 TYR B N 1
ATOM 3096 C CA . TYR B 1 63 ? -0.826 -15.172 -12.906 1 90.5 63 TYR B CA 1
ATOM 3097 C C . TYR B 1 63 ? -0.572 -13.703 -12.578 1 90.5 63 TYR B C 1
ATOM 3099 O O . TYR B 1 63 ? 0.206 -13.031 -13.258 1 90.5 63 TYR B O 1
ATOM 3107 N N . GLY B 1 64 ? -1.144 -13.188 -11.5 1 92.25 64 GLY B N 1
ATOM 3108 C CA . GLY B 1 64 ? -1.038 -11.781 -11.133 1 92.25 64 GLY B CA 1
ATOM 3109 C C . GLY B 1 64 ? 0.394 -11.32 -10.938 1 92.25 64 GLY B C 1
ATOM 3110 O O . GLY B 1 64 ? 0.759 -10.219 -11.344 1 92.25 64 GLY B O 1
ATOM 3111 N N . GLY B 1 65 ? 1.189 -12.188 -10.305 1 93.44 65 GLY B N 1
ATOM 3112 C CA . GLY B 1 65 ? 2.584 -11.844 -10.07 1 93.44 65 GLY B CA 1
ATOM 3113 C C . GLY B 1 65 ? 3.354 -11.555 -11.344 1 93.44 65 GLY B C 1
ATOM 3114 O O . GLY B 1 65 ? 4.305 -10.773 -11.328 1 93.44 65 GLY B O 1
ATOM 3115 N N . GLN B 1 66 ? 2.971 -12.195 -12.359 1 92.31 66 GLN B N 1
ATOM 3116 C CA . GLN B 1 66 ? 3.639 -11.93 -13.633 1 92.31 66 GLN B CA 1
ATOM 3117 C C . GLN B 1 66 ? 3.359 -10.508 -14.117 1 92.31 66 GLN B C 1
ATOM 3119 O O . GLN B 1 66 ? 4.258 -9.828 -14.609 1 92.31 66 GLN B O 1
ATOM 3124 N N . ALA B 1 67 ? 2.104 -10.07 -14.016 1 94.69 67 ALA B N 1
ATOM 3125 C CA . ALA B 1 67 ? 1.772 -8.695 -14.391 1 94.69 67 ALA B CA 1
ATOM 3126 C C . ALA B 1 67 ? 2.578 -7.695 -13.562 1 94.69 67 ALA B C 1
ATOM 3128 O O . ALA B 1 67 ? 3.041 -6.68 -14.086 1 94.69 67 ALA B O 1
ATOM 3129 N N . ILE B 1 68 ? 2.768 -8 -12.297 1 96.69 68 ILE B N 1
ATOM 3130 C CA . ILE B 1 68 ? 3.525 -7.129 -11.406 1 96.69 68 ILE B CA 1
ATOM 3131 C C . ILE B 1 68 ? 4.984 -7.07 -11.852 1 96.69 68 ILE B C 1
ATOM 3133 O O . ILE B 1 68 ? 5.523 -5.988 -12.086 1 96.69 68 ILE B O 1
ATOM 3137 N N . GLY B 1 69 ? 5.582 -8.227 -11.984 1 94.94 69 GLY B N 1
ATOM 3138 C CA . GLY B 1 69 ? 6.984 -8.297 -12.367 1 94.94 69 GLY B CA 1
ATOM 3139 C C . GLY B 1 69 ? 7.266 -7.691 -13.727 1 94.94 69 GLY B C 1
ATOM 3140 O O . GLY B 1 69 ? 8.258 -6.977 -13.898 1 94.94 69 GLY B O 1
ATOM 3141 N N . GLN B 1 70 ? 6.418 -7.938 -14.68 1 94.5 70 GLN B N 1
ATOM 3142 C CA . GLN B 1 70 ? 6.594 -7.406 -16.031 1 94.5 70 GLN B CA 1
ATOM 3143 C C . GLN B 1 70 ? 6.387 -5.895 -16.047 1 94.5 70 GLN B C 1
ATOM 3145 O O . GLN B 1 70 ? 7.082 -5.18 -16.781 1 94.5 70 GLN B O 1
ATOM 3150 N N . SER B 1 71 ? 5.434 -5.406 -15.281 1 96.5 71 SER B N 1
ATOM 3151 C CA . SER B 1 71 ? 5.238 -3.963 -15.18 1 96.5 71 SER B CA 1
ATOM 3152 C C . SER B 1 71 ? 6.477 -3.27 -14.633 1 96.5 71 SER B C 1
ATOM 3154 O O . SER B 1 71 ? 6.887 -2.221 -15.133 1 96.5 71 SER B O 1
ATOM 3156 N N . LEU B 1 72 ? 6.98 -3.875 -13.602 1 96.38 72 LEU B N 1
ATOM 3157 C CA . LEU B 1 72 ? 8.195 -3.316 -13.016 1 96.38 72 LEU B CA 1
ATOM 3158 C C . LEU B 1 72 ? 9.336 -3.32 -14.023 1 96.38 72 LEU B C 1
ATOM 3160 O O . LEU B 1 72 ? 10.062 -2.332 -14.148 1 96.38 72 LEU B O 1
ATOM 3164 N N . ALA B 1 73 ? 9.461 -4.383 -14.742 1 93.88 73 ALA B N 1
ATOM 3165 C CA . ALA B 1 73 ? 10.516 -4.496 -15.758 1 93.88 73 ALA B CA 1
ATOM 3166 C C . ALA B 1 73 ? 10.336 -3.441 -16.844 1 93.88 73 ALA B C 1
ATOM 3168 O O . ALA B 1 73 ? 11.297 -2.768 -17.234 1 93.88 73 ALA B O 1
ATOM 3169 N N . ALA B 1 74 ? 9.148 -3.326 -17.328 1 93.88 74 ALA B N 1
ATOM 3170 C CA . ALA B 1 74 ? 8.859 -2.348 -18.375 1 93.88 74 ALA B CA 1
ATOM 3171 C C . ALA B 1 74 ? 9.164 -0.931 -17.906 1 93.88 74 ALA B C 1
ATOM 3173 O O . ALA B 1 74 ? 9.82 -0.162 -18.609 1 93.88 74 ALA B O 1
ATOM 3174 N N . ALA B 1 75 ? 8.68 -0.578 -16.734 1 96 75 ALA B N 1
ATOM 3175 C CA . ALA B 1 75 ? 8.906 0.756 -16.188 1 96 75 ALA B CA 1
ATOM 3176 C C . ALA B 1 75 ? 10.398 1.017 -15.977 1 96 75 ALA B C 1
ATOM 3178 O O . ALA B 1 75 ? 10.898 2.102 -16.281 1 96 75 ALA B O 1
ATOM 3179 N N . ALA B 1 76 ? 11.078 0.012 -15.414 1 93.5 76 ALA B N 1
ATOM 3180 C CA . ALA B 1 76 ? 12.508 0.152 -15.133 1 93.5 76 ALA B CA 1
ATOM 3181 C C . ALA B 1 76 ? 13.297 0.421 -16.406 1 93.5 76 ALA B C 1
ATOM 3183 O O . ALA B 1 76 ? 14.297 1.144 -16.375 1 93.5 76 ALA B O 1
ATOM 3184 N N . ALA B 1 77 ? 12.844 -0.099 -17.469 1 91.88 77 ALA B N 1
ATOM 3185 C CA . ALA B 1 77 ? 13.516 0.082 -18.75 1 91.88 77 ALA B CA 1
ATOM 3186 C C . ALA B 1 77 ? 13.43 1.533 -19.219 1 91.88 77 ALA B C 1
ATOM 3188 O O . ALA B 1 77 ? 14.164 1.946 -20.125 1 91.88 77 ALA B O 1
ATOM 3189 N N . THR B 1 78 ? 12.594 2.326 -18.641 1 93.88 78 THR B N 1
ATOM 3190 C CA . THR B 1 78 ? 12.391 3.701 -19.078 1 93.88 78 THR B CA 1
ATOM 3191 C C . THR B 1 78 ? 13.07 4.68 -18.125 1 93.88 78 THR B C 1
ATOM 3193 O O . THR B 1 78 ? 12.898 5.895 -18.234 1 93.88 78 THR B O 1
ATOM 3196 N N . VAL B 1 79 ? 13.727 4.23 -17.172 1 94.19 79 VAL B N 1
ATOM 3197 C CA . VAL B 1 79 ? 14.383 5.059 -16.156 1 94.19 79 VAL B CA 1
ATOM 3198 C C . VAL B 1 79 ? 15.891 4.82 -16.188 1 94.19 79 VAL B C 1
ATOM 3200 O O . VAL B 1 79 ? 16.344 3.701 -16.438 1 94.19 79 VAL B O 1
ATOM 3203 N N . ASP B 1 80 ? 16.625 5.887 -15.914 1 92.38 80 ASP B N 1
ATOM 3204 C CA . ASP B 1 80 ? 18.078 5.762 -15.836 1 92.38 80 ASP B CA 1
ATOM 3205 C C . ASP B 1 80 ? 18.5 4.742 -14.773 1 92.38 80 ASP B C 1
ATOM 3207 O O . ASP B 1 80 ? 17.844 4.633 -13.727 1 92.38 80 ASP B O 1
ATOM 3211 N N . ASP B 1 81 ? 19.609 4.098 -14.961 1 88.5 81 ASP B N 1
ATOM 3212 C CA . ASP B 1 81 ? 20.047 2.988 -14.117 1 88.5 81 ASP B CA 1
ATOM 3213 C C . ASP B 1 81 ? 20.422 3.471 -12.719 1 88.5 81 ASP B C 1
ATOM 3215 O O . ASP B 1 81 ? 20.531 2.67 -11.789 1 88.5 81 ASP B O 1
ATOM 3219 N N . THR B 1 82 ? 20.625 4.73 -12.609 1 91.5 82 THR B N 1
ATOM 3220 C CA . THR B 1 82 ? 20.969 5.266 -11.297 1 91.5 82 THR B CA 1
ATOM 3221 C C . THR B 1 82 ? 19.766 5.262 -10.367 1 91.5 82 THR B C 1
ATOM 3223 O O . THR B 1 82 ? 19.922 5.398 -9.148 1 91.5 82 THR B O 1
ATOM 3226 N N . PHE B 1 83 ? 18.578 5.164 -11.008 1 94.62 83 PHE B N 1
ATOM 3227 C CA . PHE B 1 83 ? 17.344 5.094 -10.227 1 94.62 83 PHE B CA 1
ATOM 3228 C C . PHE B 1 83 ? 16.922 3.645 -9.992 1 94.62 83 PHE B C 1
ATOM 3230 O O . PHE B 1 83 ? 16.938 2.836 -10.922 1 94.62 83 PHE B O 1
ATOM 3237 N N . VAL B 1 84 ? 16.594 3.32 -8.781 1 94.38 84 VAL B N 1
ATOM 3238 C CA . VAL B 1 84 ? 16.141 1.978 -8.43 1 94.38 84 VAL B CA 1
ATOM 3239 C C . VAL B 1 84 ? 14.711 2.039 -7.895 1 94.38 84 VAL B C 1
ATOM 3241 O O . VAL B 1 84 ? 14.344 2.977 -7.184 1 94.38 84 VAL B O 1
ATOM 3244 N N . PRO B 1 85 ? 13.922 1.007 -8.289 1 96.56 85 PRO B N 1
ATOM 3245 C CA . PRO B 1 85 ? 12.57 1.021 -7.738 1 96.56 85 PRO B CA 1
ATOM 3246 C C . PRO B 1 85 ? 12.547 0.852 -6.219 1 96.56 85 PRO B C 1
ATOM 3248 O O . PRO B 1 85 ? 13.266 0.01 -5.68 1 96.56 85 PRO B O 1
ATOM 3251 N N . HIS B 1 86 ? 11.734 1.69 -5.555 1 97.75 86 HIS B N 1
ATOM 3252 C CA . HIS B 1 86 ? 11.633 1.558 -4.105 1 97.75 86 HIS B CA 1
ATOM 3253 C C . HIS B 1 86 ? 10.195 1.255 -3.68 1 97.75 86 HIS B C 1
ATOM 3255 O O . HIS B 1 86 ? 9.961 0.841 -2.543 1 97.75 86 HIS B O 1
ATOM 3261 N N . SER B 1 87 ? 9.281 1.426 -4.598 1 98.31 87 SER B N 1
ATOM 3262 C CA . SER B 1 87 ? 7.906 1.049 -4.273 1 98.31 87 SER B CA 1
ATOM 3263 C C . SER B 1 87 ? 7.07 0.869 -5.535 1 98.31 87 SER B C 1
ATOM 3265 O O . SER B 1 87 ? 7.398 1.423 -6.586 1 98.31 87 SER B O 1
ATOM 3267 N N . LEU B 1 88 ? 6.051 0.068 -5.453 1 98 88 LEU B N 1
ATOM 3268 C CA . LEU B 1 88 ? 5.094 -0.262 -6.504 1 98 88 LEU B CA 1
ATOM 3269 C C . LEU B 1 88 ? 3.705 -0.505 -5.918 1 98 88 LEU B C 1
ATOM 3271 O O . LEU B 1 88 ? 3.545 -1.32 -5.008 1 98 88 LEU B O 1
ATOM 3275 N N . HIS B 1 89 ? 2.678 0.244 -6.414 1 98.56 89 HIS B N 1
ATOM 3276 C CA . HIS B 1 89 ? 1.296 0.122 -5.961 1 98.56 89 HIS B CA 1
ATOM 3277 C C . HIS B 1 89 ? 0.367 -0.22 -7.121 1 98.56 89 HIS B C 1
ATOM 3279 O O . HIS B 1 89 ? 0.229 0.564 -8.062 1 98.56 89 HIS B O 1
ATOM 3285 N N . SER B 1 90 ? -0.325 -1.378 -6.984 1 98.19 90 SER B N 1
ATOM 3286 C CA . SER B 1 90 ? -1.007 -1.864 -8.18 1 98.19 90 SER B CA 1
ATOM 3287 C C . SER B 1 90 ? -2.408 -2.369 -7.852 1 98.19 90 SER B C 1
ATOM 3289 O O . SER B 1 90 ? -2.732 -2.6 -6.684 1 98.19 90 SER B O 1
ATOM 3291 N N . TYR B 1 91 ? -3.252 -2.402 -8.859 1 98.38 91 TYR B N 1
ATOM 3292 C CA . TYR B 1 91 ? -4.57 -3.02 -8.805 1 98.38 91 TYR B CA 1
ATOM 3293 C C . TYR B 1 91 ? -4.742 -4.047 -9.914 1 98.38 91 TYR B C 1
ATOM 3295 O O . TYR B 1 91 ? -4.359 -3.799 -11.062 1 98.38 91 TYR B O 1
ATOM 3303 N N . PHE B 1 92 ? -5.266 -5.176 -9.508 1 97.56 92 PHE B N 1
ATOM 3304 C CA . PHE B 1 92 ? -5.805 -6.129 -10.477 1 97.56 92 PHE B CA 1
ATOM 3305 C C . PHE B 1 92 ? -7.223 -5.746 -10.875 1 97.56 92 PHE B C 1
ATOM 3307 O O . PHE B 1 92 ? -8.156 -5.855 -10.078 1 97.56 92 PHE B O 1
ATOM 3314 N N . ILE B 1 93 ? -7.414 -5.418 -12.117 1 96.5 93 ILE B N 1
ATOM 3315 C CA . ILE B 1 93 ? -8.648 -4.77 -12.547 1 96.5 93 ILE B CA 1
ATOM 3316 C C . ILE B 1 93 ? -9.57 -5.801 -13.188 1 96.5 93 ILE B C 1
ATOM 3318 O O . ILE B 1 93 ? -10.781 -5.793 -12.945 1 96.5 93 ILE B O 1
ATOM 3322 N N . LYS B 1 94 ? -9.016 -6.609 -14 1 93.94 94 LYS B N 1
ATOM 3323 C CA . LYS B 1 94 ? -9.727 -7.648 -14.742 1 93.94 94 LYS B CA 1
ATOM 3324 C C . LYS B 1 94 ? -8.828 -8.852 -15 1 93.94 94 LYS B C 1
ATOM 3326 O O . LYS B 1 94 ? -7.598 -8.727 -15.016 1 93.94 94 LYS B O 1
ATOM 3331 N N . THR B 1 95 ? -9.477 -9.984 -15.133 1 92.31 95 THR B N 1
ATOM 3332 C CA . THR B 1 95 ? -8.719 -11.203 -15.414 1 92.31 95 THR B CA 1
ATOM 3333 C C . THR B 1 95 ? -8.055 -11.125 -16.781 1 92.31 95 THR B C 1
ATOM 3335 O O . THR B 1 95 ? -8.719 -10.867 -17.781 1 92.31 95 THR B O 1
ATOM 3338 N N . GLY B 1 96 ? -6.805 -11.312 -16.781 1 92.75 96 GLY B N 1
ATOM 3339 C CA . GLY B 1 96 ? -6.09 -11.43 -18.047 1 92.75 96 GLY B CA 1
ATOM 3340 C C . GLY B 1 96 ? -6.09 -12.844 -18.594 1 92.75 96 GLY B C 1
ATOM 3341 O O . GLY B 1 96 ? -6.047 -13.812 -17.844 1 92.75 96 GLY B O 1
ATOM 3342 N N . SER B 1 97 ? -6.039 -12.938 -19.938 1 92.56 97 SER B N 1
ATOM 3343 C CA . SER B 1 97 ? -6.016 -14.234 -20.609 1 92.56 97 SER B CA 1
ATOM 3344 C C . SER B 1 97 ? -4.602 -14.594 -21.047 1 92.56 97 SER B C 1
ATOM 3346 O O . SER B 1 97 ? -3.867 -13.75 -21.562 1 92.56 97 SER B O 1
ATOM 3348 N N . VAL B 1 98 ? -4.27 -15.859 -20.812 1 89.94 98 VAL B N 1
ATOM 3349 C CA . VAL B 1 98 ? -2.953 -16.312 -21.234 1 89.94 98 VAL B CA 1
ATOM 3350 C C . VAL B 1 98 ? -2.936 -16.516 -22.75 1 89.94 98 VAL B C 1
ATOM 3352 O O . VAL B 1 98 ? -1.869 -16.672 -23.344 1 89.94 98 VAL B O 1
ATOM 3355 N N . GLU B 1 99 ? -4.035 -16.422 -23.375 1 87.75 99 GLU B N 1
ATOM 3356 C CA . GLU B 1 99 ? -4.164 -16.719 -24.812 1 87.75 99 GLU B CA 1
ATOM 3357 C C . GLU B 1 99 ? -3.861 -15.477 -25.641 1 87.75 99 GLU B C 1
ATOM 3359 O O . GLU B 1 99 ? -3.756 -15.562 -26.875 1 87.75 99 GLU B O 1
ATOM 3364 N N . LYS B 1 100 ? -3.746 -14.398 -25.016 1 88.69 100 LYS B N 1
ATOM 3365 C CA . LYS B 1 100 ? -3.467 -13.133 -25.703 1 88.69 100 LYS B CA 1
ATOM 3366 C C . LYS B 1 100 ? -2.281 -12.414 -25.062 1 88.69 100 LYS B C 1
ATOM 3368 O O . LYS B 1 100 ? -2.072 -12.508 -23.844 1 88.69 100 LYS B O 1
ATOM 3373 N N . PRO B 1 101 ? -1.587 -11.719 -25.906 1 90.5 101 PRO B N 1
ATOM 3374 C CA . PRO B 1 101 ? -0.485 -10.961 -25.312 1 90.5 101 PRO B CA 1
ATOM 3375 C C . PRO B 1 101 ? -0.97 -9.797 -24.438 1 90.5 101 PRO B C 1
ATOM 3377 O O . PRO B 1 101 ? -2.127 -9.383 -24.547 1 90.5 101 PRO B O 1
ATOM 3380 N N . ILE B 1 102 ? -0.094 -9.344 -23.562 1 93.5 102 ILE B N 1
ATOM 3381 C CA . ILE B 1 102 ? -0.372 -8.172 -22.75 1 93.5 102 ILE B CA 1
ATOM 3382 C C . ILE B 1 102 ? 0.471 -6.992 -23.219 1 93.5 102 ILE B C 1
ATOM 3384 O O . ILE B 1 102 ? 1.68 -7.129 -23.438 1 93.5 102 ILE B O 1
ATOM 3388 N N . LEU B 1 103 ? -0.176 -5.914 -23.484 1 95.12 103 LEU B N 1
ATOM 3389 C CA . LEU B 1 103 ? 0.514 -4.668 -23.797 1 95.12 103 LEU B CA 1
ATOM 3390 C C . LEU B 1 103 ? 0.707 -3.824 -22.547 1 95.12 103 LEU B C 1
ATOM 3392 O O . LEU B 1 103 ? -0.265 -3.48 -21.875 1 95.12 103 LEU B O 1
ATOM 3396 N N . TYR B 1 104 ? 1.929 -3.531 -22.219 1 95.25 104 TYR B N 1
ATOM 3397 C CA . TYR B 1 104 ? 2.256 -2.643 -21.109 1 95.25 104 TYR B CA 1
ATOM 3398 C C . TYR B 1 104 ? 2.539 -1.23 -21.609 1 95.25 104 TYR B C 1
ATOM 3400 O O . TYR B 1 104 ? 3.52 -1.002 -22.312 1 95.25 104 TYR B O 1
ATOM 3408 N N . MET B 1 105 ? 1.729 -0.319 -21.172 1 96.75 105 MET B N 1
ATOM 3409 C CA . MET B 1 105 ? 1.84 1.084 -21.562 1 96.75 105 MET B CA 1
ATOM 3410 C C . MET B 1 105 ? 2.365 1.931 -20.406 1 96.75 105 MET B C 1
ATOM 3412 O O . MET B 1 105 ? 1.771 1.951 -19.328 1 96.75 105 MET B O 1
ATOM 3416 N N . ILE B 1 106 ? 3.408 2.688 -20.672 1 95.94 106 ILE B N 1
ATOM 3417 C CA . ILE B 1 106 ? 4.055 3.451 -19.609 1 95.94 106 ILE B CA 1
ATOM 3418 C C . ILE B 1 106 ? 3.771 4.941 -19.797 1 95.94 106 ILE B C 1
ATOM 3420 O O . ILE B 1 106 ? 4.023 5.496 -20.859 1 95.94 106 ILE B O 1
ATOM 3424 N N . ASP B 1 107 ? 3.238 5.562 -18.797 1 95.44 107 ASP B N 1
ATOM 3425 C CA . ASP B 1 107 ? 3.143 7.016 -18.703 1 95.44 107 ASP B CA 1
ATOM 3426 C C . ASP B 1 107 ? 4.219 7.57 -17.766 1 95.44 107 ASP B C 1
ATOM 3428 O O . ASP B 1 107 ? 4.289 7.188 -16.594 1 95.44 107 ASP B O 1
ATOM 3432 N N . ARG B 1 108 ? 5.031 8.453 -18.328 1 95.5 108 ARG B N 1
ATOM 3433 C CA . ARG B 1 108 ? 6.082 9.078 -17.531 1 95.5 108 ARG B CA 1
ATOM 3434 C C . ARG B 1 108 ? 5.539 10.266 -16.734 1 95.5 108 ARG B C 1
ATOM 3436 O O . ARG B 1 108 ? 5.578 11.406 -17.219 1 95.5 108 ARG B O 1
ATOM 3443 N N . ILE B 1 109 ? 5.18 10.07 -15.594 1 94.88 109 ILE B N 1
ATOM 3444 C CA . ILE B 1 109 ? 4.516 11.07 -14.773 1 94.88 109 ILE B CA 1
ATOM 3445 C C . ILE B 1 109 ? 5.516 12.148 -14.367 1 94.88 109 ILE B C 1
ATOM 3447 O O . ILE B 1 109 ? 5.191 13.344 -14.375 1 94.88 109 ILE B O 1
ATOM 3451 N N . ARG B 1 110 ? 6.715 11.719 -13.977 1 95 110 ARG B N 1
ATOM 3452 C CA . ARG B 1 110 ? 7.723 12.68 -13.547 1 95 110 ARG B CA 1
ATOM 3453 C C . ARG B 1 110 ? 9.125 12.086 -13.641 1 95 110 ARG B C 1
ATOM 3455 O O . ARG B 1 110 ? 9.336 10.922 -13.305 1 95 110 ARG B O 1
ATOM 3462 N N . ASP B 1 111 ? 10.016 12.867 -14.125 1 95.19 111 ASP B N 1
ATOM 3463 C CA . ASP B 1 111 ? 11.453 12.617 -14.047 1 95.19 111 ASP B CA 1
ATOM 3464 C C . ASP B 1 111 ? 12.156 13.703 -13.242 1 95.19 111 ASP B C 1
ATOM 3466 O O . ASP B 1 111 ? 12.609 14.703 -13.797 1 95.19 111 ASP B O 1
ATOM 3470 N N . GLY B 1 112 ? 12.219 13.438 -11.961 1 93.06 112 GLY B N 1
ATOM 3471 C CA . GLY B 1 112 ? 12.844 14.414 -11.086 1 93.06 112 GLY B CA 1
ATOM 3472 C C . GLY B 1 112 ? 14.32 14.148 -10.859 1 93.06 112 GLY B C 1
ATOM 3473 O O . GLY B 1 112 ? 14.898 13.25 -11.477 1 93.06 112 GLY B O 1
ATOM 3474 N N . ARG B 1 113 ? 14.859 14.984 -10 1 92.19 113 ARG B N 1
ATOM 3475 C CA . ARG B 1 113 ? 16.281 14.875 -9.688 1 92.19 113 ARG B CA 1
ATOM 3476 C C . ARG B 1 113 ? 16.562 13.617 -8.875 1 92.19 113 ARG B C 1
ATOM 3478 O O . ARG B 1 113 ? 17.531 12.898 -9.156 1 92.19 113 ARG B O 1
ATOM 3485 N N . SER B 1 114 ? 15.617 13.367 -7.914 1 95.12 114 SER B N 1
ATOM 3486 C CA . SER B 1 114 ? 15.883 12.266 -6.988 1 95.12 114 SER B CA 1
ATOM 3487 C C . SER B 1 114 ? 14.906 11.117 -7.199 1 95.12 114 SER B C 1
ATOM 3489 O O . SER B 1 114 ? 15.164 9.992 -6.773 1 95.12 114 SER B O 1
ATOM 3491 N N . PHE B 1 115 ? 13.797 11.484 -7.863 1 96.56 115 PHE B N 1
ATOM 3492 C CA . PHE B 1 115 ? 12.75 10.477 -8.008 1 96.56 115 PHE B CA 1
ATOM 3493 C C . PHE B 1 115 ? 12.188 10.484 -9.43 1 96.56 115 PHE B C 1
ATOM 3495 O O . PHE B 1 115 ? 12.094 11.539 -10.055 1 96.56 115 PHE B O 1
ATOM 3502 N N . CYS B 1 116 ? 11.828 9.344 -9.898 1 97.12 116 CYS B N 1
ATOM 3503 C CA . CYS B 1 116 ? 11.039 9.156 -11.109 1 97.12 116 CYS B CA 1
ATOM 3504 C C . CYS B 1 116 ? 9.758 8.383 -10.812 1 97.12 116 CYS B C 1
ATOM 3506 O O . CYS B 1 116 ? 9.766 7.449 -10.008 1 97.12 116 CYS B O 1
ATOM 3508 N N . THR B 1 117 ? 8.703 8.797 -11.422 1 97.31 117 THR B N 1
ATOM 3509 C CA . THR B 1 117 ? 7.426 8.117 -11.234 1 97.31 117 THR B CA 1
ATOM 3510 C C . THR B 1 117 ? 6.855 7.656 -12.57 1 97.31 117 THR B C 1
ATOM 3512 O O . THR B 1 117 ? 6.824 8.422 -13.539 1 97.31 117 THR B O 1
ATOM 3515 N N . ARG B 1 118 ? 6.473 6.41 -12.617 1 97.81 118 ARG B N 1
ATOM 3516 C CA . ARG B 1 118 ? 5.855 5.828 -13.805 1 97.81 118 ARG B CA 1
ATOM 3517 C C . ARG B 1 118 ? 4.48 5.258 -13.477 1 97.81 118 ARG B C 1
ATOM 3519 O O . ARG B 1 118 ? 4.273 4.695 -12.398 1 97.81 118 ARG B O 1
ATOM 3526 N N . LEU B 1 119 ? 3.592 5.488 -14.367 1 97.75 119 LEU B N 1
ATOM 3527 C CA . LEU B 1 119 ? 2.314 4.785 -14.367 1 97.75 119 LEU B CA 1
ATOM 3528 C C . LEU B 1 119 ? 2.275 3.738 -15.477 1 97.75 119 LEU B C 1
ATOM 3530 O O . LEU B 1 119 ? 2.584 4.039 -16.641 1 97.75 119 LEU B O 1
ATOM 3534 N N . VAL B 1 120 ? 1.965 2.488 -15.133 1 97.25 120 VAL B N 1
ATOM 3535 C CA . VAL B 1 120 ? 1.904 1.396 -16.094 1 97.25 120 VAL B CA 1
ATOM 3536 C C . VAL B 1 120 ? 0.473 0.871 -16.188 1 97.25 120 VAL B C 1
ATOM 3538 O O . VAL B 1 120 ? -0.156 0.575 -15.172 1 97.25 120 VAL B O 1
ATOM 3541 N N . LYS B 1 121 ? -0.013 0.755 -17.344 1 97.06 121 LYS B N 1
ATOM 3542 C CA . LYS B 1 121 ? -1.277 0.08 -17.609 1 97.06 121 LYS B CA 1
ATOM 3543 C C . LYS B 1 121 ? -1.06 -1.154 -18.484 1 97.06 121 LYS B C 1
ATOM 3545 O O . LYS B 1 121 ? -0.428 -1.072 -19.547 1 97.06 121 LYS B O 1
ATOM 3550 N N . ALA B 1 122 ? -1.457 -2.27 -18 1 96.88 122 ALA B N 1
ATOM 3551 C CA . ALA B 1 122 ? -1.47 -3.49 -18.797 1 96.88 122 ALA B CA 1
ATOM 3552 C C . ALA B 1 122 ? -2.816 -3.674 -19.5 1 96.88 122 ALA B C 1
ATOM 3554 O O . ALA B 1 122 ? -3.865 -3.648 -18.844 1 96.88 122 ALA B O 1
ATOM 3555 N N . VAL B 1 123 ? -2.748 -3.9 -20.797 1 95.94 123 VAL B N 1
ATOM 3556 C CA . VAL B 1 123 ? -3.975 -3.871 -21.578 1 95.94 123 VAL B CA 1
ATOM 3557 C C . VAL B 1 123 ? -4.098 -5.156 -22.391 1 95.94 123 VAL B C 1
ATOM 3559 O O . VAL B 1 123 ? -3.113 -5.641 -22.953 1 95.94 123 VAL B O 1
ATOM 3562 N N . GLN B 1 124 ? -5.195 -5.734 -22.375 1 93.19 124 GLN B N 1
ATOM 3563 C CA . GLN B 1 124 ? -5.633 -6.801 -23.266 1 93.19 124 GLN B CA 1
ATOM 3564 C C . GLN B 1 124 ? -6.988 -6.48 -23.875 1 93.19 124 GLN B C 1
ATOM 3566 O O . GLN B 1 124 ? -7.871 -5.945 -23.203 1 93.19 124 GLN B O 1
ATOM 3571 N N . ASP B 1 125 ? -7.184 -6.688 -25.188 1 89.62 125 ASP B N 1
ATOM 3572 C CA . ASP B 1 125 ? -8.438 -6.473 -25.906 1 89.62 125 ASP B CA 1
ATOM 3573 C C . ASP B 1 125 ? -8.961 -5.055 -25.672 1 89.62 125 ASP B C 1
ATOM 3575 O O . ASP B 1 125 ? -10.156 -4.863 -25.453 1 89.62 125 ASP B O 1
ATOM 3579 N N . GLY B 1 126 ? -8.047 -4.18 -25.516 1 89.5 126 GLY B N 1
ATOM 3580 C CA . GLY B 1 126 ? -8.414 -2.775 -25.422 1 89.5 126 GLY B CA 1
ATOM 3581 C C . GLY B 1 126 ? -8.836 -2.365 -24.016 1 89.5 126 GLY B C 1
ATOM 3582 O O . GLY B 1 126 ? -9.234 -1.221 -23.797 1 89.5 126 GLY B O 1
ATOM 3583 N N . GLU B 1 127 ? -8.727 -3.307 -23.062 1 92.75 127 GLU B N 1
ATOM 3584 C CA . GLU B 1 127 ? -9.133 -3.02 -21.703 1 92.75 127 GLU B CA 1
ATOM 3585 C C . GLU B 1 127 ? -7.965 -3.152 -20.734 1 92.75 127 GLU B C 1
ATOM 3587 O O . GLU B 1 127 ? -7.121 -4.039 -20.891 1 92.75 127 GLU B O 1
ATOM 3592 N N . ALA B 1 128 ? -8.008 -2.273 -19.797 1 95.19 128 ALA B N 1
ATOM 3593 C CA . ALA B 1 128 ? -7.004 -2.387 -18.75 1 95.19 128 ALA B CA 1
ATOM 3594 C C . ALA B 1 128 ? -7.281 -3.588 -17.844 1 95.19 128 ALA B C 1
ATOM 3596 O O . ALA B 1 128 ? -8.375 -3.713 -17.297 1 95.19 128 ALA B O 1
ATOM 3597 N N . ILE B 1 129 ? -6.332 -4.434 -17.719 1 96.62 129 ILE B N 1
ATOM 3598 C CA . ILE B 1 129 ? -6.508 -5.594 -16.859 1 96.62 129 ILE B CA 1
ATOM 3599 C C . ILE B 1 129 ? -5.719 -5.395 -15.562 1 96.62 129 ILE B C 1
ATOM 3601 O O . ILE B 1 129 ? -5.961 -6.078 -14.57 1 96.62 129 ILE B O 1
ATOM 3605 N N . PHE B 1 130 ? -4.766 -4.559 -15.609 1 97.12 130 PHE B N 1
ATOM 3606 C CA . PHE B 1 130 ? -3.848 -4.293 -14.508 1 97.12 130 PHE B CA 1
ATOM 3607 C C . PHE B 1 130 ? -3.305 -2.873 -14.586 1 97.12 130 PHE B C 1
ATOM 3609 O O . PHE B 1 130 ? -3.074 -2.35 -15.68 1 97.12 130 PHE B O 1
ATOM 3616 N N . SER B 1 131 ? -3.154 -2.184 -13.414 1 97.56 131 SER B N 1
ATOM 3617 C CA . SER B 1 131 ? -2.549 -0.857 -13.344 1 97.56 131 SER B CA 1
ATOM 3618 C C . SER B 1 131 ? -1.592 -0.748 -12.164 1 97.56 131 SER B C 1
ATOM 3620 O O . SER B 1 131 ? -1.842 -1.321 -11.102 1 97.56 131 SER B O 1
ATOM 3622 N N . CYS B 1 132 ? -0.551 0.021 -12.359 1 97 132 CYS B N 1
ATOM 3623 C CA . CYS B 1 132 ? 0.393 0.171 -11.258 1 97 132 CYS B CA 1
ATOM 3624 C C . CYS B 1 132 ? 1.146 1.492 -11.359 1 97 132 CYS B C 1
ATOM 3626 O O . CYS B 1 132 ? 1.4 1.982 -12.461 1 97 132 CYS B O 1
ATOM 3628 N N . GLN B 1 133 ? 1.376 2.061 -10.25 1 98.19 133 GLN B N 1
ATOM 3629 C CA . GLN B 1 133 ? 2.295 3.186 -10.109 1 98.19 133 GLN B CA 1
ATOM 3630 C C . GLN B 1 133 ? 3.607 2.746 -9.469 1 98.19 133 GLN B C 1
ATOM 3632 O O . GLN B 1 133 ? 3.611 1.939 -8.531 1 98.19 133 GLN B O 1
ATOM 3637 N N . ILE B 1 134 ? 4.648 3.24 -10.039 1 98.38 134 ILE B N 1
ATOM 3638 C CA . ILE B 1 134 ? 5.965 2.836 -9.562 1 98.38 134 ILE B CA 1
ATOM 3639 C C . ILE B 1 134 ? 6.824 4.074 -9.32 1 98.38 134 ILE B C 1
ATOM 3641 O O . ILE B 1 134 ? 6.84 5 -10.133 1 98.38 134 ILE B O 1
ATOM 3645 N N . SER B 1 135 ? 7.5 4.094 -8.227 1 98.62 135 SER B N 1
ATOM 3646 C CA . SER B 1 135 ? 8.438 5.168 -7.906 1 98.62 135 SER B CA 1
ATOM 3647 C C . SER B 1 135 ? 9.867 4.648 -7.824 1 98.62 135 SER B C 1
ATOM 3649 O O . SER B 1 135 ? 10.102 3.561 -7.293 1 98.62 135 SER B O 1
ATOM 3651 N N . PHE B 1 136 ? 10.781 5.359 -8.422 1 97.75 136 PHE B N 1
ATOM 3652 C CA . PHE B 1 136 ? 12.211 5.07 -8.438 1 97.75 136 PHE B CA 1
ATOM 3653 C C . PHE B 1 136 ? 12.984 6.137 -7.668 1 97.75 136 PHE B C 1
ATOM 3655 O O . PHE B 1 136 ? 12.609 7.312 -7.68 1 97.75 136 PHE B O 1
ATOM 3662 N N . HIS B 1 137 ? 14.016 5.727 -7.008 1 97.56 137 HIS B N 1
ATOM 3663 C CA . HIS B 1 137 ? 14.812 6.617 -6.176 1 97.56 137 HIS B CA 1
ATOM 3664 C C . HIS B 1 137 ? 16.297 6.469 -6.48 1 97.56 137 HIS B C 1
ATOM 3666 O O . HIS B 1 137 ? 16.812 5.348 -6.578 1 97.56 137 HIS B O 1
ATOM 3672 N N . LYS B 1 138 ? 16.906 7.59 -6.664 1 95.25 138 LYS B N 1
ATOM 3673 C CA . LYS B 1 138 ? 18.375 7.559 -6.754 1 95.25 138 LYS B CA 1
ATOM 3674 C C . LYS B 1 138 ? 19 7.07 -5.449 1 95.25 138 LYS B C 1
ATOM 3676 O O . LYS B 1 138 ? 18.547 7.445 -4.363 1 95.25 138 LYS B O 1
ATOM 3681 N N . LYS B 1 139 ? 19.984 6.297 -5.582 1 91.5 139 LYS B N 1
ATOM 3682 C CA . LYS B 1 139 ? 20.625 5.766 -4.379 1 91.5 139 LYS B CA 1
ATOM 3683 C C . LYS B 1 139 ? 21.172 6.891 -3.504 1 91.5 139 LYS B C 1
ATOM 3685 O O . LYS B 1 139 ? 21.797 7.824 -4.004 1 91.5 139 LYS B O 1
ATOM 3690 N N . GLU B 1 140 ? 20.828 6.828 -2.275 1 92.81 140 GLU B N 1
ATOM 3691 C CA . GLU B 1 140 ? 21.297 7.797 -1.287 1 92.81 140 GLU B CA 1
ATOM 3692 C C . GLU B 1 140 ? 21.797 7.102 -0.025 1 92.81 140 GLU B C 1
ATOM 3694 O O . GLU B 1 140 ? 21.391 5.973 0.267 1 92.81 140 GLU B O 1
ATOM 3699 N N . ARG B 1 141 ? 22.609 7.793 0.614 1 92.06 141 ARG B N 1
ATOM 3700 C CA . ARG B 1 141 ? 23.125 7.254 1.869 1 92.06 141 ARG B CA 1
ATOM 3701 C C . ARG B 1 141 ? 22.047 7.238 2.943 1 92.06 141 ARG B C 1
ATOM 3703 O O . ARG B 1 141 ? 21.016 7.895 2.799 1 92.06 141 ARG B O 1
ATOM 3710 N N . ASP B 1 142 ? 22.344 6.535 4.023 1 93.88 142 ASP B N 1
ATOM 3711 C CA . ASP B 1 142 ? 21.406 6.453 5.148 1 93.88 142 ASP B CA 1
ATOM 3712 C C . ASP B 1 142 ? 21.438 7.738 5.973 1 93.88 142 ASP B C 1
ATOM 3714 O O . ASP B 1 142 ? 22.516 8.273 6.27 1 93.88 142 ASP B O 1
ATOM 3718 N N . ALA B 1 143 ? 20.281 8.203 6.254 1 94.44 143 ALA B N 1
ATOM 3719 C CA . ALA B 1 143 ? 20.172 9.25 7.27 1 94.44 143 ALA B CA 1
ATOM 3720 C C . ALA B 1 143 ? 19.844 8.656 8.633 1 94.44 143 ALA B C 1
ATOM 3722 O O . ALA B 1 143 ? 20.453 9.023 9.641 1 94.44 143 ALA B O 1
ATOM 3723 N N . ILE B 1 144 ? 18.938 7.762 8.664 1 94.81 144 ILE B N 1
ATOM 3724 C CA . ILE B 1 144 ? 18.578 6.961 9.836 1 94.81 144 ILE B CA 1
ATOM 3725 C C . ILE B 1 144 ? 18.469 5.488 9.43 1 94.81 144 ILE B C 1
ATOM 3727 O O . ILE B 1 144 ? 18.188 5.176 8.273 1 94.81 144 ILE B O 1
ATOM 3731 N N . VAL B 1 145 ? 18.734 4.594 10.469 1 96.25 145 VAL B N 1
ATOM 3732 C CA . VAL B 1 145 ? 18.703 3.164 10.172 1 96.25 145 VAL B CA 1
ATOM 3733 C C . VAL B 1 145 ? 18 2.426 11.32 1 96.25 145 VAL B C 1
ATOM 3735 O O . VAL B 1 145 ? 18.312 2.656 12.492 1 96.25 145 VAL B O 1
ATOM 3738 N N . HIS B 1 146 ? 17.031 1.653 10.984 1 97.06 146 HIS B N 1
ATOM 3739 C CA . HIS B 1 146 ? 16.453 0.666 11.891 1 97.06 146 HIS B CA 1
ATOM 3740 C C . HIS B 1 146 ? 15.625 -0.361 11.125 1 97.06 146 HIS B C 1
ATOM 3742 O O . HIS B 1 146 ? 15.297 -0.152 9.953 1 97.06 146 HIS B O 1
ATOM 3748 N N . GLN B 1 147 ? 15.344 -1.496 11.695 1 97.31 147 GLN B N 1
ATOM 3749 C CA . GLN B 1 147 ? 14.406 -2.479 11.156 1 97.31 147 GLN B CA 1
ATOM 3750 C C . GLN B 1 147 ? 13.852 -3.369 12.258 1 97.31 147 GLN B C 1
ATOM 3752 O O . GLN B 1 147 ? 14.453 -3.496 13.328 1 97.31 147 GLN B O 1
ATOM 3757 N N . GLN B 1 148 ? 12.742 -3.967 11.984 1 96.75 148 GLN B N 1
ATOM 3758 C CA . GLN B 1 148 ? 12.25 -5.062 12.805 1 96.75 148 GLN B CA 1
ATOM 3759 C C . GLN B 1 148 ? 13.148 -6.289 12.695 1 96.75 148 GLN B C 1
ATOM 3761 O O . GLN B 1 148 ? 13.953 -6.395 11.773 1 96.75 148 GLN B O 1
ATOM 3766 N N . GLU B 1 149 ? 12.945 -7.145 13.664 1 96.94 149 GLU B N 1
ATOM 3767 C CA . GLU B 1 149 ? 13.773 -8.344 13.688 1 96.94 149 GLU B CA 1
ATOM 3768 C C . GLU B 1 149 ? 13.109 -9.492 12.938 1 96.94 149 GLU B C 1
ATOM 3770 O O . GLU B 1 149 ? 11.898 -9.68 13.039 1 96.94 149 GLU B O 1
ATOM 3775 N N . MET B 1 150 ? 13.914 -10.125 12.125 1 98 150 MET B N 1
ATOM 3776 C CA . MET B 1 150 ? 13.438 -11.32 11.438 1 98 150 MET B CA 1
ATOM 3777 C C . MET B 1 150 ? 13.047 -12.406 12.43 1 98 150 MET B C 1
ATOM 3779 O O . MET B 1 150 ? 13.75 -12.633 13.422 1 98 150 MET B O 1
ATOM 3783 N N . PRO B 1 151 ? 11.969 -13.102 12.234 1 97.31 151 PRO B N 1
ATOM 3784 C CA . PRO B 1 151 ? 11.617 -14.195 13.148 1 97.31 151 PRO B CA 1
ATOM 3785 C C . PRO B 1 151 ? 12.633 -15.336 13.109 1 97.31 151 PRO B C 1
ATOM 3787 O O . PRO B 1 151 ? 13.266 -15.578 12.078 1 97.31 151 PRO B O 1
ATOM 3790 N N . VAL B 1 152 ? 12.695 -15.953 14.242 1 97.44 152 VAL B N 1
ATOM 3791 C CA . VAL B 1 152 ? 13.555 -17.125 14.32 1 97.44 152 VAL B CA 1
ATOM 3792 C C . VAL B 1 152 ? 12.812 -18.359 13.789 1 97.44 152 VAL B C 1
ATOM 3794 O O . VAL B 1 152 ? 11.789 -18.75 14.352 1 97.44 152 VAL B O 1
ATOM 3797 N N . VAL B 1 153 ? 13.32 -18.891 12.742 1 97.56 153 VAL B N 1
ATOM 3798 C CA . VAL B 1 153 ? 12.688 -20.031 12.094 1 97.56 153 VAL B CA 1
ATOM 3799 C C . VAL B 1 153 ? 13.75 -21.047 11.68 1 97.56 153 VAL B C 1
ATOM 3801 O O . VAL B 1 153 ? 14.93 -20.719 11.578 1 97.56 153 VAL B O 1
ATOM 3804 N N . PRO B 1 154 ? 13.359 -22.328 11.453 1 97.06 154 PRO B N 1
ATOM 3805 C CA . PRO B 1 154 ? 14.336 -23.297 10.961 1 97.06 154 PRO B CA 1
ATOM 3806 C C . PRO B 1 154 ? 14.93 -22.906 9.602 1 97.06 154 PRO B C 1
ATOM 3808 O O . PRO B 1 154 ? 14.25 -22.281 8.789 1 97.06 154 PRO B O 1
ATOM 3811 N N . ASP B 1 155 ? 16.141 -23.344 9.383 1 96.88 155 ASP B N 1
ATOM 3812 C CA . ASP B 1 155 ? 16.797 -23.094 8.102 1 96.88 155 ASP B CA 1
ATOM 3813 C C . ASP B 1 155 ? 16.078 -23.828 6.973 1 96.88 155 ASP B C 1
ATOM 3815 O O . ASP B 1 155 ? 15.57 -24.938 7.168 1 96.88 155 ASP B O 1
ATOM 3819 N N . PRO B 1 156 ? 16.125 -23.172 5.832 1 96.25 156 PRO B N 1
ATOM 3820 C CA . PRO B 1 156 ? 15.422 -23.812 4.715 1 96.25 156 PRO B CA 1
ATOM 3821 C C . PRO B 1 156 ? 15.977 -25.203 4.383 1 96.25 156 PRO B C 1
ATOM 3823 O O . PRO B 1 156 ? 15.227 -26.078 3.939 1 96.25 156 PRO B O 1
ATOM 3826 N N . GLU B 1 157 ? 17.203 -25.406 4.625 1 94.94 157 GLU B N 1
ATOM 3827 C CA . GLU B 1 157 ? 17.844 -26.688 4.309 1 94.94 157 GLU B CA 1
ATOM 3828 C C . GLU B 1 157 ? 17.297 -27.812 5.172 1 94.94 157 GLU B C 1
ATOM 3830 O O . GLU B 1 157 ? 17.391 -28.984 4.809 1 94.94 157 GLU B O 1
ATOM 3835 N N . THR B 1 158 ? 16.719 -27.516 6.246 1 96.06 158 THR B N 1
ATOM 3836 C CA . THR B 1 158 ? 16.188 -28.516 7.16 1 96.06 158 THR B CA 1
ATOM 3837 C C . THR B 1 158 ? 14.719 -28.797 6.879 1 96.06 158 THR B C 1
ATOM 3839 O O . THR B 1 158 ? 14.109 -29.641 7.523 1 96.06 158 THR B O 1
ATOM 3842 N N . LEU B 1 159 ? 14.125 -28.094 5.969 1 95.62 159 LEU B N 1
ATOM 3843 C CA . LEU B 1 159 ? 12.703 -28.203 5.68 1 95.62 159 LEU B CA 1
ATOM 3844 C C . LEU B 1 159 ? 12.461 -28.922 4.355 1 95.62 159 LEU B C 1
ATOM 3846 O O . LEU B 1 159 ? 13.305 -28.875 3.461 1 95.62 159 LEU B O 1
ATOM 3850 N N . GLN B 1 160 ? 11.328 -29.562 4.273 1 92.56 160 GLN B N 1
ATOM 3851 C CA . GLN B 1 160 ? 10.938 -30.234 3.045 1 92.56 160 GLN B CA 1
ATOM 3852 C C . GLN B 1 160 ? 10.156 -29.297 2.123 1 92.56 160 GLN B C 1
ATOM 3854 O O . GLN B 1 160 ? 9.445 -28.406 2.59 1 92.56 160 GLN B O 1
ATOM 3859 N N . PRO B 1 161 ? 10.289 -29.547 0.783 1 91.56 161 PRO B N 1
ATOM 3860 C CA . PRO B 1 161 ? 9.445 -28.781 -0.148 1 91.56 161 PRO B CA 1
ATOM 3861 C C . PRO B 1 161 ? 7.953 -28.969 0.125 1 91.56 161 PRO B C 1
ATOM 3863 O O . PRO B 1 161 ? 7.52 -30.062 0.512 1 91.56 161 PRO B O 1
ATOM 3866 N N . ALA B 1 162 ? 7.25 -27.906 -0.124 1 89.88 162 ALA B N 1
ATOM 3867 C CA . ALA B 1 162 ? 5.812 -27.906 0.125 1 89.88 162 ALA B CA 1
ATOM 3868 C C . ALA B 1 162 ? 5.129 -29.062 -0.607 1 89.88 162 ALA B C 1
ATOM 3870 O O . ALA B 1 162 ? 4.285 -29.75 -0.036 1 89.88 162 ALA B O 1
ATOM 3871 N N . ARG B 1 163 ? 5.492 -29.281 -1.803 1 87.5 163 ARG B N 1
ATOM 3872 C CA . ARG B 1 163 ? 4.875 -30.312 -2.613 1 87.5 163 ARG B CA 1
ATOM 3873 C C . ARG B 1 163 ? 5.129 -31.703 -2.018 1 87.5 163 ARG B C 1
ATOM 3875 O O . ARG B 1 163 ? 4.215 -32.531 -1.917 1 87.5 163 ARG B O 1
ATOM 3882 N N . ILE B 1 164 ? 6.312 -31.938 -1.636 1 88.5 164 ILE B N 1
ATOM 3883 C CA . ILE B 1 164 ? 6.684 -33.219 -1.056 1 88.5 164 ILE B CA 1
ATOM 3884 C C . ILE B 1 164 ? 5.945 -33.438 0.267 1 88.5 164 ILE B C 1
ATOM 3886 O O . ILE B 1 164 ? 5.445 -34.531 0.546 1 88.5 164 ILE B O 1
ATOM 3890 N N . THR B 1 165 ? 5.887 -32.375 1.022 1 88.75 165 THR B N 1
ATOM 3891 C CA . THR B 1 165 ? 5.172 -32.406 2.291 1 88.75 165 THR B CA 1
ATOM 3892 C C . THR B 1 165 ? 3.713 -32.812 2.076 1 88.75 165 THR B C 1
ATOM 3894 O O . THR B 1 165 ? 3.182 -33.656 2.801 1 88.75 165 THR B O 1
ATOM 3897 N N . ALA B 1 166 ? 3.104 -32.25 1.115 1 88.25 166 ALA B N 1
ATOM 3898 C CA . ALA B 1 166 ? 1.707 -32.531 0.8 1 88.25 166 ALA B CA 1
ATOM 3899 C C . ALA B 1 166 ? 1.548 -33.969 0.277 1 88.25 166 ALA B C 1
ATOM 3901 O O . ALA B 1 166 ? 0.642 -34.688 0.696 1 88.25 166 ALA B O 1
ATOM 3902 N N . GLU B 1 167 ? 2.406 -34.375 -0.581 1 88.56 167 GLU B N 1
ATOM 3903 C CA . GLU B 1 167 ? 2.336 -35.719 -1.181 1 88.56 167 GLU B CA 1
ATOM 3904 C C . GLU B 1 167 ? 2.52 -36.812 -0.129 1 88.56 167 GLU B C 1
ATOM 3906 O O . GLU B 1 167 ? 1.814 -37.812 -0.145 1 88.56 167 GLU B O 1
ATOM 3911 N N . GLU B 1 168 ? 3.436 -36.594 0.737 1 89.56 168 GLU B N 1
ATOM 3912 C CA . GLU B 1 168 ? 3.674 -37.562 1.803 1 89.56 168 GLU B CA 1
ATOM 3913 C C . GLU B 1 168 ? 2.467 -37.656 2.73 1 89.56 168 GLU B C 1
ATOM 3915 O O . GLU B 1 168 ? 2.086 -38.781 3.141 1 89.56 168 GLU B O 1
ATOM 3920 N N . TYR B 1 169 ? 1.932 -36.531 3.045 1 88.19 169 TYR B N 1
ATOM 3921 C CA . TYR B 1 169 ? 0.741 -36.531 3.887 1 88.19 169 TYR B CA 1
ATOM 3922 C C . TYR B 1 169 ? -0.398 -37.281 3.221 1 88.19 169 TYR B C 1
ATOM 3924 O O . TYR B 1 169 ? -1.105 -38.062 3.875 1 88.19 169 TYR B O 1
ATOM 3932 N N . LEU B 1 170 ? -0.57 -37.062 1.962 1 88.25 170 LEU B N 1
ATOM 3933 C CA . LEU B 1 170 ? -1.672 -37.656 1.221 1 88.25 170 LEU B CA 1
ATOM 3934 C C . LEU B 1 170 ? -1.469 -39.156 1.077 1 88.25 170 LEU B C 1
ATOM 3936 O O . LEU B 1 170 ? -2.439 -39.938 1.022 1 88.25 170 LEU B O 1
ATOM 3940 N N . LYS B 1 171 ? -0.274 -39.562 1.028 1 87.12 171 LYS B N 1
ATOM 3941 C CA . LYS B 1 171 ? 0.032 -41 0.953 1 87.12 171 LYS B CA 1
ATOM 3942 C C . LYS B 1 171 ? -0.306 -41.688 2.264 1 87.12 171 LYS B C 1
ATOM 3944 O O . LYS B 1 171 ? -0.807 -42.812 2.258 1 87.12 171 LYS B O 1
ATOM 3949 N N . ASP B 1 172 ? -0.012 -41 3.305 1 84.5 172 ASP B N 1
ATOM 3950 C CA . ASP B 1 172 ? -0.151 -41.594 4.629 1 84.5 172 ASP B CA 1
ATOM 3951 C C . ASP B 1 172 ? -1.586 -41.469 5.137 1 84.5 172 ASP B C 1
ATOM 3953 O O . ASP B 1 172 ? -1.957 -42.125 6.117 1 84.5 172 ASP B O 1
ATOM 3957 N N . ASN B 1 173 ? -2.24 -40.562 4.59 1 77.5 173 ASN B N 1
ATOM 3958 C CA . ASN B 1 173 ? -3.602 -40.312 5.055 1 77.5 173 ASN B CA 1
ATOM 3959 C C . ASN B 1 173 ? -4.625 -40.531 3.945 1 77.5 173 ASN B C 1
ATOM 3961 O O . ASN B 1 173 ? -4.57 -39.906 2.898 1 77.5 173 ASN B O 1
ATOM 3965 N N . VAL B 1 174 ? -5.168 -41.719 4.035 1 66.75 174 VAL B N 1
ATOM 3966 C CA . VAL B 1 174 ? -6.215 -42.062 3.078 1 66.75 174 VAL B CA 1
ATOM 3967 C C . VAL B 1 174 ? -7.578 -41.656 3.627 1 66.75 174 VAL B C 1
ATOM 3969 O O . VAL B 1 174 ? -7.883 -41.906 4.797 1 66.75 174 VAL B O 1
ATOM 3972 N N . GLY B 1 175 ? -8.188 -40.531 3.113 1 67.69 175 GLY B N 1
ATOM 3973 C CA . GLY B 1 175 ? -9.539 -40.156 3.494 1 67.69 175 GLY B CA 1
ATOM 3974 C C . GLY B 1 175 ? -10.062 -38.938 2.711 1 67.69 175 GLY B C 1
ATOM 3975 O O . GLY B 1 175 ? -9.562 -38.656 1.624 1 67.69 175 GLY B O 1
ATOM 3976 N N . ASP B 1 176 ? -11.289 -38.562 3.027 1 65.25 176 ASP B N 1
ATOM 3977 C CA . ASP B 1 176 ? -12.031 -37.531 2.324 1 65.25 176 ASP B CA 1
ATOM 3978 C C . ASP B 1 176 ? -12.125 -36.25 3.164 1 65.25 176 ASP B C 1
ATOM 3980 O O . ASP B 1 176 ? -13.141 -35.562 3.139 1 65.25 176 ASP B O 1
ATOM 3984 N N . SER B 1 177 ? -11 -36.094 3.861 1 77.12 177 SER B N 1
ATOM 3985 C CA . SER B 1 177 ? -11.039 -34.938 4.727 1 77.12 177 SER B CA 1
ATOM 3986 C C . SER B 1 177 ? -10.875 -33.656 3.922 1 77.12 177 SER B C 1
ATOM 3988 O O . SER B 1 177 ? -10.453 -33.688 2.764 1 77.12 177 SER B O 1
ATOM 3990 N N . ILE B 1 178 ? -11.32 -32.625 4.395 1 76.94 178 ILE B N 1
ATOM 3991 C CA . ILE B 1 178 ? -11.18 -31.281 3.801 1 76.94 178 ILE B CA 1
ATOM 3992 C C . ILE B 1 178 ? -9.711 -31 3.498 1 76.94 178 ILE B C 1
ATOM 3994 O O . ILE B 1 178 ? -9.383 -30.469 2.439 1 76.94 178 ILE B O 1
ATOM 3998 N N . THR B 1 179 ? -8.898 -31.516 4.355 1 80 179 THR B N 1
ATOM 3999 C CA . THR B 1 179 ? -7.465 -31.328 4.188 1 80 179 THR B CA 1
ATOM 4000 C C . THR B 1 179 ? -6.961 -32.031 2.928 1 80 179 THR B C 1
ATOM 4002 O O . THR B 1 179 ? -6.219 -31.438 2.139 1 80 179 THR B O 1
ATOM 4005 N N . GLN B 1 180 ? -7.402 -33.156 2.756 1 83.75 180 GLN B N 1
ATOM 4006 C CA . GLN B 1 180 ? -6.969 -33.938 1.584 1 83.75 180 GLN B CA 1
ATOM 4007 C C . GLN B 1 180 ? -7.453 -33.281 0.296 1 83.75 180 GLN B C 1
ATOM 4009 O O . GLN B 1 180 ? -6.711 -33.188 -0.684 1 83.75 180 GLN B O 1
ATOM 4014 N N . LYS B 1 181 ? -8.641 -32.812 0.382 1 80.06 181 LYS B N 1
ATOM 4015 C CA . LYS B 1 181 ? -9.203 -32.188 -0.796 1 80.06 181 LYS B CA 1
ATOM 4016 C C . LYS B 1 181 ? -8.438 -30.891 -1.133 1 80.06 181 LYS B C 1
ATOM 4018 O O . LYS B 1 181 ? -8.125 -30.641 -2.299 1 80.06 181 LYS B O 1
ATOM 4023 N N . VAL B 1 182 ? -8.125 -30.203 -0.131 1 79.44 182 VAL B N 1
ATOM 4024 C CA . VAL B 1 182 ? -7.422 -28.938 -0.297 1 79.44 182 VAL B CA 1
ATOM 4025 C C . VAL B 1 182 ? -6.02 -29.188 -0.838 1 79.44 182 VAL B C 1
ATOM 4027 O O . VAL B 1 182 ? -5.582 -28.531 -1.78 1 79.44 182 VAL B O 1
ATOM 4030 N N . LEU B 1 183 ? -5.359 -30.141 -0.303 1 83.25 183 LEU B N 1
ATOM 4031 C CA . LEU B 1 183 ? -3.99 -30.438 -0.706 1 83.25 183 LEU B CA 1
ATOM 4032 C C . LEU B 1 183 ? -3.953 -31.016 -2.119 1 83.25 183 LEU B C 1
ATOM 4034 O O . LEU B 1 183 ? -3.064 -30.672 -2.906 1 83.25 183 LEU B O 1
ATOM 4038 N N . ASN B 1 184 ? -4.938 -31.875 -2.404 1 82.12 184 ASN B N 1
ATOM 4039 C CA . ASN B 1 184 ? -5.031 -32.406 -3.756 1 82.12 184 ASN B CA 1
ATOM 4040 C C . ASN B 1 184 ? -5.254 -31.297 -4.785 1 82.12 184 ASN B C 1
ATOM 4042 O O . ASN B 1 184 ? -4.629 -31.312 -5.848 1 82.12 184 ASN B O 1
ATOM 4046 N N . HIS B 1 185 ? -6.055 -30.438 -4.387 1 76.94 185 HIS B N 1
ATOM 4047 C CA . HIS B 1 185 ? -6.336 -29.312 -5.266 1 76.94 185 HIS B CA 1
ATOM 4048 C C . HIS B 1 185 ? -5.102 -28.438 -5.457 1 76.94 185 HIS B C 1
ATOM 4050 O O . HIS B 1 185 ? -4.801 -28.016 -6.578 1 76.94 185 HIS B O 1
ATOM 4056 N N . ALA B 1 186 ? -4.422 -28.234 -4.434 1 77.31 186 ALA B N 1
ATOM 4057 C CA . ALA B 1 186 ? -3.225 -27.391 -4.484 1 77.31 186 ALA B CA 1
ATOM 4058 C C . ALA B 1 186 ? -2.16 -28.016 -5.383 1 77.31 186 ALA B C 1
ATOM 4060 O O . ALA B 1 186 ? -1.572 -27.328 -6.223 1 77.31 186 ALA B O 1
ATOM 4061 N N . ILE B 1 187 ? -1.947 -29.297 -5.238 1 78.25 187 ILE B N 1
ATOM 4062 C CA . ILE B 1 187 ? -0.938 -30.016 -6.016 1 78.25 187 ILE B CA 1
ATOM 4063 C C . ILE B 1 187 ? -1.302 -29.969 -7.496 1 78.25 187 ILE B C 1
ATOM 4065 O O . ILE B 1 187 ? -0.429 -29.812 -8.352 1 78.25 187 ILE B O 1
ATOM 4069 N N . LYS B 1 188 ? -2.516 -29.969 -7.684 1 76.25 188 LYS B N 1
ATOM 4070 C CA . LYS B 1 188 ? -2.992 -30 -9.062 1 76.25 188 LYS B CA 1
ATOM 4071 C C . LYS B 1 188 ? -2.939 -28.609 -9.695 1 76.25 188 LYS B C 1
ATOM 4073 O O . LYS B 1 188 ? -2.631 -28.469 -10.875 1 76.25 188 LYS B O 1
ATOM 4078 N N . GLU B 1 189 ? -3.139 -27.641 -8.891 1 75.19 189 GLU B N 1
ATOM 4079 C CA . GLU B 1 189 ? -3.406 -26.312 -9.438 1 75.19 189 GLU B CA 1
ATOM 4080 C C . GLU B 1 189 ? -2.148 -25.453 -9.43 1 75.19 189 GLU B C 1
ATOM 4082 O O . GLU B 1 189 ? -1.999 -24.562 -10.266 1 75.19 189 GLU B O 1
ATOM 4087 N N . ILE B 1 190 ? -1.249 -25.75 -8.539 1 71.81 190 ILE B N 1
ATOM 4088 C CA . ILE B 1 190 ? -0.102 -24.859 -8.391 1 71.81 190 ILE B CA 1
ATOM 4089 C C . ILE B 1 190 ? 0.973 -25.219 -9.406 1 71.81 190 ILE B C 1
ATOM 4091 O O . ILE B 1 190 ? 1.465 -26.359 -9.414 1 71.81 190 ILE B O 1
ATOM 4095 N N . PRO B 1 191 ? 1.376 -24.219 -10.203 1 70.94 191 PRO B N 1
ATOM 4096 C CA . PRO B 1 191 ? 2.387 -24.484 -11.227 1 70.94 191 PRO B CA 1
ATOM 4097 C C . PRO B 1 191 ? 3.725 -24.922 -10.641 1 70.94 191 PRO B C 1
ATOM 4099 O O . PRO B 1 191 ? 4.098 -24.484 -9.547 1 70.94 191 PRO B O 1
ATOM 4102 N N . ASN B 1 192 ? 4.449 -25.688 -11.438 1 67.25 192 ASN B N 1
ATOM 4103 C CA . ASN B 1 192 ? 5.742 -26.219 -11.023 1 67.25 192 ASN B CA 1
ATOM 4104 C C . ASN B 1 192 ? 6.754 -25.109 -10.773 1 67.25 192 ASN B C 1
ATOM 4106 O O . ASN B 1 192 ? 7.695 -25.281 -9.992 1 67.25 192 ASN B O 1
ATOM 4110 N N . ALA B 1 193 ? 6.48 -24.047 -11.406 1 64.62 193 ALA B N 1
ATOM 4111 C CA . ALA B 1 193 ? 7.367 -22.906 -11.258 1 64.62 193 ALA B CA 1
ATOM 4112 C C . ALA B 1 193 ? 7.438 -22.453 -9.805 1 64.62 193 ALA B C 1
ATOM 4114 O O . ALA B 1 193 ? 8.383 -21.766 -9.406 1 64.62 193 ALA B O 1
ATOM 4115 N N . PHE B 1 194 ? 6.586 -22.953 -9.008 1 64.81 194 PHE B N 1
ATOM 4116 C CA . PHE B 1 194 ? 6.523 -22.531 -7.609 1 64.81 194 PHE B CA 1
ATOM 4117 C C . PHE B 1 194 ? 6.977 -23.656 -6.684 1 64.81 194 PHE B C 1
ATOM 4119 O O . PHE B 1 194 ? 6.668 -23.641 -5.488 1 64.81 194 PHE B O 1
ATOM 4126 N N . ASP B 1 195 ? 7.703 -24.547 -7.203 1 71.12 195 ASP B N 1
ATOM 4127 C CA . ASP B 1 195 ? 8.039 -25.766 -6.492 1 71.12 195 ASP B CA 1
ATOM 4128 C C . ASP B 1 195 ? 9.094 -25.516 -5.418 1 71.12 195 ASP B C 1
ATOM 4130 O O . ASP B 1 195 ? 9.305 -26.359 -4.539 1 71.12 195 ASP B O 1
ATOM 4134 N N . ARG B 1 196 ? 9.633 -24.391 -5.395 1 78.69 196 ARG B N 1
ATOM 4135 C CA . ARG B 1 196 ? 10.719 -24.188 -4.441 1 78.69 196 ARG B CA 1
ATOM 4136 C C . ARG B 1 196 ? 10.234 -23.422 -3.217 1 78.69 196 ARG B C 1
ATOM 4138 O O . ARG B 1 196 ? 10.891 -22.484 -2.76 1 78.69 196 ARG B O 1
ATOM 4145 N N . VAL B 1 197 ? 9.18 -23.812 -2.748 1 90.19 197 VAL B N 1
ATOM 4146 C CA . VAL B 1 197 ? 8.625 -23.234 -1.528 1 90.19 197 VAL B CA 1
ATOM 4147 C C . VAL B 1 197 ? 8.758 -24.219 -0.377 1 90.19 197 VAL B C 1
ATOM 4149 O O . VAL B 1 197 ? 8.445 -25.406 -0.533 1 90.19 197 VAL B O 1
ATOM 4152 N N . ARG B 1 198 ? 9.305 -23.781 0.7 1 94.94 198 ARG B N 1
ATOM 4153 C CA . ARG B 1 198 ? 9.422 -24.609 1.904 1 94.94 198 ARG B CA 1
ATOM 4154 C C . ARG B 1 198 ? 8.68 -23.969 3.072 1 94.94 198 ARG B C 1
ATOM 4156 O O . ARG B 1 198 ? 9.117 -22.953 3.615 1 94.94 198 ARG B O 1
ATOM 4163 N N . PRO B 1 199 ? 7.586 -24.578 3.496 1 94.31 199 PRO B N 1
ATOM 4164 C CA . PRO B 1 199 ? 6.875 -24.016 4.648 1 94.31 199 PRO B CA 1
ATOM 4165 C C . PRO B 1 199 ? 7.664 -24.156 5.949 1 94.31 199 PRO B C 1
ATOM 4167 O O . PRO B 1 199 ? 8.172 -25.234 6.258 1 94.31 199 PRO B O 1
ATOM 4170 N N . VAL B 1 200 ? 7.695 -23.094 6.695 1 95.75 200 VAL B N 1
ATOM 4171 C CA . VAL B 1 200 ? 8.398 -23.078 7.973 1 95.75 200 VAL B CA 1
ATOM 4172 C C . VAL B 1 200 ? 7.672 -23.969 8.977 1 95.75 200 VAL B C 1
ATOM 4174 O O . VAL B 1 200 ? 8.305 -24.609 9.812 1 95.75 200 VAL B O 1
ATOM 4177 N N . ASP B 1 201 ? 6.348 -23.938 8.906 1 92.5 201 ASP B N 1
ATOM 4178 C CA . ASP B 1 201 ? 5.488 -24.766 9.758 1 92.5 201 ASP B CA 1
ATOM 4179 C C . ASP B 1 201 ? 4.672 -25.734 8.922 1 92.5 201 ASP B C 1
ATOM 4181 O O . ASP B 1 201 ? 3.516 -25.469 8.586 1 92.5 201 ASP B O 1
ATOM 4185 N N . PRO B 1 202 ? 5.172 -26.938 8.797 1 89.19 202 PRO B N 1
ATOM 4186 C CA . PRO B 1 202 ? 4.469 -27.922 7.965 1 89.19 202 PRO B CA 1
ATOM 4187 C C . PRO B 1 202 ? 3.088 -28.281 8.516 1 89.19 202 PRO B C 1
ATOM 4189 O O . PRO B 1 202 ? 2.164 -28.547 7.742 1 89.19 202 PRO B O 1
ATOM 4192 N N . ALA B 1 203 ? 2.957 -28.281 9.781 1 86.62 203 ALA B N 1
ATOM 4193 C CA . ALA B 1 203 ? 1.661 -28.625 10.367 1 86.62 203 ALA B CA 1
ATOM 4194 C C . ALA B 1 203 ? 0.599 -27.609 9.969 1 86.62 203 ALA B C 1
ATOM 4196 O O . ALA B 1 203 ? -0.551 -27.969 9.711 1 86.62 203 ALA B O 1
ATOM 4197 N N . LYS B 1 204 ? 0.991 -26.406 9.914 1 84.75 204 LYS B N 1
ATOM 4198 C CA . LYS B 1 204 ? 0.082 -25.344 9.477 1 84.75 204 LYS B CA 1
ATOM 4199 C C . LYS B 1 204 ? -0.235 -25.484 7.992 1 84.75 204 LYS B C 1
ATOM 4201 O O . LYS B 1 204 ? -1.387 -25.328 7.582 1 84.75 204 LYS B O 1
ATOM 4206 N N . TYR B 1 205 ? 0.785 -25.828 7.309 1 85.62 205 TYR B N 1
ATOM 4207 C CA . TYR B 1 205 ? 0.632 -26 5.871 1 85.62 205 TYR B CA 1
ATOM 4208 C C . TYR B 1 205 ? -0.336 -27.141 5.566 1 85.62 205 TYR B C 1
ATOM 4210 O O . TYR B 1 205 ? -1.116 -27.062 4.613 1 85.62 205 TYR B O 1
ATOM 4218 N N . LEU B 1 206 ? -0.346 -28.109 6.445 1 85.81 206 LEU B N 1
ATOM 4219 C CA . LEU B 1 206 ? -1.171 -29.297 6.254 1 85.81 206 LEU B CA 1
ATOM 4220 C C . LEU B 1 206 ? -2.523 -29.141 6.938 1 85.81 206 LEU B C 1
ATOM 4222 O O . LEU B 1 206 ? -3.293 -30.094 7.035 1 85.81 206 LEU B O 1
ATOM 4226 N N . LEU B 1 207 ? -2.811 -27.953 7.441 1 85 207 LEU B N 1
ATOM 4227 C CA . LEU B 1 207 ? -4.082 -27.625 8.07 1 85 207 LEU B CA 1
ATOM 4228 C C . LEU B 1 207 ? -4.332 -28.5 9.297 1 85 207 LEU B C 1
ATOM 4230 O O . LEU B 1 207 ? -5.469 -28.906 9.547 1 85 207 LEU B O 1
ATOM 4234 N N . LYS B 1 208 ? -3.338 -28.844 10.008 1 81.06 208 LYS B N 1
ATOM 4235 C CA . LYS B 1 208 ? -3.479 -29.734 11.156 1 81.06 208 LYS B CA 1
ATOM 4236 C C . LYS B 1 208 ? -3.76 -28.938 12.43 1 81.06 208 LYS B C 1
ATOM 4238 O O . LYS B 1 208 ? -4.195 -29.5 13.438 1 81.06 208 LYS B O 1
ATOM 4243 N N . GLU B 1 209 ? -3.527 -27.672 12.359 1 74.12 209 GLU B N 1
ATOM 4244 C CA . GLU B 1 209 ? -3.727 -26.828 13.531 1 74.12 209 GLU B CA 1
ATOM 4245 C C . GLU B 1 209 ? -4.469 -25.547 13.164 1 74.12 209 GLU B C 1
ATOM 4247 O O . GLU B 1 209 ? -4.34 -25.047 12.047 1 74.12 209 GLU B O 1
ATOM 4252 N N . ASP B 1 210 ? -5.48 -25.297 14.094 1 68.69 210 ASP B N 1
ATOM 4253 C CA . ASP B 1 210 ? -6.07 -23.969 13.992 1 68.69 210 ASP B CA 1
ATOM 4254 C C . ASP B 1 210 ? -5.074 -22.891 14.414 1 68.69 210 ASP B C 1
ATOM 4256 O O . ASP B 1 210 ? -4.535 -22.938 15.523 1 68.69 210 ASP B O 1
ATOM 4260 N N . SER B 1 211 ? -4.75 -22.188 13.477 1 80.5 211 SER B N 1
ATOM 4261 C CA . SER B 1 211 ? -3.709 -21.219 13.805 1 80.5 211 SER B CA 1
ATOM 4262 C C . SER B 1 211 ? -4.078 -19.812 13.32 1 80.5 211 SER B C 1
ATOM 4264 O O . SER B 1 211 ? -5.02 -19.656 12.539 1 80.5 211 SER B O 1
ATOM 4266 N N . GLU B 1 212 ? -3.445 -18.859 13.883 1 90.12 212 GLU B N 1
ATOM 4267 C CA . GLU B 1 212 ? -3.551 -17.469 13.438 1 90.12 212 GLU B CA 1
ATOM 4268 C C . GLU B 1 212 ? -3.264 -17.344 11.945 1 90.12 212 GLU B C 1
ATOM 4270 O O . GLU B 1 212 ? -2.549 -18.156 11.375 1 90.12 212 GLU B O 1
ATOM 4275 N N . PRO B 1 213 ? -3.941 -16.453 11.336 1 94.38 213 PRO B N 1
ATOM 4276 C CA . PRO B 1 213 ? -3.695 -16.25 9.906 1 94.38 213 PRO B CA 1
ATOM 4277 C C . PRO B 1 213 ? -2.312 -15.672 9.617 1 94.38 213 PRO B C 1
ATOM 4279 O O . PRO B 1 213 ? -2.203 -14.531 9.156 1 94.38 213 PRO B O 1
ATOM 4282 N N . LYS B 1 214 ? -1.363 -16.469 9.93 1 94.94 214 LYS B N 1
ATOM 4283 C CA . LYS B 1 214 ? 0.049 -16.156 9.727 1 94.94 214 LYS B CA 1
ATOM 4284 C C . LYS B 1 214 ? 0.773 -17.328 9.055 1 94.94 214 LYS B C 1
ATOM 4286 O O . LYS B 1 214 ? 0.436 -18.484 9.289 1 94.94 214 LYS B O 1
ATOM 4291 N N . ALA B 1 215 ? 1.753 -17 8.219 1 93.56 215 ALA B N 1
ATOM 4292 C CA . ALA B 1 215 ? 2.537 -18.031 7.547 1 93.56 215 ALA B CA 1
ATOM 4293 C C . ALA B 1 215 ? 3.943 -17.531 7.227 1 93.56 215 ALA B C 1
ATOM 4295 O O . ALA B 1 215 ? 4.156 -16.328 7.035 1 93.56 215 ALA B O 1
ATOM 4296 N N . SER B 1 216 ? 4.863 -18.422 7.293 1 96.25 216 SER B N 1
ATOM 4297 C CA . SER B 1 216 ? 6.23 -18.172 6.844 1 96.25 216 SER B CA 1
ATOM 4298 C C . SER B 1 216 ? 6.711 -19.281 5.906 1 96.25 216 SER B C 1
ATOM 4300 O O . SER B 1 216 ? 6.512 -20.469 6.184 1 96.25 216 SER B O 1
ATOM 4302 N N . ILE B 1 217 ? 7.27 -18.844 4.812 1 96 217 ILE B N 1
ATOM 4303 C CA . ILE B 1 217 ? 7.816 -19.797 3.863 1 96 217 ILE B CA 1
ATOM 4304 C C . ILE B 1 217 ? 9.195 -19.344 3.4 1 96 217 ILE B C 1
ATOM 4306 O O . ILE B 1 217 ? 9.453 -18.141 3.297 1 96 217 ILE B O 1
ATOM 4310 N N . TRP B 1 218 ? 10.047 -20.266 3.209 1 97.06 218 TRP B N 1
ATOM 4311 C CA . TRP B 1 218 ? 11.258 -20 2.438 1 97.06 218 TRP B CA 1
ATOM 4312 C C . TRP B 1 218 ? 10.992 -20.141 0.942 1 97.06 218 TRP B C 1
ATOM 4314 O O . TRP B 1 218 ? 10.344 -21.094 0.508 1 97.06 218 TRP B O 1
ATOM 4324 N N . ILE B 1 219 ? 11.484 -19.188 0.205 1 94.81 219 ILE B N 1
ATOM 4325 C CA . ILE B 1 219 ? 11.234 -19.203 -1.232 1 94.81 219 ILE B CA 1
ATOM 4326 C C . ILE B 1 219 ? 12.508 -18.844 -1.985 1 94.81 219 ILE B C 1
ATOM 4328 O O . ILE B 1 219 ? 13.328 -18.062 -1.49 1 94.81 219 ILE B O 1
ATOM 4332 N N . ARG B 1 220 ? 12.727 -19.391 -3.07 1 92.25 220 ARG B N 1
ATOM 4333 C CA . ARG B 1 220 ? 13.812 -19.031 -3.973 1 92.25 220 ARG B CA 1
ATOM 4334 C C . ARG B 1 220 ? 13.477 -19.406 -5.414 1 92.25 220 ARG B C 1
ATOM 4336 O O . ARG B 1 220 ? 12.734 -20.359 -5.656 1 92.25 220 ARG B O 1
ATOM 4343 N N . ALA B 1 221 ? 13.977 -18.656 -6.332 1 87.06 221 ALA B N 1
ATOM 4344 C CA . ALA B 1 221 ? 13.828 -19 -7.742 1 87.06 221 ALA B CA 1
ATOM 4345 C C . ALA B 1 221 ? 14.594 -20.281 -8.086 1 87.06 221 ALA B C 1
ATOM 4347 O O . ALA B 1 221 ? 15.641 -20.547 -7.5 1 87.06 221 ALA B O 1
ATOM 4348 N N . LYS B 1 222 ? 14.094 -21.016 -8.984 1 82.62 222 LYS B N 1
ATOM 4349 C CA . LYS B 1 222 ? 14.727 -22.25 -9.414 1 82.62 222 LYS B CA 1
ATOM 4350 C C . LYS B 1 222 ? 15.977 -21.984 -10.242 1 82.62 222 LYS B C 1
ATOM 4352 O O . LYS B 1 222 ? 17 -22.656 -10.086 1 82.62 222 LYS B O 1
ATOM 4357 N N . GLU B 1 223 ? 15.891 -20.938 -10.992 1 83.19 223 GLU B N 1
ATOM 4358 C CA . GLU B 1 223 ? 16.969 -20.641 -11.922 1 83.19 223 GLU B CA 1
ATOM 4359 C C . GLU B 1 223 ? 17.922 -19.609 -11.352 1 83.19 223 GLU B C 1
ATOM 4361 O O . GLU B 1 223 ? 17.578 -18.875 -10.43 1 83.19 223 GLU B O 1
ATOM 4366 N N . ASN B 1 224 ? 19.156 -19.672 -11.883 1 86.69 224 ASN B N 1
ATOM 4367 C CA . ASN B 1 224 ? 20.078 -18.578 -11.633 1 86.69 224 ASN B CA 1
ATOM 4368 C C . ASN B 1 224 ? 19.656 -17.297 -12.352 1 86.69 224 ASN B C 1
ATOM 4370 O O . ASN B 1 224 ? 19.438 -17.312 -13.562 1 86.69 224 ASN B O 1
ATOM 4374 N N . ILE B 1 225 ? 19.484 -16.25 -11.602 1 86.56 225 ILE B N 1
ATOM 4375 C CA . ILE B 1 225 ? 18.906 -15.008 -12.125 1 86.56 225 ILE B CA 1
ATOM 4376 C C . ILE B 1 225 ? 20.031 -14.078 -12.578 1 86.56 225 ILE B C 1
ATOM 4378 O O . ILE B 1 225 ? 19.781 -13.125 -13.328 1 86.56 225 ILE B O 1
ATOM 4382 N N . GLY B 1 226 ? 21.266 -14.391 -12.273 1 87.56 226 GLY B N 1
ATOM 4383 C CA . GLY B 1 226 ? 22.375 -13.508 -12.594 1 87.56 226 GLY B CA 1
ATOM 4384 C C . GLY B 1 226 ? 22.594 -12.422 -11.555 1 87.56 226 GLY B C 1
ATOM 4385 O O . GLY B 1 226 ? 22.047 -12.484 -10.461 1 87.56 226 GLY B O 1
ATOM 4386 N N . ASP B 1 227 ? 23.406 -11.367 -11.906 1 88.56 227 ASP B N 1
ATOM 4387 C CA . ASP B 1 227 ? 23.859 -10.414 -10.891 1 88.56 227 ASP B CA 1
ATOM 4388 C C . ASP B 1 227 ? 23.156 -9.07 -11.055 1 88.56 227 ASP B C 1
ATOM 4390 O O . ASP B 1 227 ? 23.469 -8.109 -10.344 1 88.56 227 ASP B O 1
ATOM 4394 N N . ASP B 1 228 ? 22.203 -9.047 -11.961 1 87.06 228 ASP B N 1
ATOM 4395 C CA . ASP B 1 228 ? 21.453 -7.805 -12.133 1 87.06 228 ASP B CA 1
ATOM 4396 C C . ASP B 1 228 ? 20.422 -7.629 -11.016 1 87.06 228 ASP B C 1
ATOM 4398 O O . ASP B 1 228 ? 19.422 -8.336 -10.977 1 87.06 228 ASP B O 1
ATOM 4402 N N . ASN B 1 229 ? 20.656 -6.633 -10.172 1 89.62 229 ASN B N 1
ATOM 4403 C CA . ASN B 1 229 ? 19.781 -6.398 -9.023 1 89.62 229 ASN B CA 1
ATOM 4404 C C . ASN B 1 229 ? 18.359 -6.074 -9.453 1 89.62 229 ASN B C 1
ATOM 4406 O O . ASN B 1 229 ? 17.406 -6.418 -8.758 1 89.62 229 ASN B O 1
ATOM 4410 N N . ARG B 1 230 ? 18.234 -5.441 -10.547 1 87 230 ARG B N 1
ATOM 4411 C CA . ARG B 1 230 ? 16.922 -5.062 -11.031 1 87 230 ARG B CA 1
ATOM 4412 C C . ARG B 1 230 ? 16.094 -6.297 -11.367 1 87 230 ARG B C 1
ATOM 4414 O O . ARG B 1 230 ? 14.875 -6.316 -11.148 1 87 230 ARG B O 1
ATOM 4421 N N . LEU B 1 231 ? 16.719 -7.281 -11.875 1 89.38 231 LEU B N 1
ATOM 4422 C CA . LEU B 1 231 ? 16.031 -8.523 -12.203 1 89.38 231 LEU B CA 1
ATOM 4423 C C . LEU B 1 231 ? 15.57 -9.234 -10.93 1 89.38 231 LEU B C 1
ATOM 4425 O O . LEU B 1 231 ? 14.484 -9.812 -10.891 1 89.38 231 LEU B O 1
ATOM 4429 N N . HIS B 1 232 ? 16.422 -9.266 -9.945 1 92.62 232 HIS B N 1
ATOM 4430 C CA . HIS B 1 232 ? 16.031 -9.836 -8.664 1 92.62 232 HIS B CA 1
ATOM 4431 C C . HIS B 1 232 ? 14.82 -9.109 -8.078 1 92.62 232 HIS B C 1
ATOM 4433 O O . HIS B 1 232 ? 13.938 -9.742 -7.496 1 92.62 232 HIS B O 1
ATOM 4439 N N . GLN B 1 233 ? 14.797 -7.797 -8.242 1 94.31 233 GLN B N 1
ATOM 4440 C CA . GLN B 1 233 ? 13.648 -7.027 -7.777 1 94.31 233 GLN B CA 1
ATOM 4441 C C . GLN B 1 233 ? 12.391 -7.41 -8.539 1 94.31 233 GLN B C 1
ATOM 4443 O O . GLN B 1 233 ? 11.312 -7.527 -7.949 1 94.31 233 GLN B O 1
ATOM 4448 N N . CYS B 1 234 ? 12.484 -7.656 -9.836 1 93 234 CYS B N 1
ATOM 4449 C CA . CYS B 1 234 ? 11.344 -8.086 -10.641 1 93 234 CYS B CA 1
ATOM 4450 C C . CYS B 1 234 ? 10.859 -9.469 -10.211 1 93 234 CYS B C 1
ATOM 4452 O O . CYS B 1 234 ? 9.656 -9.711 -10.125 1 93 234 CYS B O 1
ATOM 4454 N N . VAL B 1 235 ? 11.789 -10.312 -9.953 1 91.5 235 VAL B N 1
ATOM 4455 C CA . VAL B 1 235 ? 11.445 -11.672 -9.531 1 91.5 235 VAL B CA 1
ATOM 4456 C C . VAL B 1 235 ? 10.797 -11.633 -8.156 1 91.5 235 VAL B C 1
ATOM 4458 O O . VAL B 1 235 ? 9.836 -12.367 -7.891 1 91.5 235 VAL B O 1
ATOM 4461 N N . ALA B 1 236 ? 11.336 -10.789 -7.281 1 94.69 236 ALA B N 1
ATOM 4462 C CA . ALA B 1 236 ? 10.703 -10.617 -5.977 1 94.69 236 ALA B CA 1
ATOM 4463 C C . ALA B 1 236 ? 9.25 -10.164 -6.129 1 94.69 236 ALA B C 1
ATOM 4465 O O . ALA B 1 236 ? 8.352 -10.703 -5.48 1 94.69 236 ALA B O 1
ATOM 4466 N N . ALA B 1 237 ? 9.086 -9.18 -7.004 1 95.19 237 ALA B N 1
ATOM 4467 C CA . ALA B 1 237 ? 7.738 -8.688 -7.27 1 95.19 237 ALA B CA 1
ATOM 4468 C C . ALA B 1 237 ? 6.836 -9.805 -7.785 1 95.19 237 ALA B C 1
ATOM 4470 O O . ALA B 1 237 ? 5.668 -9.898 -7.398 1 95.19 237 ALA B O 1
ATOM 4471 N N . TYR B 1 238 ? 7.355 -10.703 -8.602 1 91.44 238 TYR B N 1
ATOM 4472 C CA . TYR B 1 238 ? 6.66 -11.852 -9.164 1 91.44 238 TYR B CA 1
ATOM 4473 C C . TYR B 1 238 ? 6.277 -12.844 -8.07 1 91.44 238 TYR B C 1
ATOM 4475 O O . TYR B 1 238 ? 5.133 -13.305 -8.016 1 91.44 238 TYR B O 1
ATOM 4483 N N . LEU B 1 239 ? 7.152 -13.086 -7.164 1 91.5 239 LEU B N 1
ATOM 4484 C CA . LEU B 1 239 ? 7.008 -14.211 -6.242 1 91.5 239 LEU B CA 1
ATOM 4485 C C . LEU B 1 239 ? 6.223 -13.797 -5.004 1 91.5 239 LEU B C 1
ATOM 4487 O O . LEU B 1 239 ? 5.609 -14.641 -4.344 1 91.5 239 LEU B O 1
ATOM 4491 N N . THR B 1 240 ? 6.188 -12.508 -4.652 1 94.38 240 THR B N 1
ATOM 4492 C CA . THR B 1 240 ? 5.543 -12.078 -3.414 1 94.38 240 THR B CA 1
ATOM 4493 C C . THR B 1 240 ? 4.023 -12.164 -3.535 1 94.38 240 THR B C 1
ATOM 4495 O O . THR B 1 240 ? 3.312 -12.125 -2.529 1 94.38 240 THR B O 1
ATOM 4498 N N . ASP B 1 241 ? 3.512 -12.344 -4.715 1 92.75 241 ASP B N 1
ATOM 4499 C CA . ASP B 1 241 ? 2.076 -12.5 -4.934 1 92.75 241 ASP B CA 1
ATOM 4500 C C . ASP B 1 241 ? 1.631 -13.93 -4.637 1 92.75 241 ASP B C 1
ATOM 4502 O O . ASP B 1 241 ? 0.434 -14.203 -4.512 1 92.75 241 ASP B O 1
ATOM 4506 N N . LEU B 1 242 ? 2.334 -14.984 -4.57 1 82.69 242 LEU B N 1
ATOM 4507 C CA . LEU B 1 242 ? 2.039 -16.406 -4.535 1 82.69 242 LEU B CA 1
ATOM 4508 C C . LEU B 1 242 ? 1.263 -16.781 -3.277 1 82.69 242 LEU B C 1
ATOM 4510 O O . LEU B 1 242 ? 0.301 -17.547 -3.336 1 82.69 242 LEU B O 1
ATOM 4514 N N . THR B 1 243 ? 1.585 -16.359 -2.084 1 80.81 243 THR B N 1
ATOM 4515 C CA . THR B 1 243 ? 1.091 -17.062 -0.904 1 80.81 243 THR B CA 1
ATOM 4516 C C . THR B 1 243 ? 0.265 -16.125 -0.025 1 80.81 243 THR B C 1
ATOM 4518 O O . THR B 1 243 ? -0.254 -16.547 1.014 1 80.81 243 THR B O 1
ATOM 4521 N N . MET B 1 244 ? -0.052 -15.039 -0.382 1 90.56 244 MET B N 1
ATOM 4522 C CA . MET B 1 244 ? -0.682 -14.094 0.535 1 90.56 244 MET B CA 1
ATOM 4523 C C . MET B 1 244 ? -2.141 -14.469 0.784 1 90.56 244 MET B C 1
ATOM 4525 O O . MET B 1 244 ? -2.561 -14.617 1.933 1 90.56 244 MET B O 1
ATOM 4529 N N . LEU B 1 245 ? -2.84 -14.773 -0.269 1 90.06 245 LEU B N 1
ATOM 4530 C CA . LEU B 1 245 ? -4.25 -15.117 -0.145 1 90.06 245 LEU B CA 1
ATOM 4531 C C . LEU B 1 245 ? -4.434 -16.359 0.729 1 90.06 245 LEU B C 1
ATOM 4533 O O . LEU B 1 245 ? -5.34 -16.406 1.562 1 90.06 245 LEU B O 1
ATOM 4537 N N . ASN B 1 246 ? -3.596 -17.297 0.599 1 89.31 246 ASN B N 1
ATOM 4538 C CA . ASN B 1 246 ? -3.684 -18.531 1.37 1 89.31 246 ASN B CA 1
ATOM 4539 C C . ASN B 1 246 ? -3.506 -18.266 2.863 1 89.31 246 ASN B C 1
ATOM 4541 O O . ASN B 1 246 ? -4.109 -18.953 3.691 1 89.31 246 ASN B O 1
ATOM 4545 N N . THR B 1 247 ? -2.691 -17.312 3.17 1 93.06 247 THR B N 1
ATOM 4546 C CA . THR B 1 247 ? -2.471 -16.969 4.57 1 93.06 247 THR B CA 1
ATOM 4547 C C . THR B 1 247 ? -3.777 -16.547 5.23 1 93.06 247 THR B C 1
ATOM 4549 O O . THR B 1 247 ? -4.043 -16.906 6.383 1 93.06 247 THR B O 1
ATOM 4552 N N . ALA B 1 248 ? -4.594 -15.883 4.539 1 95.06 248 ALA B N 1
ATOM 4553 C CA . ALA B 1 248 ? -5.836 -15.352 5.09 1 95.06 248 ALA B CA 1
ATOM 4554 C C . ALA B 1 248 ? -6.891 -16.438 5.223 1 95.06 248 ALA B C 1
ATOM 4556 O O . ALA B 1 248 ? -7.664 -16.453 6.184 1 95.06 248 ALA B O 1
ATOM 4557 N N . ILE B 1 249 ? -6.898 -17.406 4.316 1 92.62 249 ILE B N 1
ATOM 4558 C CA . ILE B 1 249 ? -8.039 -18.297 4.203 1 92.62 249 ILE B CA 1
ATOM 4559 C C . ILE B 1 249 ? -7.762 -19.578 4.988 1 92.62 249 ILE B C 1
ATOM 4561 O O . ILE B 1 249 ? -8.695 -20.266 5.434 1 92.62 249 ILE B O 1
ATOM 4565 N N . ARG B 1 250 ? -6.57 -19.906 5.223 1 89.69 250 ARG B N 1
ATOM 4566 C CA . ARG B 1 250 ? -6.145 -21.203 5.73 1 89.69 250 ARG B CA 1
ATOM 4567 C C . ARG B 1 250 ? -6.828 -21.531 7.059 1 89.69 250 ARG B C 1
ATOM 4569 O O . ARG B 1 250 ? -7.383 -22.609 7.234 1 89.69 250 ARG B O 1
ATOM 4576 N N . PRO B 1 251 ? -6.824 -20.562 7.988 1 90.06 251 PRO B N 1
ATOM 4577 C CA . PRO B 1 251 ? -7.473 -20.891 9.258 1 90.06 251 PRO B CA 1
ATOM 4578 C C . PRO B 1 251 ? -8.961 -21.203 9.102 1 90.06 251 PRO B C 1
ATOM 4580 O O . PRO B 1 251 ? -9.523 -21.953 9.898 1 90.06 251 PRO B O 1
ATOM 4583 N N . HIS B 1 252 ? -9.586 -20.672 8.148 1 91.69 252 HIS B N 1
ATOM 4584 C CA . HIS B 1 252 ? -11.016 -20.859 7.93 1 91.69 252 HIS B CA 1
ATOM 4585 C C . HIS B 1 252 ? -11.289 -22.156 7.176 1 91.69 252 HIS B C 1
ATOM 4587 O O . HIS B 1 252 ? -12.336 -22.781 7.359 1 91.69 252 HIS B O 1
ATOM 4593 N N . MET B 1 253 ? -10.367 -22.531 6.371 1 86.94 253 MET B N 1
ATOM 4594 C CA . MET B 1 253 ? -10.508 -23.797 5.648 1 86.94 253 MET B CA 1
ATOM 4595 C C . MET B 1 253 ? -10.5 -24.969 6.613 1 86.94 253 MET B C 1
ATOM 4597 O O . MET B 1 253 ? -11.227 -25.953 6.406 1 86.94 253 MET B O 1
ATOM 4601 N N . ARG B 1 254 ? -9.703 -24.859 7.578 1 83 254 ARG B N 1
ATOM 4602 C CA . ARG B 1 254 ? -9.664 -25.891 8.609 1 83 254 ARG B CA 1
ATOM 4603 C C . ARG B 1 254 ? -11.031 -26.062 9.273 1 83 254 ARG B C 1
ATOM 4605 O O . ARG B 1 254 ? -11.398 -27.156 9.672 1 83 254 ARG B O 1
ATOM 4612 N N . LYS B 1 255 ? -11.727 -24.969 9.281 1 85.56 255 LYS B N 1
ATOM 4613 C CA . LYS B 1 255 ? -13.039 -24.984 9.914 1 85.56 255 LYS B CA 1
ATOM 4614 C C . LYS B 1 255 ? -14.141 -25.312 8.906 1 85.56 255 LYS B C 1
ATOM 4616 O O . LYS B 1 255 ? -15.32 -25.156 9.203 1 85.56 255 LYS B O 1
ATOM 4621 N N . GLY B 1 256 ? -13.703 -25.609 7.688 1 83.31 256 GLY B N 1
ATOM 4622 C CA . GLY B 1 256 ? -14.664 -26.094 6.715 1 83.31 256 GLY B CA 1
ATOM 4623 C C . GLY B 1 256 ? -14.992 -25.062 5.641 1 83.31 256 GLY B C 1
ATOM 4624 O O . GLY B 1 256 ? -15.828 -25.328 4.77 1 83.31 256 GLY B O 1
ATOM 4625 N N . PHE B 1 257 ? -14.328 -23.953 5.715 1 89.38 257 PHE B N 1
ATOM 4626 C CA . PHE B 1 257 ? -14.609 -22.922 4.719 1 89.38 257 PHE B CA 1
ATOM 4627 C C . PHE B 1 257 ? -14.047 -23.328 3.357 1 89.38 257 PHE B C 1
ATOM 4629 O O . PHE B 1 257 ? -12.891 -23.719 3.248 1 89.38 257 PHE B O 1
ATOM 4636 N N . VAL B 1 258 ? -14.875 -23.188 2.322 1 85.62 258 VAL B N 1
ATOM 4637 C CA . VAL B 1 258 ? -14.469 -23.406 0.939 1 85.62 258 VAL B CA 1
ATOM 4638 C C . VAL B 1 258 ? -14.805 -22.172 0.098 1 85.62 258 VAL B C 1
ATOM 4640 O O . VAL B 1 258 ? -15.977 -21.875 -0.129 1 85.62 258 VAL B O 1
ATOM 4643 N N . PRO B 1 259 ? -13.781 -21.578 -0.312 1 89.56 259 PRO B N 1
ATOM 4644 C CA . PRO B 1 259 ? -14.07 -20.391 -1.128 1 89.56 259 PRO B CA 1
ATOM 4645 C C . PRO B 1 259 ? -14.625 -20.75 -2.506 1 89.56 259 PRO B C 1
ATOM 4647 O O . PRO B 1 259 ? -14.195 -21.734 -3.113 1 89.56 259 PRO B O 1
ATOM 4650 N N . SER B 1 260 ? -15.617 -20 -2.963 1 89.94 260 SER B N 1
ATOM 4651 C CA . SER B 1 260 ? -16.125 -20.125 -4.324 1 89.94 260 SER B CA 1
ATOM 4652 C C . SER B 1 260 ? -15.336 -19.25 -5.297 1 89.94 260 SER B C 1
ATOM 4654 O O . SER B 1 260 ? -15.25 -19.562 -6.488 1 89.94 260 SER B O 1
ATOM 4656 N N . MET B 1 261 ? -14.805 -18.203 -4.738 1 89.38 261 MET B N 1
ATOM 4657 C CA . MET B 1 261 ? -14.008 -17.266 -5.52 1 89.38 261 MET B CA 1
ATOM 4658 C C . MET B 1 261 ? -12.969 -16.562 -4.645 1 89.38 261 MET B C 1
ATOM 4660 O O . MET B 1 261 ? -13.273 -16.156 -3.527 1 89.38 261 MET B O 1
ATOM 4664 N N . SER B 1 262 ? -11.797 -16.578 -5.109 1 91.06 262 SER B N 1
ATOM 4665 C CA . SER B 1 262 ? -10.734 -15.867 -4.41 1 91.06 262 SER B CA 1
ATOM 4666 C C . SER B 1 262 ? -9.711 -15.297 -5.391 1 91.06 262 SER B C 1
ATOM 4668 O O . SER B 1 262 ? -9.141 -16.031 -6.195 1 91.06 262 SER B O 1
ATOM 4670 N N . PHE B 1 263 ? -9.523 -13.938 -5.34 1 91.5 263 PHE B N 1
ATOM 4671 C CA . PHE B 1 263 ? -8.523 -13.305 -6.191 1 91.5 263 PHE B CA 1
ATOM 4672 C C . PHE B 1 263 ? -7.898 -12.109 -5.488 1 91.5 263 PHE B C 1
ATOM 4674 O O . PHE B 1 263 ? -8.516 -11.508 -4.605 1 91.5 263 PHE B O 1
ATOM 4681 N N . SER B 1 264 ? -6.711 -11.852 -5.895 1 95.44 264 SER B N 1
ATOM 4682 C CA . SER B 1 264 ? -6.051 -10.648 -5.406 1 95.44 264 SER B CA 1
ATOM 4683 C C . SER B 1 264 ? -6.688 -9.391 -5.988 1 95.44 264 SER B C 1
ATOM 4685 O O . SER B 1 264 ? -7.059 -9.367 -7.164 1 95.44 264 SER B O 1
ATOM 4687 N N . LEU B 1 265 ? -6.824 -8.344 -5.215 1 97.5 265 LEU B N 1
ATOM 4688 C CA . LEU B 1 265 ? -7.402 -7.082 -5.66 1 97.5 265 LEU B CA 1
ATOM 4689 C C . LEU B 1 265 ? -6.316 -6.047 -5.926 1 97.5 265 LEU B C 1
ATOM 4691 O O . LEU B 1 265 ? -6.43 -5.246 -6.855 1 97.5 265 LEU B O 1
ATOM 4695 N N . ASP B 1 266 ? -5.352 -6.039 -5.109 1 98.38 266 ASP B N 1
ATOM 4696 C CA . ASP B 1 266 ? -4.223 -5.121 -5.23 1 98.38 266 ASP B CA 1
ATOM 4697 C C . ASP B 1 266 ? -2.939 -5.758 -4.699 1 98.38 266 ASP B C 1
ATOM 4699 O O . ASP B 1 266 ? -2.965 -6.871 -4.168 1 98.38 266 ASP B O 1
ATOM 4703 N N . HIS B 1 267 ? -1.855 -5.172 -4.965 1 98.44 267 HIS B N 1
ATOM 4704 C CA . HIS B 1 267 ? -0.556 -5.59 -4.449 1 98.44 267 HIS B CA 1
ATOM 4705 C C . HIS B 1 267 ? 0.4 -4.406 -4.348 1 98.44 267 HIS B C 1
ATOM 4707 O O . HIS B 1 267 ? 0.714 -3.766 -5.355 1 98.44 267 HIS B O 1
ATOM 4713 N N . CYS B 1 268 ? 0.793 -4.086 -3.141 1 98.69 268 CYS B N 1
ATOM 4714 C CA . CYS B 1 268 ? 1.749 -3.016 -2.879 1 98.69 268 CYS B CA 1
ATOM 4715 C C . CYS B 1 268 ? 3.082 -3.58 -2.404 1 98.69 268 CYS B C 1
ATOM 4717 O O . CYS B 1 268 ? 3.115 -4.523 -1.612 1 98.69 268 CYS B O 1
ATOM 4719 N N . ILE B 1 269 ? 4.121 -2.984 -2.928 1 98.5 269 ILE B N 1
ATOM 4720 C CA . ILE B 1 269 ? 5.473 -3.432 -2.611 1 98.5 269 ILE B CA 1
ATOM 4721 C C . ILE B 1 269 ? 6.332 -2.234 -2.205 1 98.5 269 ILE B C 1
ATOM 4723 O O . ILE B 1 269 ? 6.27 -1.177 -2.836 1 98.5 269 ILE B O 1
ATOM 4727 N N . TRP B 1 270 ? 7.062 -2.361 -1.161 1 98.81 270 TRP B N 1
ATOM 4728 C CA . TRP B 1 270 ? 8.133 -1.443 -0.781 1 98.81 270 TRP B CA 1
ATOM 4729 C C . TRP B 1 270 ? 9.477 -2.164 -0.731 1 98.81 270 TRP B C 1
ATOM 4731 O O . TRP B 1 270 ? 9.664 -3.084 0.068 1 98.81 270 TRP B O 1
ATOM 4741 N N . ILE B 1 271 ? 10.367 -1.727 -1.552 1 98.44 271 ILE B N 1
ATOM 4742 C CA . ILE B 1 271 ? 11.688 -2.344 -1.662 1 98.44 271 ILE B CA 1
ATOM 4743 C C . ILE B 1 271 ? 12.703 -1.541 -0.852 1 98.44 271 ILE B C 1
ATOM 4745 O O . ILE B 1 271 ? 13.039 -0.411 -1.213 1 98.44 271 ILE B O 1
ATOM 4749 N N . HIS B 1 272 ? 13.203 -2.186 0.152 1 97.88 272 HIS B N 1
ATOM 4750 C CA . HIS B 1 272 ? 14.047 -1.477 1.106 1 97.88 272 HIS B CA 1
ATOM 4751 C C . HIS B 1 272 ? 15.523 -1.635 0.759 1 97.88 272 HIS B C 1
ATOM 4753 O O . HIS B 1 272 ? 16.328 -0.752 1.054 1 97.88 272 HIS B O 1
ATOM 4759 N N . GLU B 1 273 ? 15.773 -2.84 0.207 1 94.25 273 GLU B N 1
ATOM 4760 C CA . GLU B 1 273 ? 17.156 -3.172 -0.13 1 94.25 273 GLU B CA 1
ATOM 4761 C C . GLU B 1 273 ? 17.328 -3.344 -1.636 1 94.25 273 GLU B C 1
ATOM 4763 O O . GLU B 1 273 ? 16.453 -3.883 -2.311 1 94.25 273 GLU B O 1
ATOM 4768 N N . ASP B 1 274 ? 18.438 -2.9 -2.088 1 85.88 274 ASP B N 1
ATOM 4769 C CA . ASP B 1 274 ? 18.688 -3.105 -3.512 1 85.88 274 ASP B CA 1
ATOM 4770 C C . ASP B 1 274 ? 19.656 -4.27 -3.742 1 85.88 274 ASP B C 1
ATOM 4772 O O . ASP B 1 274 ? 19.891 -4.672 -4.883 1 85.88 274 ASP B O 1
ATOM 4776 N N . ASN B 1 275 ? 20.125 -4.77 -2.676 1 91.38 275 ASN B N 1
ATOM 4777 C CA . ASN B 1 275 ? 21.078 -5.867 -2.805 1 91.38 275 ASN B CA 1
ATOM 4778 C C . ASN B 1 275 ? 20.562 -7.141 -2.143 1 91.38 275 ASN B C 1
ATOM 4780 O O . ASN B 1 275 ? 20.938 -7.453 -1.01 1 91.38 275 ASN B O 1
ATOM 4784 N N . PHE B 1 276 ? 19.781 -7.883 -2.826 1 96.69 276 PHE B N 1
ATOM 4785 C CA . PHE B 1 276 ? 19.328 -9.211 -2.438 1 96.69 276 PHE B CA 1
ATOM 4786 C C . PHE B 1 276 ? 19.156 -10.109 -3.66 1 96.69 276 PHE B C 1
ATOM 4788 O O . PHE B 1 276 ? 19.109 -9.617 -4.789 1 96.69 276 PHE B O 1
ATOM 4795 N N . ARG B 1 277 ? 19.156 -11.383 -3.354 1 95.38 277 ARG B N 1
ATOM 4796 C CA . ARG B 1 277 ? 19.109 -12.359 -4.441 1 95.38 277 ARG B CA 1
ATOM 4797 C C . ARG B 1 277 ? 17.906 -13.281 -4.289 1 95.38 277 ARG B C 1
ATOM 4799 O O . ARG B 1 277 ? 17.75 -13.953 -3.268 1 95.38 277 ARG B O 1
ATOM 4806 N N . MET B 1 278 ? 17.109 -13.359 -5.371 1 93.81 278 MET B N 1
ATOM 4807 C CA . MET B 1 278 ? 15.922 -14.203 -5.34 1 93.81 278 MET B CA 1
ATOM 4808 C C . MET B 1 278 ? 16.266 -15.633 -5.75 1 93.81 278 MET B C 1
ATOM 4810 O O . MET B 1 278 ? 15.414 -16.531 -5.648 1 93.81 278 MET B O 1
ATOM 4814 N N . ASP B 1 279 ? 17.469 -15.844 -6.234 1 92.25 279 ASP B N 1
ATOM 4815 C CA . ASP B 1 279 ? 17.906 -17.219 -6.488 1 92.25 279 ASP B CA 1
ATOM 4816 C C . ASP B 1 279 ? 18.625 -17.797 -5.273 1 92.25 279 ASP B C 1
ATOM 4818 O O . ASP B 1 279 ? 19.203 -18.875 -5.348 1 92.25 279 ASP B O 1
ATOM 4822 N N . ASP B 1 280 ? 18.641 -17.062 -4.18 1 94.5 280 ASP B N 1
ATOM 4823 C CA . ASP B 1 280 ? 18.969 -17.531 -2.838 1 94.5 280 ASP B CA 1
ATOM 4824 C C . ASP B 1 280 ? 17.719 -17.609 -1.959 1 94.5 280 ASP B C 1
ATOM 4826 O O . ASP B 1 280 ? 16.672 -17.031 -2.303 1 94.5 280 ASP B O 1
ATOM 4830 N N . TRP B 1 281 ? 17.859 -18.297 -0.869 1 96.69 281 TRP B N 1
ATOM 4831 C CA . TRP B 1 281 ? 16.703 -18.469 0.009 1 96.69 281 TRP B CA 1
ATOM 4832 C C . TRP B 1 281 ? 16.312 -17.141 0.651 1 96.69 281 TRP B C 1
ATOM 4834 O O . TRP B 1 281 ? 17.172 -16.438 1.21 1 96.69 281 TRP B O 1
ATOM 4844 N N . MET B 1 282 ? 15.07 -16.844 0.519 1 97.38 282 MET B N 1
ATOM 4845 C CA . MET B 1 282 ? 14.453 -15.711 1.189 1 97.38 282 MET B CA 1
ATOM 4846 C C . MET B 1 282 ? 13.281 -16.156 2.057 1 97.38 282 MET B C 1
ATOM 4848 O O . MET B 1 282 ? 12.508 -17.031 1.658 1 97.38 282 MET B O 1
ATOM 4852 N N . LEU B 1 283 ? 13.133 -15.578 3.201 1 98.25 283 LEU B N 1
ATOM 4853 C CA . LEU B 1 283 ? 12.008 -15.875 4.078 1 98.25 283 LEU B CA 1
ATOM 4854 C C . LEU B 1 283 ? 10.859 -14.898 3.848 1 98.25 283 LEU B C 1
ATOM 4856 O O . LEU B 1 283 ? 11.031 -13.688 3.998 1 98.25 283 LEU B O 1
ATOM 4860 N N . TYR B 1 284 ? 9.75 -15.43 3.463 1 97.56 284 TYR B N 1
ATOM 4861 C CA . TYR B 1 284 ? 8.555 -14.609 3.258 1 97.56 284 TYR B CA 1
ATOM 4862 C C . TYR B 1 284 ? 7.543 -14.836 4.371 1 97.56 284 TYR B C 1
ATOM 4864 O O . TYR B 1 284 ? 6.891 -15.883 4.418 1 97.56 284 TYR B O 1
ATOM 4872 N N . GLU B 1 285 ? 7.449 -13.859 5.234 1 97.62 285 GLU B N 1
ATOM 4873 C CA . GLU B 1 285 ? 6.5 -13.836 6.344 1 97.62 285 GLU B CA 1
ATOM 4874 C C . GLU B 1 285 ? 5.23 -13.078 5.977 1 97.62 285 GLU B C 1
ATOM 4876 O O . GLU B 1 285 ? 5.297 -11.922 5.543 1 97.62 285 GLU B O 1
ATOM 4881 N N . THR B 1 286 ? 4.062 -13.727 6.148 1 97 286 THR B N 1
ATOM 4882 C CA . THR B 1 286 ? 2.803 -13.062 5.836 1 97 286 THR B CA 1
ATOM 4883 C C . THR B 1 286 ? 1.82 -13.188 6.996 1 97 286 THR B C 1
ATOM 4885 O O . THR B 1 286 ? 1.804 -14.203 7.695 1 97 286 THR B O 1
ATOM 4888 N N . VAL B 1 287 ? 1.049 -12.133 7.203 1 97.38 287 VAL B N 1
ATOM 4889 C CA . VAL B 1 287 ? 0.028 -12.094 8.242 1 97.38 287 VAL B CA 1
ATOM 4890 C C . VAL B 1 287 ? -1.241 -11.438 7.699 1 97.38 287 VAL B C 1
ATOM 4892 O O . VAL B 1 287 ? -1.184 -10.375 7.086 1 97.38 287 VAL B O 1
ATOM 4895 N N . SER B 1 288 ? -2.346 -12.125 7.852 1 97.94 288 SER B N 1
ATOM 4896 C CA . SER B 1 288 ? -3.621 -11.484 7.547 1 97.94 288 SER B CA 1
ATOM 4897 C C . SER B 1 288 ? -4.172 -10.75 8.766 1 97.94 288 SER B C 1
ATOM 4899 O O . SER B 1 288 ? -4.59 -11.375 9.742 1 97.94 288 SER B O 1
ATOM 4901 N N . THR B 1 289 ? -4.285 -9.477 8.648 1 97.12 289 THR B N 1
ATOM 4902 C CA . THR B 1 289 ? -4.625 -8.602 9.766 1 97.12 289 THR B CA 1
ATOM 4903 C C . THR B 1 289 ? -6.137 -8.5 9.938 1 97.12 289 THR B C 1
ATOM 4905 O O . THR B 1 289 ? -6.633 -8.328 11.047 1 97.12 289 THR B O 1
ATOM 4908 N N . LYS B 1 290 ? -6.801 -8.562 8.797 1 98 290 LYS B N 1
ATOM 4909 C CA . LYS B 1 290 ? -8.242 -8.336 8.805 1 98 290 LYS B CA 1
ATOM 4910 C C . LYS B 1 290 ? -8.922 -9.062 7.645 1 98 290 LYS B C 1
ATOM 4912 O O . LYS B 1 290 ? -8.359 -9.148 6.551 1 98 290 LYS B O 1
ATOM 4917 N N . ALA B 1 291 ? -10.094 -9.633 7.973 1 97.81 291 ALA B N 1
ATOM 4918 C CA . ALA B 1 291 ? -10.977 -10.125 6.914 1 97.81 291 ALA B CA 1
ATOM 4919 C C . ALA B 1 291 ? -12.438 -9.828 7.238 1 97.81 291 ALA B C 1
ATOM 4921 O O . ALA B 1 291 ? -12.883 -10.047 8.367 1 97.81 291 ALA B O 1
ATOM 4922 N N . ASN B 1 292 ? -13.109 -9.281 6.41 1 97.12 292 ASN B N 1
ATOM 4923 C CA . ASN B 1 292 ? -14.547 -9.031 6.457 1 97.12 292 ASN B CA 1
ATOM 4924 C C . ASN B 1 292 ? -15.055 -8.461 5.137 1 97.12 292 ASN B C 1
ATOM 4926 O O . ASN B 1 292 ? -14.266 -8.109 4.258 1 97.12 292 ASN B O 1
ATOM 4930 N N . GLY B 1 293 ? -16.328 -8.477 4.957 1 94.81 293 GLY B N 1
ATOM 4931 C CA . GLY B 1 293 ? -16.906 -7.879 3.768 1 94.81 293 GLY B CA 1
ATOM 4932 C C . GLY B 1 293 ? -16.422 -8.516 2.479 1 94.81 293 GLY B C 1
ATOM 4933 O O . GLY B 1 293 ? -16.203 -7.816 1.485 1 94.81 293 GLY B O 1
ATOM 4934 N N . SER B 1 294 ? -16.062 -9.781 2.537 1 96.06 294 SER B N 1
ATOM 4935 C CA . SER B 1 294 ? -15.594 -10.555 1.394 1 96.06 294 SER B CA 1
ATOM 4936 C C . SER B 1 294 ? -14.195 -10.125 0.955 1 96.06 294 SER B C 1
ATOM 4938 O O . SER B 1 294 ? -13.836 -10.266 -0.215 1 96.06 294 SER B O 1
ATOM 4940 N N . ARG B 1 295 ? -13.547 -9.5 1.874 1 97.75 295 ARG B N 1
ATOM 4941 C CA . ARG B 1 295 ? -12.164 -9.117 1.594 1 97.75 295 ARG B CA 1
ATOM 4942 C C . ARG B 1 295 ? -11.242 -9.531 2.734 1 97.75 295 ARG B C 1
ATOM 4944 O O . ARG B 1 295 ? -11.672 -9.633 3.883 1 97.75 295 ARG B O 1
ATOM 4951 N N . ALA B 1 296 ? -10.047 -9.805 2.387 1 98.19 296 ALA B N 1
ATOM 4952 C CA . ALA B 1 296 ? -9 -10.109 3.359 1 98.19 296 ALA B CA 1
ATOM 4953 C C . ALA B 1 296 ? -7.746 -9.273 3.1 1 98.19 296 ALA B C 1
ATOM 4955 O O . ALA B 1 296 ? -7.332 -9.102 1.949 1 98.19 296 ALA B O 1
ATOM 4956 N N . PHE B 1 297 ? -7.312 -8.703 4.164 1 98.75 297 PHE B N 1
ATOM 4957 C CA . PHE B 1 297 ? -6.113 -7.879 4.09 1 98.75 297 PHE B CA 1
ATOM 4958 C C . PHE B 1 297 ? -4.906 -8.625 4.641 1 98.75 297 PHE B C 1
ATOM 4960 O O . PHE B 1 297 ? -4.965 -9.188 5.734 1 98.75 297 PHE B O 1
ATOM 4967 N N . ILE B 1 298 ? -3.785 -8.664 3.848 1 98.56 298 ILE B N 1
ATOM 4968 C CA . ILE B 1 298 ? -2.592 -9.422 4.199 1 98.56 298 ILE B CA 1
ATOM 4969 C C . ILE B 1 298 ? -1.357 -8.531 4.078 1 98.56 298 ILE B C 1
ATOM 4971 O O . ILE B 1 298 ? -1.229 -7.77 3.117 1 98.56 298 ILE B O 1
ATOM 4975 N N . GLU B 1 299 ? -0.511 -8.586 5.016 1 98.31 299 GLU B N 1
ATOM 4976 C CA . GLU B 1 299 ? 0.788 -7.922 5 1 98.31 299 GLU B CA 1
ATOM 4977 C C . GLU B 1 299 ? 1.927 -8.938 4.93 1 98.31 299 GLU B C 1
ATOM 4979 O O . GLU B 1 299 ? 1.802 -10.055 5.434 1 98.31 299 GLU B O 1
ATOM 4984 N N . GLY B 1 300 ? 3.037 -8.555 4.246 1 98.19 300 GLY B N 1
ATOM 4985 C CA . GLY B 1 300 ? 4.156 -9.469 4.078 1 98.19 300 GLY B CA 1
ATOM 4986 C C . GLY B 1 300 ? 5.504 -8.805 4.277 1 98.19 300 GLY B C 1
ATOM 4987 O O . GLY B 1 300 ? 5.641 -7.594 4.105 1 98.19 300 GLY B O 1
ATOM 4988 N N . LYS B 1 301 ? 6.434 -9.578 4.699 1 98.62 301 LYS B N 1
ATOM 4989 C CA . LYS B 1 301 ? 7.836 -9.195 4.844 1 98.62 301 LYS B CA 1
ATOM 4990 C C . LYS B 1 301 ? 8.758 -10.242 4.227 1 98.62 301 LYS B C 1
ATOM 4992 O O . LYS B 1 301 ? 8.672 -11.43 4.562 1 98.62 301 LYS B O 1
ATOM 4997 N N . LEU B 1 302 ? 9.562 -9.812 3.309 1 98.44 302 LEU B N 1
ATOM 4998 C CA . LEU B 1 302 ? 10.547 -10.672 2.672 1 98.44 302 LEU B CA 1
ATOM 4999 C C . LEU B 1 302 ? 11.945 -10.406 3.229 1 98.44 302 LEU B C 1
ATOM 5001 O O . LEU B 1 302 ? 12.492 -9.32 3.049 1 98.44 302 LEU B O 1
ATOM 5005 N N . TRP B 1 303 ? 12.492 -11.414 3.852 1 98.62 303 TRP B N 1
ATOM 5006 C CA . TRP B 1 303 ? 13.773 -11.305 4.543 1 98.62 303 TRP B CA 1
ATOM 5007 C C . TRP B 1 303 ? 14.867 -12.055 3.793 1 98.62 303 TRP B C 1
ATOM 5009 O O . TRP B 1 303 ? 14.641 -13.156 3.289 1 98.62 303 TRP B O 1
ATOM 5019 N N . THR B 1 304 ? 16 -11.477 3.801 1 98.19 304 THR B N 1
ATOM 5020 C CA . THR B 1 304 ? 17.172 -12.258 3.4 1 98.19 304 THR B CA 1
ATOM 5021 C C . THR B 1 304 ? 17.547 -13.258 4.488 1 98.19 304 THR B C 1
ATOM 5023 O O . THR B 1 304 ? 17.125 -13.117 5.641 1 98.19 304 THR B O 1
ATOM 5026 N N . LYS B 1 305 ? 18.328 -14.188 4.105 1 96.44 305 LYS B N 1
ATOM 5027 C CA . LYS B 1 305 ? 18.703 -15.234 5.047 1 96.44 305 LYS B CA 1
ATOM 5028 C C . LYS B 1 305 ? 19.5 -14.664 6.211 1 96.44 305 LYS B C 1
ATOM 5030 O O . LYS B 1 305 ? 19.438 -15.164 7.336 1 96.44 305 LYS B O 1
ATOM 5035 N N . ASP B 1 306 ? 20.188 -13.617 5.93 1 96 306 ASP B N 1
ATOM 5036 C CA . ASP B 1 306 ? 21.031 -13.008 6.961 1 96 306 ASP B CA 1
ATOM 5037 C C . ASP B 1 306 ? 20.219 -12.031 7.812 1 96 306 ASP B C 1
ATOM 5039 O O . ASP B 1 306 ? 20.766 -11.352 8.68 1 96 306 ASP B O 1
ATOM 5043 N N . GLY B 1 307 ? 18.953 -11.844 7.551 1 97.31 307 GLY B N 1
ATOM 5044 C CA . GLY B 1 307 ? 18.078 -11.164 8.492 1 97.31 307 GLY B CA 1
ATOM 5045 C C . GLY B 1 307 ? 17.734 -9.75 8.07 1 97.31 307 GLY B C 1
ATOM 5046 O O . GLY B 1 307 ? 17.125 -9 8.828 1 97.31 307 GLY B O 1
ATOM 5047 N N . ARG B 1 308 ? 18.094 -9.305 6.949 1 97.69 308 ARG B N 1
ATOM 5048 C CA . ARG B 1 308 ? 17.719 -7.984 6.461 1 97.69 308 ARG B CA 1
ATOM 5049 C C . ARG B 1 308 ? 16.312 -7.996 5.859 1 97.69 308 ARG B C 1
ATOM 5051 O O . ARG B 1 308 ? 15.977 -8.898 5.094 1 97.69 308 ARG B O 1
ATOM 5058 N N . LEU B 1 309 ? 15.555 -7.027 6.238 1 98.62 309 LEU B N 1
ATOM 5059 C CA . LEU B 1 309 ? 14.258 -6.859 5.594 1 98.62 309 LEU B CA 1
ATOM 5060 C C . LEU B 1 309 ? 14.406 -6.25 4.207 1 98.62 309 LEU B C 1
ATOM 5062 O O . LEU B 1 309 ? 14.703 -5.059 4.078 1 98.62 309 LEU B O 1
ATOM 5066 N N . ALA B 1 310 ? 14.18 -7.07 3.201 1 98.5 310 ALA B N 1
ATOM 5067 C CA . ALA B 1 310 ? 14.43 -6.629 1.831 1 98.5 310 ALA B CA 1
ATOM 5068 C C . ALA B 1 310 ? 13.188 -5.965 1.236 1 98.5 310 ALA B C 1
ATOM 5070 O O . ALA B 1 310 ? 13.297 -4.953 0.537 1 98.5 310 ALA B O 1
ATOM 5071 N N . VAL B 1 311 ? 12.023 -6.531 1.504 1 98.5 311 VAL B N 1
ATOM 5072 C CA . VAL B 1 311 ? 10.789 -6.098 0.854 1 98.5 311 VAL B CA 1
ATOM 5073 C C . VAL B 1 311 ? 9.625 -6.203 1.833 1 98.5 311 VAL B C 1
ATOM 5075 O O . VAL B 1 311 ? 9.523 -7.172 2.586 1 98.5 311 VAL B O 1
ATOM 5078 N N . SER B 1 312 ? 8.797 -5.168 1.888 1 98.75 312 SER B N 1
ATOM 5079 C CA . SER B 1 312 ? 7.492 -5.23 2.535 1 98.75 312 SER B CA 1
ATOM 5080 C C . SER B 1 312 ? 6.363 -5.23 1.509 1 98.75 312 SER B C 1
ATOM 5082 O O . SER B 1 312 ? 6.469 -4.586 0.464 1 98.75 312 SER B O 1
ATOM 5084 N N . THR B 1 313 ? 5.309 -5.996 1.807 1 98.5 313 THR B N 1
ATOM 5085 C CA . THR B 1 313 ? 4.184 -6.059 0.879 1 98.5 313 THR B CA 1
ATOM 5086 C C . THR B 1 313 ? 2.861 -5.914 1.624 1 98.5 313 THR B C 1
ATOM 5088 O O . THR B 1 313 ? 2.803 -6.109 2.84 1 98.5 313 THR B O 1
ATOM 5091 N N . ALA B 1 314 ? 1.858 -5.449 0.967 1 98.62 314 ALA B N 1
ATOM 5092 C CA . ALA B 1 314 ? 0.468 -5.441 1.414 1 98.62 314 ALA B CA 1
ATOM 5093 C C . ALA B 1 314 ? -0.479 -5.777 0.267 1 98.62 314 ALA B C 1
ATOM 5095 O O . ALA B 1 314 ? -0.256 -5.363 -0.874 1 98.62 314 ALA B O 1
ATOM 5096 N N . GLN B 1 315 ? -1.486 -6.562 0.605 1 98.38 315 GLN B N 1
ATOM 5097 C CA . GLN B 1 315 ? -2.428 -7.016 -0.415 1 98.38 315 GLN B CA 1
ATOM 5098 C C . GLN B 1 315 ? -3.824 -7.203 0.169 1 98.38 315 GLN B C 1
ATOM 5100 O O . GLN B 1 315 ? -3.973 -7.691 1.291 1 98.38 315 GLN B O 1
ATOM 5105 N N . GLU B 1 316 ? -4.77 -6.746 -0.549 1 98.31 316 GLU B N 1
ATOM 5106 C CA . GLU B 1 316 ? -6.148 -7.145 -0.277 1 98.31 316 GLU B CA 1
ATOM 5107 C C . GLU B 1 316 ? -6.648 -8.148 -1.308 1 98.31 316 GLU B C 1
ATOM 5109 O O . GLU B 1 316 ? -6.266 -8.086 -2.479 1 98.31 316 GLU B O 1
ATOM 5114 N N . ALA B 1 317 ? -7.438 -9.125 -0.862 1 97.31 317 ALA B N 1
ATOM 5115 C CA . ALA B 1 317 ? -7.996 -10.156 -1.733 1 97.31 317 ALA B CA 1
ATOM 5116 C C . ALA B 1 317 ? -9.508 -10.266 -1.554 1 97.31 317 ALA B C 1
ATOM 5118 O O . ALA B 1 317 ? -10.031 -9.984 -0.473 1 97.31 317 ALA B O 1
ATOM 5119 N N . LEU B 1 318 ? -10.156 -10.633 -2.582 1 96.69 318 LEU B N 1
ATOM 5120 C CA . LEU B 1 318 ? -11.562 -10.992 -2.533 1 96.69 318 LEU B CA 1
ATOM 5121 C C . LEU B 1 318 ? -11.742 -12.445 -2.104 1 96.69 318 LEU B C 1
ATOM 5123 O O . LEU B 1 318 ? -11.039 -13.336 -2.598 1 96.69 318 LEU B O 1
ATOM 5127 N N . VAL B 1 319 ? -12.562 -12.664 -1.194 1 96.31 319 VAL B N 1
ATOM 5128 C CA . VAL B 1 319 ? -12.906 -14.008 -0.745 1 96.31 319 VAL B CA 1
ATOM 5129 C C . VAL B 1 319 ? -14.422 -14.156 -0.667 1 96.31 319 VAL B C 1
ATOM 5131 O O . VAL B 1 319 ? -15.07 -13.516 0.162 1 96.31 319 VAL B O 1
ATOM 5134 N N . ARG B 1 320 ? -14.953 -15.016 -1.492 1 95 320 ARG B N 1
ATOM 5135 C CA . ARG B 1 320 ? -16.391 -15.266 -1.496 1 95 320 ARG B CA 1
ATOM 5136 C C . ARG B 1 320 ? -16.688 -16.734 -1.204 1 95 320 ARG B C 1
ATOM 5138 O O . ARG B 1 320 ? -15.852 -17.609 -1.453 1 95 320 ARG B O 1
ATOM 5145 N N . ASP B 1 321 ? -17.797 -16.891 -0.665 1 92.25 321 ASP B N 1
ATOM 5146 C CA . ASP B 1 321 ? -18.312 -18.25 -0.534 1 92.25 321 ASP B CA 1
ATOM 5147 C C . ASP B 1 321 ? -19.422 -18.531 -1.544 1 92.25 321 ASP B C 1
ATOM 5149 O O . ASP B 1 321 ? -19.703 -17.688 -2.398 1 92.25 321 ASP B O 1
ATOM 5153 N N . ASN B 1 322 ? -19.938 -19.719 -1.538 1 84.5 322 ASN B N 1
ATOM 5154 C CA . ASN B 1 322 ? -20.906 -20.141 -2.531 1 84.5 322 ASN B CA 1
ATOM 5155 C C . ASN B 1 322 ? -22.203 -19.344 -2.428 1 84.5 322 ASN B C 1
ATOM 5157 O O . ASN B 1 322 ? -22.906 -19.172 -3.42 1 84.5 322 ASN B O 1
ATOM 5161 N N . GLN B 1 323 ? -22.562 -18.875 -1.351 1 76.88 323 GLN B N 1
ATOM 5162 C CA . GLN B 1 323 ? -23.781 -18.094 -1.202 1 76.88 323 GLN B CA 1
ATOM 5163 C C . GLN B 1 323 ? -23.672 -16.734 -1.906 1 76.88 323 GLN B C 1
ATOM 5165 O O . GLN B 1 323 ? -24.641 -16.234 -2.469 1 76.88 323 GLN B O 1
ATOM 5170 N N . GLN B 1 324 ? -22.531 -16.172 -1.965 1 72.75 324 GLN B N 1
ATOM 5171 C CA . GLN B 1 324 ? -22.297 -14.859 -2.555 1 72.75 324 GLN B CA 1
ATOM 5172 C C . GLN B 1 324 ? -22.109 -14.961 -4.066 1 72.75 324 GLN B C 1
ATOM 5174 O O . GLN B 1 324 ? -22.406 -14.008 -4.797 1 72.75 324 GLN B O 1
ATOM 5179 N N . SER B 1 325 ? -21.562 -15.961 -4.566 1 66 325 SER B N 1
ATOM 5180 C CA . SER B 1 325 ? -21.266 -16.109 -5.988 1 66 325 SER B CA 1
ATOM 5181 C C . SER B 1 325 ? -22.531 -16.281 -6.809 1 66 325 SER B C 1
ATOM 5183 O O . SER B 1 325 ? -22.531 -16.078 -8.023 1 66 325 SER B O 1
ATOM 5185 N N . LYS B 1 326 ? -23.688 -16.578 -6.141 1 55.81 326 LYS B N 1
ATOM 5186 C CA . LYS B 1 326 ? -24.984 -16.688 -6.781 1 55.81 326 LYS B CA 1
ATOM 5187 C C . LYS B 1 326 ? -25.688 -15.336 -6.828 1 55.81 326 LYS B C 1
ATOM 5189 O O . LYS B 1 326 ? -26.703 -15.18 -7.512 1 55.81 326 LYS B O 1
ATOM 5194 N N . GLN B 1 327 ? -25.234 -14.281 -6.207 1 49.5 327 GLN B N 1
ATOM 5195 C CA . GLN B 1 327 ? -25.906 -12.984 -6.188 1 49.5 327 GLN B CA 1
ATOM 5196 C C . GLN B 1 327 ? -25.25 -12.016 -7.16 1 49.5 327 GLN B C 1
ATOM 5198 O O . GLN B 1 327 ? -24.031 -12.055 -7.359 1 49.5 327 GLN B O 1
#

Solvent-accessible surface area (backbone atoms only — not comparable to full-atom values): 34971 Å² total; per-residue (Å²): 129,84,72,76,68,73,77,73,74,65,82,72,56,89,87,58,81,81,76,84,67,65,33,40,41,85,66,67,80,57,57,67,62,73,28,46,50,38,68,44,76,79,47,93,48,32,33,37,33,33,36,38,51,54,48,32,68,91,40,72,30,40,24,65,21,45,57,48,14,32,48,48,48,57,52,54,73,69,46,62,83,66,42,40,71,36,35,37,42,33,37,52,70,42,87,40,50,28,75,40,36,40,38,39,39,51,43,79,73,40,81,52,94,57,39,35,34,38,36,37,38,32,30,44,97,90,35,66,25,31,40,33,40,37,38,25,34,44,81,48,67,65,54,51,77,51,62,62,80,64,79,90,68,78,56,67,88,80,44,59,39,44,66,56,53,48,52,52,48,51,70,73,45,85,72,87,44,67,56,48,53,50,48,53,48,45,67,64,28,50,53,75,88,60,56,50,31,25,45,68,49,57,54,57,75,58,51,73,47,89,46,71,32,54,44,45,30,31,36,34,47,89,54,87,76,74,86,51,41,68,55,28,51,26,48,44,46,27,55,65,56,73,57,48,69,55,27,52,45,48,43,45,36,66,74,66,52,62,72,66,42,74,47,68,41,34,46,32,40,38,41,67,49,73,82,62,58,42,55,37,64,25,38,40,38,34,36,34,50,36,28,38,54,23,31,33,35,30,40,34,39,33,23,41,78,88,45,48,70,31,33,39,36,40,33,38,25,40,37,33,27,63,77,54,74,76,105,130,84,73,76,67,75,77,74,76,66,83,72,55,87,88,57,82,80,78,84,68,64,32,40,40,86,67,66,79,60,55,68,60,75,29,47,49,38,69,44,77,78,48,92,50,30,33,36,32,33,36,39,51,55,49,32,69,91,40,70,30,40,26,66,20,45,58,48,15,32,46,48,47,56,52,53,74,69,48,62,84,67,43,41,72,37,35,36,43,33,37,52,68,43,86,42,50,27,74,42,36,38,39,39,38,52,43,81,74,40,84,53,96,55,38,35,34,36,38,36,38,31,30,44,97,92,36,65,24,32,40,34,41,36,38,25,34,44,80,49,67,65,55,52,77,52,63,62,80,62,80,91,69,79,59,66,88,81,44,57,39,44,64,58,53,48,51,52,50,52,68,74,45,86,70,87,44,68,53,50,53,50,48,52,47,46,67,64,28,51,50,72,88,60,56,51,30,25,45,68,50,58,54,56,74,57,50,72,48,90,48,71,33,53,45,44,30,31,37,38,48,90,54,86,76,73,86,52,42,68,56,28,53,25,48,45,46,27,56,66,56,73,56,48,66,54,27,53,44,48,43,44,36,66,74,67,51,62,72,65,42,73,46,67,41,33,46,33,39,37,41,66,49,74,82,64,58,40,55,36,63,27,39,40,36,33,38,32,49,36,28,36,54,24,30,33,36,27,39,34,39,34,23,40,77,89,44,47,70,31,32,40,37,40,32,38,26,41,37,33,27,64,78,55,73,75,104

Nearest PDB structures (foldseek):
  4qfw-assembly2_B  TM=9.065E-01  e=2.266E-30  Yersinia pestis
  4qfw-assembly3_C  TM=8.975E-01  e=2.401E-30  Yersinia pestis
  4qfw-assembly1_A  TM=9.001E-01  e=1.203E-29  Yersinia pestis
  3u0a-assembly1_B  TM=9.015E-01  e=2.543E-27  Mycobacterium marinum M
  3cjy-assembly1_A-2  TM=8.582E-01  e=1.701E-17  Novosphingobium aromaticivorans DSM 12444

Foldseek 3Di:
DPPPPDPPPPDPDPPDDDDDQWAPQVVPPDFCVVALLDWDDPDLFKIKHRHFDDQWPVDQFGQPLSVQLNLLVSACSNDDPLWDWFKKKKFQDATDGSGGMWMKGWDFPDDDPFKTKIKIFIDDPRDTRMIMIIMIGGDDDDPDDDDDWDDDFDDQVVFDWLLVLLVVVCVVDDDDDLLVVVSVRCNNIHDCQFRFKTWRDSCLSSLVDLDALKTKIKAAGPDDQDQQLSSQVSVCSSNLSNCFQVSFCSNVSSVPADFPDKDWGMKMKGFDDSDDGRNDIKMKIKHFPDDDPQKTKMKIFIADPVTDTGMIMITMMGTHHPVVVVD/DPPPPDPPPPDPDPPDDDDDQWAPQVVPPDFCVVALLDWDDPDLFKIKHRHFDDQWPVDQFGQPLSVQLNLLVSACSNDDPLWAWFKKKKFQDATDGSGGMWMKGWDFPDDDPFKTKIKIFIDDPRDTRMIMIIMIGGDDDDPDDDDDWDDDFDDQVVFDWLLVLLVVVCVVDDDDDLLVVVSVRCNNIHDCQFRFKTWRDSCLSSLVDQDALKTKIKAAGPDDQDQQLSSQVSVCSSNLSNCFQVSFCSNVSSVPADFPDKDWGMKMKGFDDSDDGRNDIKMKIKHWPDDDPQKTKMKIFIADPVTDTGMIMITMMGTHHPVVVVD

Organism: NCBI:txid2777116

pLDDT: mean 86.58, std 14.35, range [24.05, 98.81]

Secondary structure (DSSP, 8-state):
-------------TT---------TT-TTS-IIIIIS--EEEETTEEEE----EEETTEEEE-HHHHHHHHHHHHHTTS-TTEEEEEEEEEE-SPPBTTS-EEEEEEEEEE-SSEEEEEEEEEETTEEEEEEEEEEEE----SS-EEPPPP----GGGS--HHHHHHHHHHH--S--HHHHHHHHHHHHS-GGG--EEES-HHHHTT-S---SEEEEEE--SS---S-HHHHHHHHHHHTTSSHHHHHHHHHHHTT---SEEEE-EEEEEE--S---TTS-EEEEEEEEEEETTEEEEEEEEEETTS-EEEEEEEEEEEE-HHHHT-/-------------TT---------TT-TTS-IIIIIS--EEEETTEEEE----EEETTEEEE-HHHHHHHHHHHHHTTS-TTEEEEEEEEEE-SPPBTTS-EEEEEEEEEE-SSEEEEEEEEEETTEEEEEEEEEEEE----SS-EEPPPPP---GGGS--HHHHHHHHHHH--S--HHHHHHHHHHHHS-GGG--EEES-HHHHTT-S---SEEEEEE--SS---S-HHHHHHHHHHHTTSSHHHHHHHHHHHTT---SEEEE-EEEEEE--S---TTS-EEEEEEEEEEETTEEEEEEEEEETTS-EEEEEEEEEEEE-HHHHT-